Protein 7EP1 (pdb70)

CATH classification: 1.25.10.10

Nearest PDB structures (foldseek):
  7xyv-assembly1_B  TM=9.986E-01  e=5.118E-30  Homo sapiens
  7xyx-assembly1_B  TM=9.987E-01  e=4.924E-29  Homo sapiens
  7ep0-assembly1_A  TM=9.729E-01  e=2.454E-29  Homo sapiens
  7ep2-assembly2_D  TM=9.805E-01  e=2.466E-28  Homo sapiens
  7ep2-assembly2_C  TM=9.878E-01  e=3.493E-28  Homo sapiens

Sequence (494 aa):
GFLHVGAQLGTELFIVRQLLQIVKQKTNQNSVDTTLKFTLSALWNLTDESPTTCRHFIENQGLELFMRVLESFPTESSIQQKVLGLLNNIAEVQELHSELMWKDFIDHISSLLHSVEVEVSYFAAGIIAHLISRGEQAWTLSRSQRNSLLDDLHSAILKWPTPECEMVAYRSFNPFFPLLGCFTTPGVQLWAVWAMQHVCSKNPSRYCSMLIEEGGLQHLYNIKDHEHTDPHVQQIAVAILDSLEGFLHVGAQLGTELFIVRQLLQIVKQKTNQNSVDTTLKFTLSALWNLTDESPTTCRHFIENQGLELFMRVLESFPTESSIQQKVLGLLNNIAEVQELHSELMWKDFIDHISSLLHSVEVEVSYFAAGIIAHLISRGEQAWTLSRSQRNSLLDDLHSAILKWPTPECEMVAYRSFNPFFPLLGCFTTPGVQLWAVWAMQHVCSKNPSRYCSMLIEEGGLQHLYNIKDHEHTDPHVQQIAVAILDSLEKHIV

Structure (mmCIF, N/CA/C/O backbone):
data_7EP1
#
_entry.id   7EP1
#
_cell.length_a   53.090
_cell.length_b   97.580
_cell.length_c   121.870
_cell.angle_alpha   90.000
_cell.angle_beta   90.000
_cell.angle_gamma   90.000
#
_symmetry.space_group_name_H-M   'P 21 21 21'
#
loop_
_entity.id
_entity.type
_entity.pdbx_description
1 polymer 'Protein zyg-11 homolog B'
2 water water
#
loop_
_atom_site.group_PDB
_atom_site.id
_atom_site.type_symbol
_atom_site.label_atom_id
_atom_site.label_alt_id
_atom_site.label_comp_id
_atom_site.label_asym_id
_atom_site.label_entity_id
_atom_site.label_seq_id
_atom_site.pdbx_PDB_ins_code
_atom_site.Cartn_x
_atom_site.Cartn_y
_atom_site.Cartn_z
_atom_site.occupancy
_atom_site.B_iso_or_equiv
_atom_site.auth_seq_id
_atom_site.auth_comp_id
_atom_site.auth_asym_id
_atom_site.auth_atom_id
_atom_site.pdbx_PDB_model_num
ATOM 1 N N . GLY A 1 1 ? -18.45900 -53.66800 9.12900 1.000 25.41000 479 GLY A N 1
ATOM 2 C CA . GLY A 1 1 ? -17.34800 -54.45700 9.63600 1.000 25.50000 479 GLY A CA 1
ATOM 3 C C . GLY A 1 1 ? -16.03000 -53.78100 9.30100 1.000 26.27000 479 GLY A C 1
ATOM 4 O O . GLY A 1 1 ? -15.98200 -52.92500 8.41600 1.000 23.33000 479 GLY A O 1
ATOM 5 N N . PHE A 1 2 ? -14.96000 -54.13600 10.00900 1.000 25.16000 480 PHE A N 1
ATOM 6 C CA . PHE A 1 2 ? -13.65900 -53.53100 9.74900 1.000 26.22000 480 PHE A CA 1
ATOM 7 C C . PHE A 1 2 ? -12.57000 -54.57300 9.97000 1.000 30.51000 480 PHE A C 1
ATOM 8 O O . PHE A 1 2 ? -12.84400 -55.73400 10.30300 1.000 27.06000 480 PHE A O 1
ATOM 16 N N . LEU A 1 3 ? -11.31800 -54.14400 9.76400 1.000 28.86000 481 LEU A N 1
ATOM 17 C CA . LEU A 1 3 ? -10.20800 -55.08400 9.60800 1.000 28.98000 481 LEU A CA 1
ATOM 18 C C . LEU A 1 3 ? -10.01300 -55.95100 10.85100 1.000 30.19000 481 LEU A C 1
ATOM 19 O O . LEU A 1 3 ? -9.98300 -57.18700 10.76200 1.000 31.87000 481 LEU A O 1
ATOM 24 N N . HIS A 1 4 ? -9.83800 -55.32100 12.01000 1.000 29.08000 482 HIS A N 1
ATOM 25 C CA . HIS A 1 4 ? -9.67800 -56.01500 13.28600 1.000 32.91000 482 HIS A CA 1
ATOM 26 C C . HIS A 1 4 ? -9.84900 -54.98700 14.39000 1.000 33.49000 482 HIS A C 1
ATOM 27 O O . HIS A 1 4 ? -9.72100 -53.78200 14.15100 1.000 31.43000 482 HIS A O 1
ATOM 34 N N . VAL A 1 5 ? -10.12500 -55.47400 15.60800 1.000 31.22000 483 VAL A N 1
ATOM 35 C CA . VAL A 1 5 ? -10.29000 -54.57700 16.74900 1.000 33.77000 483 VAL A CA 1
ATOM 36 C C . VAL A 1 5 ? -9.06000 -53.68700 16.87400 1.000 34.15000 483 VAL A C 1
ATOM 37 O O . VAL A 1 5 ? -7.92200 -54.14400 16.72000 1.000 36.66000 483 VAL A O 1
ATOM 41 N N . GLY A 1 6 ? -9.29100 -52.40000 17.13100 1.000 36.90000 484 GLY A N 1
ATOM 42 C CA . GLY A 1 6 ? -8.21600 -51.43900 17.28600 1.000 40.27000 484 GLY A CA 1
ATOM 43 C C . GLY A 1 6 ? -7.56100 -50.96900 16.00200 1.000 42.49000 484 GLY A C 1
ATOM 44 O O . GLY A 1 6 ? -6.54300 -50.26800 16.06900 1.000 40.28000 484 GLY A O 1
ATOM 45 N N . ALA A 1 7 ? -8.11200 -51.31700 14.83300 1.000 36.59000 485 ALA A N 1
ATOM 46 C CA . ALA A 1 7 ? -7.46200 -50.99600 13.56400 1.000 35.75000 485 ALA A CA 1
ATOM 47 C C . ALA A 1 7 ? -7.58600 -49.52800 13.17100 1.000 33.66000 485 ALA A C 1
ATOM 48 O O . ALA A 1 7 ? -6.82000 -49.06700 12.31800 1.000 35.05000 485 ALA A O 1
ATOM 50 N N . GLN A 1 8 ? -8.52700 -48.78000 13.74300 1.000 34.87000 486 GLN A N 1
ATOM 51 C CA . GLN A 1 8 ? -8.73300 -47.42400 13.23500 1.000 38.48000 486 GLN A CA 1
ATOM 52 C C . GLN A 1 8 ? -7.53200 -46.52600 13.52500 1.000 38.07000 486 GLN A C 1
ATOM 53 O O . GLN A 1 8 ? -7.24200 -45.62200 12.73600 1.000 34.29000 486 GLN A O 1
ATOM 59 N N . LEU A 1 9 ? -6.78800 -46.78400 14.60800 1.000 32.93000 487 LEU A N 1
ATOM 60 C CA . LEU A 1 9 ? -5.61100 -45.96200 14.89900 1.000 35.12000 487 LEU A CA 1
ATOM 61 C C . LEU A 1 9 ? -4.54500 -46.12000 13.82200 1.000 33.52000 487 LEU A C 1
ATOM 62 O O . LEU A 1 9 ? -3.97500 -45.12600 13.35000 1.000 34.66000 487 LEU A O 1
ATOM 67 N N . GLY A 1 10 ? -4.25500 -47.36700 13.43000 1.000 26.76000 488 GLY A N 1
ATOM 68 C CA . GLY A 1 10 ? -3.28800 -47.60100 12.37000 1.000 30.61000 488 GLY A CA 1
ATOM 69 C C . GLY A 1 10 ? -3.69700 -46.95600 11.06000 1.000 32.73000 488 GLY A C 1
ATOM 70 O O . GLY A 1 10 ? -2.86100 -46.40700 10.33800 1.000 27.33000 488 GLY A O 1
ATOM 71 N N . THR A 1 11 ? -4.99500 -46.99000 10.75000 1.000 29.39000 489 THR A N 1
ATOM 72 C CA . THR A 1 11 ? -5.49100 -46.30700 9.56100 1.000 27.97000 489 THR A CA 1
ATOM 73 C C . THR A 1 11 ? -5.30600 -44.79500 9.67200 1.000 28.65000 489 THR A C 1
ATOM 74 O O . THR A 1 11 ? -4.91000 -44.14800 8.69100 1.000 27.44000 489 THR A O 1
ATOM 78 N N . GLU A 1 12 ? -5.59000 -44.21200 10.84800 1.000 27.43000 490 GLU A N 1
ATOM 79 C CA . GLU A 1 12 ? -5.45100 -42.76100 11.00600 1.000 29.21000 490 GLU A CA 1
ATOM 80 C C . GLU A 1 12 ? -4.01900 -42.31200 10.75800 1.000 30.88000 490 GLU A C 1
ATOM 81 O O . GLU A 1 12 ? -3.77900 -41.27300 10.12600 1.000 22.67000 490 GLU A O 1
ATOM 87 N N . LEU A 1 13 ? -3.05000 -43.06800 11.27600 1.000 27.39000 491 LEU A N 1
ATOM 88 C CA . LEU A 1 13 ? -1.65800 -42.67400 11.11300 1.000 24.80000 491 LEU A CA 1
ATOM 89 C C . LEU A 1 13 ? -1.19000 -42.87800 9.68000 1.000 25.86000 491 LEU A C 1
ATOM 90 O O . LEU A 1 13 ? -0.43000 -42.05600 9.15600 1.000 25.46000 491 LEU A O 1
ATOM 95 N N . PHE A 1 14 ? -1.64300 -43.95200 9.02700 1.000 23.52000 492 PHE A N 1
ATOM 96 C CA . PHE A 1 14 ? -1.30700 -44.16800 7.62700 1.000 25.16000 492 PHE A CA 1
ATOM 97 C C . PHE A 1 14 ? -1.80100 -43.01100 6.77300 1.000 25.46000 492 PHE A C 1
ATOM 98 O O . PHE A 1 14 ? -1.09700 -42.55200 5.86700 1.000 22.25000 492 PHE A O 1
ATOM 106 N N . ILE A 1 15 ? -3.02600 -42.56000 7.04100 1.000 22.35000 493 ILE A N 1
ATOM 107 C CA . ILE A 1 15 ? -3.60700 -41.42300 6.32700 1.000 23.63000 493 ILE A CA 1
ATOM 108 C C . ILE A 1 15 ? -2.72100 -40.19100 6.46900 1.000 22.84000 493 ILE A C 1
ATOM 109 O O . ILE A 1 15 ? -2.46500 -39.48000 5.48800 1.000 24.99000 493 ILE A O 1
ATOM 114 N N . VAL A 1 16 ? -2.22600 -39.93300 7.68300 1.000 22.06000 494 VAL A N 1
ATOM 115 C CA . VAL A 1 16 ? -1.31700 -38.80900 7.90800 1.000 24.14000 494 VAL A CA 1
ATOM 116 C C . VAL A 1 16 ? -0.07100 -38.94500 7.03700 1.000 23.95000 494 VAL A C 1
ATOM 117 O O . VAL A 1 16 ? 0.36400 -37.98600 6.38800 1.000 22.30000 494 VAL A O 1
ATOM 121 N N . ARG A 1 17 ? 0.53300 -40.13700 7.02000 1.000 21.23000 495 ARG A N 1
ATOM 122 C CA . ARG A 1 17 ? 1.72500 -40.33200 6.19600 1.000 21.67000 495 ARG A CA 1
ATOM 123 C C . ARG A 1 17 ? 1.42800 -40.10100 4.71900 1.000 22.83000 495 ARG A C 1
ATOM 124 O O . ARG A 1 17 ? 2.25100 -39.52400 3.99500 1.000 21.88000 495 ARG A O 1
ATOM 132 N N . GLN A 1 18 ? 0.26700 -40.54500 4.24700 1.000 20.21000 496 GLN A N 1
ATOM 133 C CA . GLN A 1 18 ? -0.03400 -40.39000 2.83400 1.000 21.52000 496 GLN A CA 1
ATOM 134 C C . GLN A 1 18 ? -0.38700 -38.94500 2.49500 1.000 20.12000 496 GLN A C 1
ATOM 135 O O . GLN A 1 18 ? -0.09100 -38.48500 1.38800 1.000 20.23000 496 GLN A O 1
ATOM 141 N N . LEU A 1 19 ? -1.03000 -38.22900 3.40900 1.000 21.02000 497 LEU A N 1
ATOM 142 C CA . LEU A 1 19 ? -1.24900 -36.80600 3.16400 1.000 21.53000 497 LEU A CA 1
ATOM 143 C C . LEU A 1 19 ? 0.08500 -36.06300 3.07600 1.000 21.23000 497 LEU A C 1
ATOM 144 O O . LEU A 1 19 ? 0.27500 -35.20700 2.20000 1.000 21.13000 497 LEU A O 1
ATOM 149 N N . LEU A 1 20 ? 1.04600 -36.41500 3.93600 1.000 19.04000 498 LEU A N 1
ATOM 150 C CA . LEU A 1 20 ? 2.36000 -35.77700 3.86400 1.000 22.18000 498 LEU A CA 1
ATOM 151 C C . LEU A 1 20 ? 3.04900 -36.09300 2.54500 1.000 22.44000 498 LEU A C 1
ATOM 152 O O . LEU A 1 20 ? 3.74700 -35.23900 1.98100 1.000 22.73000 498 LEU A O 1
ATOM 157 N N . GLN A 1 21 ? 2.86300 -37.31200 2.02600 1.000 20.83000 499 GLN A N 1
ATOM 158 C CA . GLN A 1 21 ? 3.44700 -37.64300 0.73000 1.000 24.67000 499 GLN A CA 1
ATOM 159 C C . GLN A 1 21 ? 2.85000 -36.77200 -0.37000 1.000 24.50000 499 GLN A C 1
ATOM 160 O O . GLN A 1 21 ? 3.55100 -36.36300 -1.30500 1.000 23.87000 499 GLN A O 1
ATOM 166 N N . ILE A 1 22 ? 1.55900 -36.47100 -0.26900 1.000 20.26000 500 ILE A N 1
ATOM 167 C CA . ILE A 1 22 ? 0.94400 -35.58300 -1.24900 1.000 22.89000 500 ILE A CA 1
ATOM 168 C C . ILE A 1 22 ? 1.52100 -34.17600 -1.14500 1.000 20.46000 500 ILE A C 1
ATOM 169 O O . ILE A 1 22 ? 1.82800 -33.54600 -2.16800 1.000 20.33000 500 ILE A O 1
ATOM 174 N N . VAL A 1 23 ? 1.67800 -33.65900 0.08100 1.000 19.80000 501 VAL A N 1
ATOM 175 C CA . VAL A 1 23 ? 2.30500 -32.34700 0.23700 1.000 20.50000 501 VAL A CA 1
ATOM 176 C C . VAL A 1 23 ? 3.68800 -32.35100 -0.39200 1.000 24.29000 501 VAL A C 1
ATOM 177 O O . VAL A 1 23 ? 4.07600 -31.40800 -1.09300 1.000 20.11000 501 VAL A O 1
ATOM 181 N N . LYS A 1 24 ? 4.45400 -33.41700 -0.16300 1.000 19.70000 502 LYS A N 1
ATOM 182 C CA . LYS A 1 24 ? 5.79700 -33.47000 -0.73200 1.000 24.36000 502 LYS A CA 1
ATOM 183 C C . LYS A 1 24 ? 5.76300 -33.41900 -2.25400 1.000 22.71000 502 LYS A C 1
ATOM 184 O O . LYS A 1 24 ? 6.57500 -32.72200 -2.87400 1.000 23.95000 502 LYS A O 1
ATOM 190 N N . GLN A 1 25 ? 4.85400 -34.17700 -2.86700 1.000 21.74000 503 GLN A N 1
ATOM 191 C CA . GLN A 1 25 ? 4.74300 -34.23100 -4.32000 1.000 24.01000 503 GLN A CA 1
ATOM 192 C C . GLN A 1 25 ? 4.32000 -32.88600 -4.90900 1.000 25.43000 503 GLN A C 1
ATOM 193 O O . GLN A 1 25 ? 4.90000 -32.42900 -5.89700 1.000 23.94000 503 GLN A O 1
ATOM 199 N N . LYS A 1 26 ? 3.30500 -32.23800 -4.32200 1.000 22.58000 504 LYS A N 1
ATOM 200 C CA . LYS A 1 26 ? 2.86500 -30.93700 -4.83000 1.000 20.65000 504 LYS A CA 1
ATOM 201 C C . LYS A 1 26 ? 3.94500 -29.87700 -4.66000 1.000 22.44000 504 LYS A C 1
ATOM 202 O O . LYS A 1 26 ? 4.06700 -28.97200 -5.48900 1.000 23.27000 504 LYS A O 1
ATOM 208 N N . THR A 1 27 ? 4.70900 -29.94600 -3.57300 1.000 20.47000 505 THR A N 1
ATOM 209 C CA . THR A 1 27 ? 5.78800 -28.98300 -3.39100 1.000 23.04000 505 THR A CA 1
ATOM 210 C C . THR A 1 27 ? 6.88200 -29.21200 -4.42300 1.000 24.89000 505 THR A C 1
ATOM 211 O O . THR A 1 27 ? 7.36900 -28.25500 -5.04000 1.000 26.01000 505 THR A O 1
ATOM 215 N N . ASN A 1 28 ? 7.24900 -30.48000 -4.64800 1.000 21.96000 506 ASN A N 1
ATOM 216 C CA . ASN A 1 28 ? 8.20600 -30.82900 -5.70300 1.000 26.19000 506 ASN A CA 1
ATOM 217 C C . ASN A 1 28 ? 7.74500 -30.34100 -7.07100 1.000 27.78000 506 ASN A C 1
ATOM 218 O O . ASN A 1 28 ? 8.57300 -29.97000 -7.91100 1.000 27.85000 506 ASN A O 1
ATOM 223 N N . GLN A 1 29 ? 6.44000 -30.38600 -7.33600 1.000 24.79000 507 GLN A N 1
ATOM 224 C CA . GLN A 1 29 ? 5.88300 -29.95100 -8.61300 1.000 26.35000 507 GLN A CA 1
ATOM 225 C C . GLN A 1 29 ? 5.52300 -28.47100 -8.63200 1.000 27.17000 507 GLN A C 1
ATOM 226 O O . GLN A 1 29 ? 5.05200 -27.97700 -9.66500 1.000 27.40000 507 GLN A O 1
ATOM 232 N N . ASN A 1 30 ? 5.73800 -27.75900 -7.52600 1.000 25.39000 508 ASN A N 1
ATOM 233 C CA . ASN A 1 30 ? 5.38300 -26.35100 -7.42100 1.000 25.39000 508 ASN A CA 1
ATOM 234 C C . ASN A 1 30 ? 3.94500 -26.10900 -7.86800 1.000 28.66000 508 ASN A C 1
ATOM 235 O O . ASN A 1 30 ? 3.63600 -25.17600 -8.60900 1.000 26.81000 508 ASN A O 1
ATOM 240 N N . SER A 1 31 ? 3.04600 -26.94500 -7.37600 1.000 24.65000 509 SER A N 1
ATOM 241 C CA . SER A 1 31 ? 1.67000 -26.96900 -7.85500 1.000 26.24000 509 SER A CA 1
ATOM 242 C C . SER A 1 31 ? 0.74200 -26.52600 -6.73100 1.000 27.58000 509 SER A C 1
ATOM 243 O O . SER A 1 31 ? 0.40300 -27.31500 -5.84500 1.000 26.88000 509 SER A O 1
ATOM 246 N N . VAL A 1 32 ? 0.33200 -25.26000 -6.76500 1.000 25.80000 510 VAL A N 1
ATOM 247 C CA . VAL A 1 32 ? -0.66300 -24.75500 -5.82400 1.000 26.35000 510 VAL A CA 1
ATOM 248 C C . VAL A 1 32 ? -2.01100 -25.07900 -6.45600 1.000 31.46000 510 VAL A C 1
ATOM 249 O O . VAL A 1 32 ? -2.54100 -24.31500 -7.27200 1.000 31.33000 510 VAL A O 1
ATOM 253 N N . ASP A 1 33 ? -2.56900 -26.23300 -6.10400 1.000 25.54000 511 ASP A N 1
ATOM 254 C CA . ASP A 1 33 ? -3.84400 -26.61400 -6.70200 1.000 29.04000 511 ASP A CA 1
ATOM 255 C C . ASP A 1 33 ? -4.83600 -27.01200 -5.61200 1.000 27.08000 511 ASP A C 1
ATOM 256 O O . ASP A 1 33 ? -4.54000 -26.97500 -4.41100 1.000 23.23000 511 ASP A O 1
ATOM 261 N N . THR A 1 34 ? -6.04600 -27.37000 -6.03600 1.000 24.21000 512 THR A N 1
ATOM 262 C CA . THR A 1 34 ? -7.07400 -27.69700 -5.04800 1.000 23.57000 512 THR A CA 1
ATOM 263 C C . THR A 1 34 ? -6.65700 -28.89800 -4.20400 1.000 22.67000 512 THR A C 1
ATOM 264 O O . THR A 1 34 ? -6.92800 -28.93300 -3.00100 1.000 21.19000 512 THR A O 1
ATOM 268 N N . THR A 1 35 ? -5.95900 -29.86600 -4.80500 1.000 22.39000 513 THR A N 1
ATOM 269 C CA . THR A 1 35 ? -5.55000 -31.04600 -4.04000 1.000 22.98000 513 THR A CA 1
ATOM 270 C C . THR A 1 35 ? -4.56100 -30.66900 -2.93800 1.000 23.36000 513 THR A C 1
ATOM 271 O O . THR A 1 35 ? -4.69500 -31.13000 -1.80400 1.000 22.16000 513 THR A O 1
ATOM 275 N N . LEU A 1 36 ? -3.59400 -29.78500 -3.22700 1.000 20.28000 514 LEU A N 1
ATOM 276 C CA . LEU A 1 36 ? -2.69000 -29.35500 -2.16400 1.000 18.93000 514 LEU A CA 1
ATOM 277 C C . LEU A 1 36 ? -3.45100 -28.62800 -1.06700 1.000 20.70000 514 LEU A C 1
ATOM 278 O O . LEU A 1 36 ? -3.20100 -28.85000 0.12100 1.000 19.21000 514 LEU A O 1
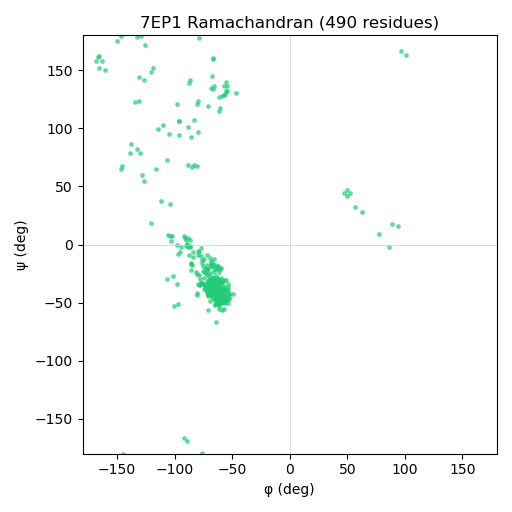ATOM 283 N N . LYS A 1 37 ? -4.36900 -27.73200 -1.44900 1.000 18.80000 515 LYS A N 1
ATOM 284 C CA . LYS A 1 37 ? -5.12500 -26.96700 -0.46200 1.000 19.20000 515 LYS A CA 1
ATOM 285 C C . LYS A 1 37 ? -5.98400 -27.87100 0.42200 1.000 19.68000 515 LYS A C 1
ATOM 286 O O . LYS A 1 37 ? -6.04900 -27.67500 1.64100 1.000 20.39000 515 LYS A O 1
ATOM 292 N N . PHE A 1 38 ? -6.64900 -28.86100 -0.17300 1.000 20.01000 516 PHE A N 1
ATOM 293 C CA . PHE A 1 38 ? -7.42200 -29.80900 0.63100 1.000 19.99000 516 PHE A CA 1
ATOM 294 C C . PHE A 1 38 ? -6.51800 -30.66800 1.51600 1.000 18.67000 516 PHE A C 1
ATOM 295 O O . PHE A 1 38 ? -6.91400 -31.06600 2.61900 1.000 19.98000 516 PHE A O 1
ATOM 303 N N . THR A 1 39 ? -5.32700 -30.99900 1.02800 1.000 17.52000 517 THR A N 1
ATOM 304 C CA . THR A 1 39 ? -4.41600 -31.82900 1.81800 1.000 18.89000 517 THR A CA 1
ATOM 305 C C . THR A 1 39 ? -3.92500 -31.08100 3.05100 1.000 20.22000 517 THR A C 1
ATOM 306 O O . THR A 1 39 ? -3.87500 -31.64300 4.15400 1.000 20.07000 517 THR A O 1
ATOM 310 N N . LEU A 1 40 ? -3.58400 -29.80100 2.89100 1.000 18.30000 518 LEU A N 1
ATOM 311 C CA . LEU A 1 40 ? -3.19800 -29.01000 4.05100 1.000 17.21000 518 LEU A CA 1
ATOM 312 C C . LEU A 1 40 ? -4.37200 -28.81600 5.00200 1.000 20.16000 518 LEU A C 1
ATOM 313 O O . LEU A 1 40 ? -4.20600 -28.89900 6.22600 1.000 20.69000 518 LEU A O 1
ATOM 318 N N . SER A 1 41 ? -5.56600 -28.56000 4.46100 1.000 19.56000 519 SER A N 1
ATOM 319 C CA . SER A 1 41 ? -6.76800 -28.50700 5.29600 1.000 19.93000 519 SER A CA 1
ATOM 320 C C . SER A 1 41 ? -6.95900 -29.80200 6.08200 1.000 21.91000 519 SER A C 1
ATOM 321 O O . SER A 1 41 ? -7.29300 -29.77300 7.27600 1.000 19.82000 519 SER A O 1
ATOM 324 N N . ALA A 1 42 ? -6.78700 -30.95000 5.41400 1.000 20.36000 520 ALA A N 1
ATOM 325 C CA . ALA A 1 42 ? -6.99100 -32.23500 6.07200 1.000 23.02000 520 ALA A CA 1
ATOM 326 C C . ALA A 1 42 ? -6.01600 -32.40900 7.22400 1.000 24.23000 520 ALA A C 1
ATOM 327 O O . ALA A 1 42 ? -6.40800 -32.81900 8.31900 1.000 22.13000 520 ALA A O 1
ATOM 329 N N . LEU A 1 43 ? -4.75000 -32.04500 7.01200 1.000 22.06000 521 LEU A N 1
ATOM 330 C CA . LEU A 1 43 ? -3.74900 -32.20900 8.06200 1.000 21.00000 521 LEU A CA 1
ATOM 331 C C . LEU A 1 43 ? -4.02700 -31.28800 9.23900 1.000 19.99000 521 LEU A C 1
ATOM 332 O O . LEU A 1 43 ? -3.89000 -31.69800 10.40100 1.000 22.22000 521 LEU A O 1
ATOM 337 N N . TRP A 1 44 ? -4.40700 -30.03700 8.95900 1.000 22.85000 522 TRP A N 1
ATOM 338 C CA . TRP A 1 44 ? -4.83200 -29.11800 10.01200 1.000 19.45000 522 TRP A CA 1
ATOM 339 C C . TRP A 1 44 ? -5.98400 -29.72300 10.80600 1.000 21.54000 522 TRP A C 1
ATOM 340 O O . TRP A 1 44 ? -5.94900 -29.78400 12.04600 1.000 21.15000 522 TRP A O 1
ATOM 351 N N . ASN A 1 45 ? -7.01300 -30.19600 10.10100 1.000 19.19000 523 ASN A N 1
ATOM 352 C CA . ASN A 1 45 ? -8.18500 -30.73600 10.78500 1.000 20.76000 523 ASN A CA 1
ATOM 353 C C . ASN A 1 45 ? -7.84300 -31.97600 11.60700 1.000 21.72000 523 ASN A C 1
ATOM 354 O O . ASN A 1 45 ? -8.40700 -32.17600 12.69100 1.000 24.84000 523 ASN A O 1
ATOM 359 N N . LEU A 1 46 ? -6.93600 -32.82100 11.11000 1.000 20.79000 524 LEU A N 1
ATOM 360 C CA . LEU A 1 46 ? -6.61700 -34.07400 11.79900 1.000 22.80000 524 LEU A CA 1
ATOM 361 C C . LEU A 1 46 ? -5.77600 -33.86200 13.05300 1.000 25.32000 524 LEU A C 1
ATOM 362 O O . LEU A 1 46 ? -5.79800 -34.71300 13.95600 1.000 24.65000 524 LEU A O 1
ATOM 367 N N . THR A 1 47 ? -5.04100 -32.75600 13.14600 1.000 23.54000 525 THR A N 1
ATOM 368 C CA . THR A 1 47 ? -4.22600 -32.48800 14.32700 1.000 22.60000 525 THR A CA 1
ATOM 369 C C . THR A 1 47 ? -4.99200 -31.74300 15.41000 1.000 24.85000 525 THR A C 1
ATOM 370 O O . THR A 1 47 ? -4.42500 -31.47500 16.46800 1.000 25.50000 525 THR A O 1
ATOM 374 N N . ASP A 1 48 ? -6.25600 -31.39100 15.17000 1.000 23.51000 526 ASP A N 1
ATOM 375 C CA . ASP A 1 48 ? -7.06100 -30.69200 16.17200 1.000 26.68000 526 ASP A CA 1
ATOM 376 C C . ASP A 1 48 ? -7.23500 -31.54700 17.43000 1.000 25.46000 526 ASP A C 1
ATOM 377 O O . ASP A 1 48 ? -7.85600 -32.61000 17.37700 1.000 29.04000 526 ASP A O 1
ATOM 382 N N . GLU A 1 49 ? -6.68000 -31.07100 18.54600 1.000 29.03000 527 GLU A N 1
ATOM 383 C CA . GLU A 1 49 ? -6.77500 -31.73700 19.84800 1.000 32.53000 527 GLU A CA 1
ATOM 384 C C . GLU A 1 49 ? -6.33600 -33.19500 19.75800 1.000 30.68000 527 GLU A C 1
ATOM 385 O O . GLU A 1 49 ? -6.99000 -34.09500 20.28800 1.000 31.94000 527 GLU A O 1
ATOM 391 N N . SER A 1 50 ? -5.22900 -33.44400 19.06200 1.000 23.95000 528 SER A N 1
ATOM 392 C CA . SER A 1 50 ? -4.79600 -34.81100 18.78300 1.000 31.04000 528 SER A CA 1
ATOM 393 C C . SER A 1 50 ? -3.29600 -34.90100 18.95100 1.000 31.75000 528 SER A C 1
ATOM 394 O O . SER A 1 50 ? -2.53200 -34.89700 17.97200 1.000 29.38000 528 SER A O 1
ATOM 397 N N . PRO A 1 51 ? -2.82800 -34.99100 20.19200 1.000 31.71000 529 PRO A N 1
ATOM 398 C CA . PRO A 1 51 ? -1.38100 -35.13600 20.42500 1.000 30.33000 529 PRO A CA 1
ATOM 399 C C . PRO A 1 51 ? -0.76300 -36.28700 19.65800 1.000 28.82000 529 PRO A C 1
ATOM 400 O O . PRO A 1 51 ? 0.37600 -36.16500 19.18300 1.000 30.06000 529 PRO A O 1
ATOM 404 N N . THR A 1 52 ? -1.48500 -37.40200 19.50400 1.000 26.57000 530 THR A N 1
ATOM 405 C CA . THR A 1 52 ? -0.88200 -38.54100 18.82800 1.000 29.36000 530 THR A CA 1
ATOM 406 C C . THR A 1 52 ? -0.70100 -38.25900 17.34100 1.000 29.52000 530 THR A C 1
ATOM 407 O O . THR A 1 52 ? 0.30300 -38.66500 16.75500 1.000 25.34000 530 THR A O 1
ATOM 411 N N . THR A 1 53 ? -1.64500 -37.53600 16.72000 1.000 25.79000 531 THR A N 1
ATOM 412 C CA . THR A 1 53 ? -1.46200 -37.16100 15.31900 1.000 28.89000 531 THR A CA 1
ATOM 413 C C . THR A 1 53 ? -0.34800 -36.12900 15.16300 1.000 24.52000 531 THR A C 1
ATOM 414 O O . THR A 1 53 ? 0.45000 -36.20400 14.21800 1.000 23.19000 531 THR A O 1
ATOM 418 N N . CYS A 1 54 ? -0.27600 -35.15900 16.07800 1.000 23.16000 532 CYS A N 1
ATOM 419 C CA . CYS A 1 54 ? 0.82900 -34.20200 16.04600 1.000 26.36000 532 CYS A CA 1
ATOM 420 C C . CYS A 1 54 ? 2.18200 -34.90300 16.15000 1.000 27.17000 532 CYS A C 1
ATOM 421 O O . CYS A 1 54 ? 3.11800 -34.58400 15.41200 1.000 24.73000 532 CYS A O 1
ATOM 424 N N . ARG A 1 55 ? 2.30700 -35.87500 17.05800 1.000 26.69000 533 ARG A N 1
ATOM 425 C CA . ARG A 1 55 ? 3.58300 -36.58200 17.17600 1.000 24.42000 533 ARG A CA 1
ATOM 426 C C . ARG A 1 55 ? 3.92100 -37.34000 15.89800 1.000 25.84000 533 ARG A C 1
ATOM 427 O O . ARG A 1 55 ? 5.07100 -37.32300 15.44400 1.000 27.36000 533 ARG A O 1
ATOM 435 N N . HIS A 1 56 ? 2.94000 -38.03900 15.31900 1.000 24.99000 534 HIS A N 1
ATOM 436 C CA . HIS A 1 56 ? 3.19400 -38.77000 14.08200 1.000 27.90000 534 HIS A CA 1
ATOM 437 C C . HIS A 1 56 ? 3.63700 -37.83500 12.96300 1.000 26.42000 534 HIS A C 1
ATOM 438 O O . HIS A 1 56 ? 4.52200 -38.17700 12.16900 1.000 25.58000 534 HIS A O 1
ATOM 445 N N . PHE A 1 57 ? 2.99800 -36.67100 12.86100 1.000 25.95000 535 PHE A N 1
ATOM 446 C CA . PHE A 1 57 ? 3.44300 -35.64700 11.91900 1.000 24.83000 535 PHE A CA 1
ATOM 447 C C . PHE A 1 57 ? 4.92400 -35.32400 12.11900 1.000 22.25000 535 PHE A C 1
ATOM 448 O O . PHE A 1 57 ? 5.71100 -35.33600 11.16700 1.000 24.24000 535 PHE A O 1
ATOM 456 N N . ILE A 1 58 ? 5.31800 -35.04800 13.36000 1.000 22.82000 536 ILE A N 1
ATOM 457 C CA . ILE A 1 58 ? 6.71900 -34.74300 13.65400 1.000 27.12000 536 ILE A CA 1
ATOM 458 C C . ILE A 1 58 ? 7.62400 -35.90500 13.25500 1.000 28.45000 536 ILE A C 1
ATOM 459 O O . ILE A 1 58 ? 8.69700 -35.71000 12.66300 1.000 24.55000 536 ILE A O 1
ATOM 464 N N . GLU A 1 59 ? 7.20900 -37.13200 13.57400 1.000 25.72000 537 GLU A N 1
ATOM 465 C CA . GLU A 1 59 ? 8.05700 -38.29400 13.32900 1.000 29.12000 537 GLU A CA 1
ATOM 466 C C . GLU A 1 59 ? 8.16600 -38.63400 11.85400 1.000 30.44000 537 GLU A C 1
ATOM 467 O O . GLU A 1 59 ? 9.06600 -39.38700 11.46600 1.000 29.95000 537 GLU A O 1
ATOM 473 N N . ASN A 1 60 ? 7.26500 -38.12400 11.02000 1.000 23.95000 538 ASN A N 1
ATOM 474 C CA . ASN A 1 60 ? 7.39200 -38.30900 9.58400 1.000 25.34000 538 ASN A CA 1
ATOM 475 C C . ASN A 1 60 ? 7.88000 -37.04800 8.87700 1.000 27.70000 538 ASN A C 1
ATOM 476 O O . ASN A 1 60 ? 7.50100 -36.78800 7.72700 1.000 28.91000 538 ASN A O 1
ATOM 481 N N . GLN A 1 61 ? 8.74500 -36.28800 9.54700 1.000 24.06000 539 GLN A N 1
ATOM 482 C CA . GLN A 1 61 ? 9.46100 -35.15100 8.95100 1.000 25.26000 539 GLN A CA 1
ATOM 483 C C . GLN A 1 61 ? 8.49600 -34.05800 8.50200 1.000 26.16000 539 GLN A C 1
ATOM 484 O O . GLN A 1 61 ? 8.79700 -33.30100 7.57300 1.000 26.97000 539 GLN A O 1
ATOM 490 N N . GLY A 1 62 ? 7.33700 -33.97200 9.16600 1.000 25.40000 540 GLY A N 1
ATOM 491 C CA . GLY A 1 62 ? 6.36800 -32.93600 8.82100 1.000 23.99000 540 GLY A CA 1
ATOM 492 C C . GLY A 1 62 ? 6.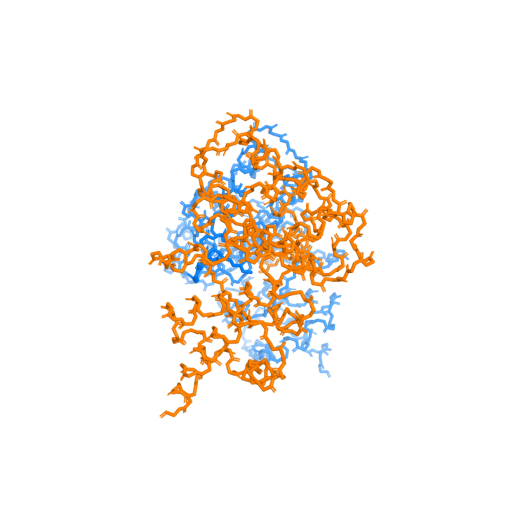89300 -31.52000 9.00300 1.000 26.31000 540 GLY A C 1
ATOM 493 O O . GLY A 1 62 ? 6.55400 -30.61700 8.22900 1.000 24.58000 540 GLY A O 1
ATOM 494 N N . LEU A 1 63 ? 7.69700 -31.28900 10.04200 1.000 23.85000 541 LEU A N 1
ATOM 495 C CA . LEU A 1 63 ? 8.15300 -29.92200 10.29500 1.000 26.70000 541 LEU A CA 1
ATOM 496 C C . LEU A 1 63 ? 9.03000 -29.42700 9.16300 1.000 27.97000 541 LEU A C 1
ATOM 497 O O . LEU A 1 63 ? 8.87800 -28.29300 8.69100 1.000 24.31000 541 LEU A O 1
ATOM 502 N N . GLU A 1 64 ? 9.96800 -30.26600 8.73000 1.000 25.03000 542 GLU A N 1
ATOM 503 C CA . GLU A 1 64 ? 10.85000 -29.88900 7.63200 1.000 27.33000 542 GLU A CA 1
ATOM 504 C C . GLU A 1 64 ? 10.06800 -29.73500 6.33300 1.000 23.98000 542 GLU A C 1
ATOM 505 O O . GLU A 1 64 ? 10.32900 -28.82000 5.54900 1.000 25.22000 542 GLU A O 1
ATOM 511 N N . LEU A 1 65 ? 9.11000 -30.62200 6.08500 1.000 22.37000 543 LEU A N 1
ATOM 512 C CA . LEU A 1 65 ? 8.27800 -30.47500 4.90000 1.000 23.21000 543 LEU A CA 1
ATOM 513 C C . LEU A 1 65 ? 7.50600 -29.16000 4.92800 1.000 22.18000 543 LEU A C 1
ATOM 514 O O . LEU A 1 65 ? 7.42200 -28.45700 3.91500 1.000 21.94000 543 LEU A O 1
ATOM 519 N N . PHE A 1 66 ? 6.94300 -28.80500 6.07800 1.000 20.31000 544 PHE A N 1
ATOM 520 C CA . PHE A 1 66 ? 6.14900 -27.58400 6.13100 1.000 21.36000 544 PHE A CA 1
ATOM 521 C C . PHE A 1 66 ? 7.02500 -26.33800 6.00400 1.000 21.66000 544 PHE A C 1
ATOM 522 O O . PHE A 1 66 ? 6.58400 -25.32900 5.44600 1.000 21.15000 544 PHE A O 1
ATOM 530 N N . MET A 1 67 ? 8.26900 -26.39200 6.48300 1.000 22.23000 545 MET A N 1
ATOM 531 C CA . MET A 1 67 ? 9.18600 -25.28600 6.21700 1.000 23.38000 545 MET A CA 1
ATOM 532 C C . MET A 1 67 ? 9.46700 -25.17000 4.72600 1.000 23.23000 545 MET A C 1
ATOM 533 O O . MET A 1 67 ? 9.52900 -24.06100 4.17600 1.000 27.45000 545 MET A O 1
ATOM 538 N N . ARG A 1 68 ? 9.62300 -26.30500 4.05200 1.000 21.56000 546 ARG A N 1
ATOM 539 C CA . ARG A 1 68 ? 9.83100 -26.28400 2.61100 1.000 25.92000 546 ARG A CA 1
ATOM 540 C C . ARG A 1 68 ? 8.62200 -25.69900 1.88900 1.000 26.41000 546 ARG A C 1
ATOM 541 O O . ARG A 1 68 ? 8.77400 -24.91800 0.93900 1.000 22.88000 546 ARG A O 1
ATOM 549 N N . VAL A 1 69 ? 7.41200 -26.04900 2.34200 1.000 20.50000 547 VAL A N 1
ATOM 550 C CA . VAL A 1 69 ? 6.19700 -25.46300 1.77600 1.000 21.09000 547 VAL A CA 1
ATOM 551 C C . VAL A 1 69 ? 6.22800 -23.94500 1.91800 1.000 21.99000 547 VAL A C 1
ATOM 552 O O . VAL A 1 69 ? 5.95200 -23.20600 0.95900 1.000 24.09000 547 VAL A O 1
ATOM 556 N N . LEU A 1 70 ? 6.57300 -23.45500 3.11200 1.000 21.02000 548 LEU A N 1
ATOM 557 C CA . LEU A 1 70 ? 6.60200 -22.01100 3.32700 1.000 23.20000 548 LEU A CA 1
ATOM 558 C C . LEU A 1 70 ? 7.62700 -21.33600 2.41700 1.000 25.22000 548 LEU A C 1
ATOM 559 O O . LEU A 1 70 ? 7.39800 -20.22100 1.93800 1.000 25.13000 548 LEU A O 1
ATOM 564 N N . GLU A 1 71 ? 8.76000 -21.99700 2.16200 1.000 23.07000 549 GLU A N 1
ATOM 565 C CA . GLU A 1 71 ? 9.79700 -21.40500 1.31200 1.000 25.00000 549 GLU A CA 1
ATOM 566 C C . GLU A 1 71 ? 9.42300 -21.46600 -0.16000 1.000 27.70000 549 GLU A C 1
ATOM 567 O O . GLU A 1 71 ? 9.73900 -20.53200 -0.91200 1.000 25.87000 549 GLU A O 1
ATOM 573 N N . SER A 1 72 ? 8.70900 -22.52200 -0.57400 1.000 21.74000 550 SER A N 1
ATOM 574 C CA . SER A 1 72 ? 8.31500 -22.68400 -1.96900 1.000 22.99000 550 SER A CA 1
ATOM 575 C C . SER A 1 72 ? 7.18900 -21.74300 -2.37800 1.000 25.61000 550 SER A C 1
ATOM 576 O O . SER A 1 72 ? 7.06600 -21.41400 -3.56200 1.000 24.73000 550 SER A O 1
ATOM 579 N N . PHE A 1 73 ? 6.33000 -21.34400 -1.44900 1.000 22.00000 551 PHE A N 1
ATOM 580 C CA . PHE A 1 73 ? 5.09800 -20.63300 -1.78500 1.000 21.93000 551 PHE A CA 1
ATOM 581 C C . PHE A 1 73 ? 4.98700 -19.35900 -0.95500 1.000 23.23000 551 PHE A C 1
ATOM 582 O O . PHE A 1 73 ? 4.03000 -19.17700 -0.19700 1.000 23.30000 551 PHE A O 1
ATOM 590 N N . PRO A 1 74 ? 5.96700 -18.44600 -1.08400 1.000 24.24000 552 PRO A N 1
ATOM 591 C CA . PRO A 1 74 ? 6.10100 -17.34400 -0.11400 1.000 24.97000 552 PRO A CA 1
ATOM 592 C C . PRO A 1 74 ? 4.98600 -16.30600 -0.14000 1.000 25.05000 552 PRO A C 1
ATOM 593 O O . PRO A 1 74 ? 4.90900 -15.49800 0.79700 1.000 29.09000 552 PRO A O 1
ATOM 597 N N . THR A 1 75 ? 4.14000 -16.26200 -1.16800 1.000 22.61000 553 THR A N 1
ATOM 598 C CA . THR A 1 75 ? 3.05600 -15.28100 -1.19400 1.000 25.84000 553 THR A CA 1
ATOM 599 C C . THR A 1 75 ? 1.67500 -15.93600 -1.26500 1.000 27.07000 553 THR A C 1
ATOM 600 O O . THR A 1 75 ? 0.69400 -15.28000 -1.64300 1.000 28.61000 553 THR A O 1
ATOM 604 N N . GLU A 1 76 ? 1.57400 -17.21400 -0.91600 1.000 22.23000 554 GLU A N 1
ATOM 605 C CA . GLU A 1 76 ? 0.29500 -17.94300 -0.95600 1.000 21.25000 554 GLU A CA 1
ATOM 606 C C . GLU A 1 76 ? -0.30300 -17.90300 0.44700 1.000 23.52000 554 GLU A C 1
ATOM 607 O O . GLU A 1 76 ? -0.00700 -18.74500 1.29300 1.000 21.66000 554 GLU A O 1
ATOM 613 N N . SER A 1 77 ? -1.17000 -16.91200 0.68200 1.000 24.99000 555 SER A N 1
ATOM 614 C CA . SER A 1 77 ? -1.72400 -16.69600 2.01400 1.000 24.02000 555 SER A CA 1
ATOM 615 C C . SER A 1 77 ? -2.54000 -17.88300 2.47800 1.000 23.10000 555 SER A C 1
ATOM 616 O O . SER A 1 77 ? -2.52100 -18.22700 3.66400 1.000 22.21000 555 SER A O 1
ATOM 619 N N . SER A 1 78 ? -3.30500 -18.49000 1.57000 1.000 20.83000 556 SER A N 1
ATOM 620 C CA . SER A 1 78 ? -4.14500 -19.60700 1.98300 1.000 24.16000 556 SER A CA 1
ATOM 621 C C . SER A 1 78 ? -3.29300 -20.79800 2.40200 1.000 23.85000 556 SER A C 1
ATOM 622 O O . SER A 1 78 ? -3.60000 -21.47100 3.39400 1.000 25.64000 556 SER A O 1
ATOM 625 N N . ILE A 1 79 ? -2.22300 -21.06800 1.65600 1.000 21.50000 557 ILE A N 1
ATOM 626 C CA . ILE A 1 79 ? -1.29100 -22.12700 2.02900 1.000 23.04000 557 ILE A CA 1
ATOM 627 C C . ILE A 1 79 ? -0.65600 -21.81100 3.37700 1.000 21.62000 557 ILE A C 1
ATOM 628 O O . ILE A 1 79 ? -0.57500 -22.67200 4.26400 1.000 20.77000 557 ILE A O 1
ATOM 633 N N . GLN A 1 80 ? -0.21200 -20.55900 3.56000 1.000 19.22000 558 GLN A N 1
ATOM 634 C CA . GLN A 1 80 ? 0.45900 -20.17800 4.80200 1.000 18.72000 558 GLN A CA 1
ATOM 635 C C . GLN A 1 80 ? -0.46800 -20.33500 5.99400 1.000 21.37000 558 GLN A C 1
ATOM 636 O O . GLN A 1 80 ? -0.05200 -20.80100 7.05300 1.000 18.02000 558 GLN A O 1
ATOM 642 N N . GLN A 1 81 ? -1.72700 -19.92100 5.84800 1.000 20.95000 559 GLN A N 1
ATOM 643 C CA . GLN A 1 81 ? -2.66800 -20.05100 6.95400 1.000 19.37000 559 GLN A CA 1
ATOM 644 C C . GLN A 1 81 ? -2.83700 -21.51100 7.36500 1.000 20.78000 559 GLN A C 1
ATOM 645 O O . GLN A 1 81 ? -2.84900 -21.83300 8.55900 1.000 23.32000 559 GLN A O 1
ATOM 651 N N . LYS A 1 82 ? -2.96400 -22.40900 6.38800 1.000 18.93000 560 LYS A N 1
ATOM 652 C CA . LYS A 1 82 ? -3.22900 -23.80700 6.70700 1.000 20.29000 560 LYS A CA 1
ATOM 653 C C . LYS A 1 82 ? -2.01600 -24.45300 7.35000 1.000 21.00000 560 LYS A C 1
ATOM 654 O O . LYS A 1 82 ? -2.15300 -25.30400 8.23800 1.000 19.87000 560 LYS A O 1
ATOM 660 N N . VAL A 1 83 ? -0.82200 -24.09400 6.87800 1.000 19.73000 561 VAL A N 1
ATOM 661 C CA . VAL A 1 83 ? 0.40400 -24.61700 7.47700 1.000 19.86000 561 VAL A CA 1
ATOM 662 C C . VAL A 1 83 ? 0.51300 -24.15100 8.92600 1.000 20.19000 561 VAL A C 1
ATOM 663 O O . VAL A 1 83 ? 0.79100 -24.93800 9.83800 1.000 19.99000 561 VAL A O 1
ATOM 667 N N . LEU A 1 84 ? 0.28800 -22.85500 9.15400 1.000 18.79000 562 LEU A N 1
ATOM 668 C CA . LEU A 1 84 ? 0.37500 -22.30000 10.50100 1.000 20.40000 562 LEU A CA 1
ATOM 669 C C . LEU A 1 84 ? -0.74200 -22.80500 11.40900 1.000 21.41000 562 LEU A C 1
ATOM 670 O O . LEU A 1 84 ? -0.52900 -22.95200 12.61800 1.000 21.26000 562 LEU A O 1
ATOM 675 N N . GLY A 1 85 ? -1.93700 -23.04800 10.86200 1.000 21.63000 563 GLY A N 1
ATOM 676 C CA . GLY A 1 85 ? -3.00600 -23.60200 11.68500 1.000 21.74000 563 GLY A CA 1
ATOM 677 C C . GLY A 1 85 ? -2.62600 -24.95500 12.25500 1.000 20.85000 563 GLY A C 1
ATOM 678 O O . GLY A 1 85 ? -2.86600 -25.23900 13.43500 1.000 22.05000 563 GLY A O 1
ATOM 679 N N . LEU A 1 86 ? -2.01100 -25.80400 11.43500 1.000 18.34000 564 LEU A N 1
ATOM 680 C CA . LEU A 1 86 ? -1.55600 -27.09100 11.94900 1.000 21.56000 564 LEU A CA 1
ATOM 681 C C . LEU A 1 86 ? -0.46100 -26.88800 12.98100 1.000 22.12000 564 LEU A C 1
ATOM 682 O O . LEU A 1 86 ? -0.47200 -27.51600 14.04300 1.000 20.69000 564 LEU A O 1
ATOM 687 N N . LEU A 1 87 ? 0.50700 -26.01500 12.67800 1.000 21.10000 565 LEU A N 1
ATOM 688 C CA . LEU A 1 87 ? 1.61600 -25.81700 13.60400 1.000 22.06000 565 LEU A CA 1
ATOM 689 C C . LEU A 1 87 ? 1.13700 -25.24700 14.93200 1.000 23.36000 565 LEU A C 1
ATOM 690 O O . LEU A 1 87 ? 1.71100 -25.56200 15.98200 1.000 22.03000 565 LEU A O 1
ATOM 695 N N . ASN A 1 88 ? 0.07100 -24.43700 14.91400 1.000 21.31000 566 ASN A N 1
ATOM 696 C CA . ASN A 1 88 ? -0.53400 -23.95300 16.15500 1.000 22.60000 566 ASN A CA 1
ATOM 697 C C . ASN A 1 88 ? -1.03200 -25.12600 16.99800 1.000 26.25000 566 ASN A C 1
ATOM 698 O O . ASN A 1 88 ? -0.91700 -25.10900 18.23200 1.000 24.53000 566 ASN A O 1
ATOM 703 N N . ASN A 1 89 ? -1.56800 -26.16700 16.34600 1.000 22.83000 567 ASN A N 1
ATOM 704 C CA . ASN A 1 89 ? -2.00200 -27.35800 17.07600 1.000 23.14000 567 ASN A CA 1
ATOM 705 C C . ASN A 1 89 ? -0.81400 -28.08900 17.70200 1.000 27.73000 567 ASN A C 1
ATOM 706 O O . ASN A 1 89 ? -0.90100 -28.54600 18.84900 1.000 27.08000 567 ASN A O 1
ATOM 711 N N . ILE A 1 90 ? 0.30400 -28.19900 16.97200 1.000 22.24000 568 ILE A N 1
ATOM 712 C CA . ILE A 1 90 ? 1.50800 -28.79000 17.56500 1.000 22.42000 568 ILE A CA 1
ATOM 713 C C . ILE A 1 90 ? 1.97500 -27.96100 18.74900 1.000 23.98000 568 ILE A C 1
ATOM 714 O O . ILE A 1 90 ? 2.36400 -28.50700 19.79300 1.000 27.06000 568 ILE A O 1
ATOM 719 N N . ALA A 1 91 ? 1.94800 -26.62800 18.61300 1.000 22.95000 569 ALA A N 1
ATOM 720 C CA . ALA A 1 91 ? 2.43400 -25.75500 19.67700 1.000 25.08000 569 ALA A CA 1
ATOM 721 C C . ALA A 1 91 ? 1.63000 -25.91100 20.96700 1.000 28.02000 569 ALA A C 1
ATOM 722 O O . ALA A 1 91 ? 2.11800 -25.55200 22.04100 1.000 25.45000 569 ALA A O 1
ATOM 724 N N . GLU A 1 92 ? 0.42400 -26.45600 20.88700 1.000 25.01000 570 GLU A N 1
ATOM 725 C CA . GLU A 1 92 ? -0.40500 -26.70800 22.05900 1.000 27.90000 570 GLU A CA 1
ATOM 726 C C . GLU A 1 92 ? 0.04100 -27.92600 22.86800 1.000 28.07000 570 GLU A C 1
ATOM 727 O O . GLU A 1 92 ? -0.39600 -28.07600 24.01500 1.000 30.75000 570 GLU A O 1
ATOM 733 N N . VAL A 1 93 ? 0.87400 -28.79900 22.31300 1.000 28.37000 571 VAL A N 1
ATOM 734 C CA . VAL A 1 93 ? 1.19100 -30.08300 22.93400 1.000 26.04000 571 VAL A CA 1
ATOM 735 C C . VAL A 1 93 ? 2.49000 -29.92000 23.72000 1.000 30.62000 571 VAL A C 1
ATOM 736 O O . VAL A 1 93 ? 3.57100 -29.84700 23.12500 1.000 30.06000 571 VAL A O 1
ATOM 740 N N . GLN A 1 94 ? 2.39500 -29.88000 25.05900 1.000 30.84000 572 GLN A N 1
ATOM 741 C CA . GLN A 1 94 ? 3.58300 -29.63700 25.88200 1.000 34.81000 572 GLN A CA 1
ATOM 742 C C . GLN A 1 94 ? 4.68100 -30.65600 25.59700 1.000 34.10000 572 GLN A C 1
ATOM 743 O O . GLN A 1 94 ? 5.86700 -30.31100 25.54300 1.000 35.00000 572 GLN A O 1
ATOM 749 N N . GLU A 1 95 ? 4.30200 -31.91500 25.39400 1.000 30.17000 573 GLU A N 1
ATOM 750 C CA . GLU A 1 95 ? 5.28000 -32.97500 25.21200 1.000 34.59000 573 GLU A CA 1
ATOM 751 C C . GLU A 1 95 ? 6.08700 -32.80600 23.93800 1.000 36.21000 573 GLU A C 1
ATOM 752 O O . GLU A 1 95 ? 7.13000 -33.44100 23.80300 1.000 32.79000 573 GLU A O 1
ATOM 758 N N . LEU A 1 96 ? 5.62500 -31.98400 22.99500 1.000 32.26000 574 LEU A N 1
ATOM 759 C CA . LEU A 1 96 ? 6.33000 -31.76900 21.74300 1.000 30.04000 574 LEU A CA 1
ATOM 760 C C . LEU A 1 96 ? 7.05300 -30.42800 21.70300 1.000 29.51000 574 LEU A C 1
ATOM 761 O O . LEU A 1 96 ? 7.59500 -30.06500 20.65700 1.000 29.56000 574 LEU A O 1
ATOM 766 N N . HIS A 1 97 ? 7.09500 -29.70100 22.82300 1.000 30.24000 575 HIS A N 1
ATOM 767 C CA . HIS A 1 97 ? 7.67900 -28.36200 22.84100 1.000 30.19000 575 HIS A CA 1
ATOM 768 C C . HIS A 1 97 ? 9.11500 -28.35900 22.32200 1.000 32.22000 575 HIS A C 1
ATOM 769 O O . HIS A 1 97 ? 9.48300 -27.52400 21.48600 1.000 29.87000 575 HIS A O 1
ATOM 776 N N . SER A 1 98 ? 9.94900 -29.29000 22.80300 1.000 28.54000 576 SER A N 1
ATOM 777 C CA . SER A 1 98 ? 11.35800 -29.27000 22.41000 1.000 29.78000 576 SER A CA 1
ATOM 778 C C . SER A 1 98 ? 11.53300 -29.48300 20.91100 1.000 34.41000 576 SER A C 1
ATOM 779 O O . SER A 1 98 ? 12.50500 -28.98500 20.32500 1.000 30.69000 576 SER A O 1
ATOM 782 N N . GLU A 1 99 ? 10.60000 -30.20400 20.27200 1.000 31.38000 577 GLU A N 1
ATOM 783 C CA . GLU A 1 99 ? 10.65200 -30.39800 18.82500 1.000 33.51000 577 GLU A CA 1
ATOM 784 C C . GLU A 1 99 ? 10.51000 -29.09400 18.04800 1.000 31.49000 577 GLU A C 1
ATOM 785 O O . GLU A 1 99 ? 10.90200 -29.03900 16.87700 1.000 32.12000 577 GLU A O 1
ATOM 791 N N . LEU A 1 100 ? 9.95400 -28.05600 18.65500 1.000 29.89000 578 LEU A N 1
ATOM 792 C CA . LEU A 1 100 ? 9.82600 -26.76300 17.99800 1.000 28.95000 578 LEU A CA 1
ATOM 793 C C . LEU A 1 100 ? 10.92900 -25.78700 18.38600 1.000 32.72000 578 LEU A C 1
ATOM 794 O O . LEU A 1 100 ? 10.93700 -24.65800 17.88300 1.000 32.21000 578 LEU A O 1
ATOM 799 N N . MET A 1 101 ? 11.85600 -26.19000 19.26200 1.000 33.19000 579 MET A N 1
ATOM 800 C CA . MET A 1 101 ? 12.96200 -25.32300 19.68400 1.000 34.19000 579 MET A CA 1
ATOM 801 C C . MET A 1 101 ? 14.11300 -25.42800 18.68300 1.000 38.33000 579 MET A C 1
ATOM 802 O O . MET A 1 101 ? 15.21900 -25.89400 18.97500 1.000 34.89000 579 MET A O 1
ATOM 807 N N . TRP A 1 102 ? 13.82700 -24.93400 17.48300 1.000 31.76000 580 TRP A N 1
ATOM 808 C CA . TRP A 1 102 ? 14.67200 -25.11000 16.31200 1.000 34.13000 580 TRP A CA 1
ATOM 809 C C . TRP A 1 102 ? 14.78000 -23.75400 15.62800 1.000 36.59000 580 TRP A C 1
ATOM 810 O O . TRP A 1 102 ? 13.75600 -23.14700 15.29900 1.000 27.69000 580 TRP A O 1
ATOM 821 N N . LYS A 1 103 ? 16.00700 -23.24800 15.45200 1.000 34.30000 581 LYS A N 1
ATOM 822 C CA . LYS A 1 103 ? 16.16000 -21.85200 15.03900 1.000 36.14000 581 LYS A CA 1
ATOM 823 C C . LYS A 1 103 ? 15.47100 -21.57100 13.70600 1.000 33.20000 581 LYS A C 1
ATOM 824 O O . LYS A 1 103 ? 14.79400 -20.54700 13.55900 1.000 30.31000 581 LYS A O 1
ATOM 830 N N . ASP A 1 104 ? 15.64500 -22.45300 12.71800 1.000 32.89000 582 ASP A N 1
ATOM 831 C CA . ASP A 1 104 ? 15.05100 -22.20200 11.40800 1.000 36.30000 582 ASP A CA 1
ATOM 832 C C . ASP A 1 104 ? 13.52700 -22.17800 11.48400 1.000 31.55000 582 ASP A C 1
ATOM 833 O O . ASP A 1 104 ? 12.87400 -21.41300 10.76400 1.000 30.18000 582 ASP A O 1
ATOM 838 N N . PHE A 1 105 ? 12.94400 -23.03100 12.32900 1.000 30.76000 583 PHE A N 1
ATOM 839 C CA . PHE A 1 105 ? 11.49300 -23.04600 12.48200 1.000 30.10000 583 PHE A CA 1
ATOM 840 C C . PHE A 1 105 ? 10.99400 -21.74100 13.08300 1.000 24.94000 583 PHE A C 1
ATOM 841 O O . PHE A 1 105 ? 10.08600 -21.10000 12.54200 1.000 26.64000 583 PHE A O 1
ATOM 849 N N . ILE A 1 106 ? 11.58300 -21.33000 14.21000 1.000 23.87000 584 ILE A N 1
ATOM 850 C CA . ILE A 1 106 ? 11.14700 -20.10800 14.87600 1.000 25.42000 584 ILE A CA 1
ATOM 851 C C . ILE A 1 106 ? 11.35100 -18.89100 13.97200 1.000 26.16000 584 ILE A C 1
ATOM 852 O O . ILE A 1 106 ? 10.54400 -17.95300 13.98600 1.000 25.80000 584 ILE A O 1
ATOM 857 N N . ASP A 1 107 ? 12.41800 -18.88800 13.15800 1.000 26.61000 585 ASP A N 1
ATOM 858 C CA . ASP A 1 107 ? 12.62900 -17.75100 12.25700 1.000 27.80000 585 ASP A CA 1
ATOM 859 C C . ASP A 1 107 ? 11.50600 -17.64900 11.22800 1.000 24.11000 585 ASP A C 1
ATOM 860 O O . ASP A 1 107 ? 11.08100 -16.54600 10.87200 1.000 25.12000 585 ASP A O 1
ATOM 865 N N . HIS A 1 108 ? 11.01000 -18.79400 10.74800 1.000 24.85000 586 HIS A N 1
ATOM 866 C CA . HIS A 1 108 ? 9.87400 -18.79600 9.83600 1.000 24.42000 586 HIS A CA 1
ATOM 867 C C . HIS A 1 108 ? 8.62500 -18.26800 10.52000 1.000 25.46000 586 HIS A C 1
ATOM 868 O O . HIS A 1 108 ? 7.86400 -17.48900 9.93000 1.000 22.32000 586 HIS A O 1
ATOM 875 N N . ILE A 1 109 ? 8.37600 -18.71400 11.75800 1.000 22.27000 587 ILE A N 1
ATOM 876 C CA . ILE A 1 109 ? 7.19300 -18.26000 12.48000 1.000 22.60000 587 ILE A CA 1
ATOM 877 C C . ILE A 1 109 ? 7.28000 -16.76700 12.74600 1.000 23.93000 587 ILE A C 1
ATOM 878 O O . ILE A 1 109 ? 6.29700 -16.03500 12.58300 1.000 22.48000 587 ILE A O 1
ATOM 883 N N . SER A 1 110 ? 8.46500 -16.29000 13.15400 1.000 24.73000 588 SER A N 1
ATOM 884 C CA . SER A 1 110 ? 8.65200 -14.86800 13.41700 1.000 28.00000 588 SER A CA 1
ATOM 885 C C . SER A 1 110 ? 8.39800 -14.03300 12.16400 1.000 24.14000 588 SER A C 1
ATOM 886 O O . SER A 1 110 ? 7.78400 -12.96300 12.22700 1.000 25.31000 588 SER A O 1
ATOM 889 N N . SER A 1 111 ? 8.84200 -14.52100 11.01300 1.000 26.97000 589 SER A N 1
ATOM 890 C CA . SER A 1 111 ? 8.59900 -13.79900 9.77200 1.000 27.42000 589 SER A CA 1
ATOM 891 C C . SER A 1 111 ? 7.10100 -13.73100 9.46700 1.000 28.20000 589 SER A C 1
ATOM 892 O O . SER A 1 111 ? 6.58600 -12.68100 9.07500 1.000 24.76000 589 SER A O 1
ATOM 895 N N . LEU A 1 112 ? 6.36900 -14.82200 9.69600 1.000 23.70000 590 LEU A N 1
ATOM 896 C CA . LEU A 1 112 ? 4.94300 -14.81000 9.38100 1.000 23.32000 590 LEU A CA 1
ATOM 897 C C . LEU A 1 112 ? 4.12800 -14.02200 10.39800 1.000 20.55000 590 LEU A C 1
ATOM 898 O O . LEU A 1 112 ? 3.03900 -13.55100 10.06300 1.000 23.17000 590 LEU A O 1
ATOM 903 N N . LEU A 1 113 ? 4.63900 -13.85300 11.61900 1.000 21.08000 591 LEU A N 1
ATOM 904 C CA . LEU A 1 113 ? 3.99500 -12.95400 12.57200 1.000 22.40000 591 LEU A CA 1
ATOM 905 C C . LEU A 1 113 ? 3.84300 -11.56100 11.98200 1.000 22.60000 591 LEU A C 1
ATOM 906 O O . LEU A 1 113 ? 2.88400 -10.85500 12.30100 1.000 22.15000 591 LEU A O 1
ATOM 911 N N . HIS A 1 114 ? 4.76400 -11.16800 11.10000 1.000 22.88000 592 HIS A N 1
ATOM 912 C CA . HIS A 1 114 ? 4.78800 -9.83300 10.51900 1.000 23.30000 592 HIS A CA 1
ATOM 913 C C . HIS A 1 114 ? 4.01200 -9.73400 9.21300 1.000 25.96000 592 HIS A C 1
ATOM 914 O O . HIS A 1 114 ? 4.03200 -8.67800 8.56500 1.000 26.47000 592 HIS A O 1
ATOM 921 N N . SER A 1 115 ? 3.29300 -10.78700 8.83700 1.000 21.76000 593 SER A N 1
ATOM 922 C CA . SER A 1 115 ? 2.40000 -10.69000 7.69200 1.000 21.45000 593 SER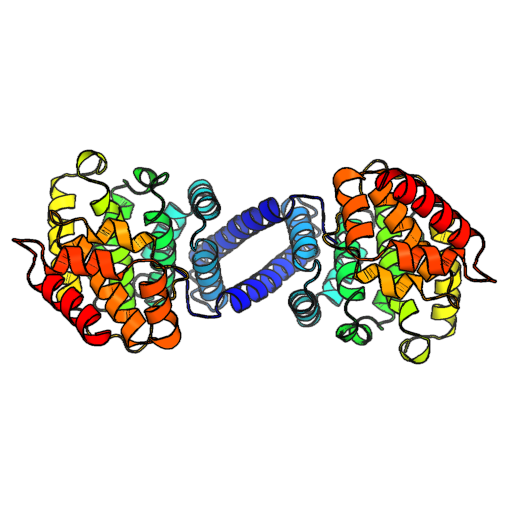 A CA 1
ATOM 923 C C . SER A 1 115 ? 1.41500 -9.54000 7.86900 1.000 24.78000 593 SER A C 1
ATOM 924 O O . SER A 1 115 ? 0.86600 -9.33200 8.95800 1.000 24.36000 593 SER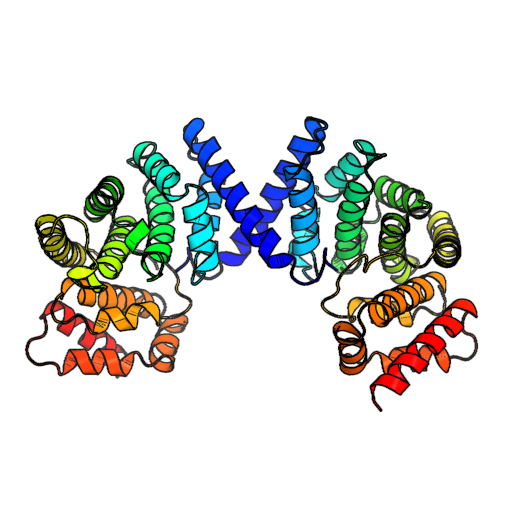 A O 1
ATOM 927 N N . VAL A 1 116 ? 1.16100 -8.81000 6.77800 1.000 21.99000 594 VAL A N 1
ATOM 928 C CA . VAL A 1 116 ? 0.10400 -7.80600 6.80600 1.000 26.38000 594 VAL A CA 1
ATOM 929 C C . VAL A 1 116 ? -1.28600 -8.41600 6.83400 1.000 24.18000 594 VAL A C 1
ATOM 930 O O . VAL A 1 116 ? -2.25800 -7.69200 7.02800 1.000 27.14000 594 VAL A O 1
ATOM 934 N N . GLU A 1 117 ? -1.42200 -9.72100 6.64700 1.000 22.92000 595 GLU A N 1
ATOM 935 C CA . GLU A 1 117 ? -2.72900 -10.36400 6.68200 1.000 25.53000 595 GLU A CA 1
ATOM 936 C C . GLU A 1 117 ? -2.95300 -10.97500 8.05800 1.000 26.20000 595 GLU A C 1
ATOM 937 O O . GLU A 1 117 ? -2.18600 -11.84900 8.47700 1.000 23.73000 595 GLU A O 1
ATOM 943 N N . VAL A 1 118 ? -4.02200 -10.54000 8.73300 1.000 24.13000 596 VAL A N 1
ATOM 944 C CA . VAL A 1 118 ? -4.33300 -11.06300 10.06000 1.000 24.79000 596 VAL A CA 1
ATOM 945 C C . VAL A 1 118 ? -4.58800 -12.56900 10.01200 1.000 23.96000 596 VAL A C 1
ATOM 946 O O . VAL A 1 118 ? -4.25300 -13.28000 10.96300 1.000 24.52000 596 VAL A O 1
ATOM 950 N N . GLU A 1 119 ? -5.11700 -13.09200 8.89400 1.000 22.46000 597 GLU A N 1
ATOM 951 C CA . GLU A 1 119 ? -5.39300 -14.52900 8.77700 1.000 24.50000 597 GLU A CA 1
ATOM 952 C C . GLU A 1 119 ? -4.13000 -15.37600 8.76100 1.000 27.59000 597 GLU A C 1
ATOM 953 O O . GLU A 1 119 ? -4.20500 -16.59400 8.96900 1.000 25.78000 597 GLU A O 1
ATOM 959 N N . VAL A 1 120 ? -2.98300 -14.77500 8.48400 1.000 23.68000 598 VAL A N 1
ATOM 960 C CA . VAL A 1 120 ? -1.69900 -15.45200 8.59700 1.000 20.46000 598 VAL A CA 1
ATOM 961 C C . VAL A 1 120 ? -1.04000 -15.14100 9.94000 1.000 21.16000 598 VAL A C 1
ATOM 962 O O . VAL A 1 120 ? -0.62200 -16.04900 10.66400 1.000 20.42000 598 VAL A O 1
ATOM 966 N N . SER A 1 121 ? -0.94300 -13.84900 10.27700 1.000 19.67000 599 SER A N 1
ATOM 967 C CA . SER A 1 121 ? -0.29400 -13.40600 11.51700 1.000 19.55000 599 SER A CA 1
ATOM 968 C C . SER A 1 121 ? -0.90200 -14.06000 12.74900 1.000 22.71000 599 SER A C 1
ATOM 969 O O . SER A 1 121 ? -0.18600 -14.43000 13.69700 1.000 20.96000 599 SER A O 1
ATOM 972 N N . TYR A 1 122 ? -2.22900 -14.19500 12.75800 1.000 20.91000 600 TYR A N 1
ATOM 973 C CA . TYR A 1 122 ? -2.93200 -14.76500 13.90600 1.000 18.33000 600 TYR A CA 1
ATOM 974 C C . TYR A 1 122 ? -2.37600 -16.11600 14.32500 1.000 20.59000 600 TYR A C 1
ATOM 975 O O . TYR A 1 122 ? -2.20600 -16.38500 15.52200 1.000 21.50000 600 TYR A O 1
ATOM 984 N N . PHE A 1 123 ? -2.11700 -17.00300 13.35500 1.000 20.66000 601 PHE A N 1
ATOM 985 C CA . PHE A 1 123 ? -1.64700 -18.33700 13.71000 1.000 21.69000 601 PHE A CA 1
ATOM 986 C C . PHE A 1 123 ? -0.16800 -18.36200 14.04600 1.000 23.98000 601 PHE A C 1
ATOM 987 O O . PHE A 1 123 ? 0.25500 -19.16500 14.89200 1.000 23.18000 601 PHE A O 1
ATOM 995 N N . ALA A 1 124 ? 0.64400 -17.53700 13.38200 1.000 22.14000 602 ALA A N 1
ATOM 996 C CA . ALA A 1 124 ? 2.01800 -17.38600 13.84900 1.000 21.53000 602 ALA A CA 1
ATOM 997 C C . ALA A 1 124 ? 2.04100 -16.87100 15.28700 1.000 23.92000 602 ALA A C 1
ATOM 998 O O . ALA A 1 124 ? 2.80500 -17.37200 16.12200 1.000 22.16000 602 ALA A O 1
ATOM 1000 N N . ALA A 1 125 ? 1.20200 -15.87500 15.59700 1.000 21.96000 603 ALA A N 1
ATOM 1001 C CA . ALA A 1 125 ? 1.10600 -15.36800 16.96700 1.000 22.51000 603 ALA A CA 1
ATOM 1002 C C . ALA A 1 125 ? 0.68400 -16.46700 17.94400 1.000 24.89000 603 ALA A C 1
ATOM 1003 O O . ALA A 1 125 ? 1.18400 -16.52800 19.07200 1.000 24.20000 603 ALA A O 1
ATOM 1005 N N . GLY A 1 126 ? -0.23300 -17.34600 17.53100 1.000 21.94000 604 GLY A N 1
ATOM 1006 C CA . GLY A 1 126 ? -0.63700 -18.44400 18.40000 1.000 23.21000 604 GLY A CA 1
ATOM 1007 C C . GLY A 1 126 ? 0.49800 -19.38900 18.74000 1.000 21.75000 604 GLY A C 1
ATOM 1008 O O . GLY A 1 126 ? 0.64600 -19.80700 19.89000 1.000 23.64000 604 GLY A O 1
ATOM 1009 N N . ILE A 1 127 ? 1.30900 -19.74700 17.74400 1.000 21.29000 605 ILE A N 1
ATOM 1010 C CA . ILE A 1 127 ? 2.46000 -20.61200 17.99700 1.000 23.14000 605 ILE A CA 1
ATOM 1011 C C . ILE A 1 127 ? 3.38500 -19.96300 19.02100 1.000 25.24000 605 ILE A C 1
ATOM 1012 O O . ILE A 1 127 ? 3.80000 -20.59100 20.00700 1.000 25.62000 605 ILE A O 1
ATOM 1017 N N . ILE A 1 128 ? 3.72500 -18.69700 18.78900 1.000 21.08000 606 ILE A N 1
ATOM 1018 C CA . ILE A 1 128 ? 4.62500 -17.97200 19.68600 1.000 24.50000 606 ILE A CA 1
ATOM 1019 C C . ILE A 1 128 ? 4.04400 -17.90100 21.09400 1.000 27.83000 606 ILE A C 1
ATOM 1020 O O . ILE A 1 128 ? 4.74500 -18.13300 22.08900 1.000 27.49000 606 ILE A O 1
ATOM 1025 N N . ALA A 1 129 ? 2.75500 -17.57300 21.20100 1.000 24.80000 607 ALA A N 1
ATOM 1026 C CA . ALA A 1 129 ? 2.13200 -17.45200 22.51600 1.000 23.91000 607 ALA A CA 1
ATOM 1027 C C . ALA A 1 129 ? 2.24900 -18.75400 23.29600 1.000 25.97000 607 ALA A C 1
ATOM 1028 O O . ALA A 1 129 ? 2.63400 -18.75600 24.47500 1.000 27.41000 607 ALA A O 1
ATOM 1030 N N . HIS A 1 130 ? 1.92800 -19.87900 22.65000 1.000 22.11000 608 HIS A N 1
ATOM 1031 C CA . HIS A 1 130 ? 2.01400 -21.16000 23.33600 1.000 25.43000 608 HIS A CA 1
ATOM 1032 C C . HIS A 1 130 ? 3.45300 -21.47400 23.72200 1.000 30.07000 608 HIS A C 1
ATOM 1033 O O . HIS A 1 130 ? 3.71500 -21.88500 24.85400 1.000 29.57000 608 HIS A O 1
ATOM 1040 N N . LEU A 1 131 ? 4.40700 -21.23600 22.81700 1.000 24.90000 609 LEU A N 1
ATOM 1041 C CA . LEU A 1 131 ? 5.79400 -21.58700 23.12600 1.000 28.10000 609 LEU A CA 1
ATOM 1042 C C . LEU A 1 131 ? 6.36500 -20.68800 24.21800 1.000 31.34000 609 LEU A C 1
ATOM 1043 O O . LEU A 1 131 ? 7.09400 -21.15800 25.10000 1.000 29.83000 609 LEU A O 1
ATOM 1048 N N . ILE A 1 132 ? 6.05100 -19.39300 24.18100 1.000 27.10000 610 ILE A N 1
ATOM 1049 C CA . ILE A 1 132 ? 6.55000 -18.50900 25.23200 1.000 32.25000 610 ILE A CA 1
ATOM 1050 C C . ILE A 1 132 ? 5.89900 -18.85200 26.56600 1.000 36.06000 610 ILE A C 1
ATOM 1051 O O . ILE A 1 132 ? 6.54100 -18.75600 27.62100 1.000 35.11000 610 ILE A O 1
ATOM 1056 N N . SER A 1 133 ? 4.63600 -19.29400 26.54400 1.000 30.32000 611 SER A N 1
ATOM 1057 C CA . SER A 1 133 ? 3.90900 -19.56800 27.78200 1.000 34.67000 611 SER A CA 1
ATOM 1058 C C . SER A 1 133 ? 4.58000 -20.63300 28.64300 1.000 34.30000 611 SER A C 1
ATOM 1059 O O . SER A 1 133 ? 4.30600 -20.70400 29.84800 1.000 36.59000 611 SER A O 1
ATOM 1062 N N . ARG A 1 134 ? 5.44400 -21.45900 28.06400 1.000 32.18000 612 ARG A N 1
ATOM 1063 C CA . ARG A 1 134 ? 6.06500 -22.55400 28.79200 1.000 36.77000 612 ARG A CA 1
ATOM 1064 C C . ARG A 1 134 ? 7.19900 -22.11600 29.71600 1.000 40.54000 612 ARG A C 1
ATOM 1065 O O . ARG A 1 134 ? 7.76300 -22.97300 30.40400 1.000 37.85000 612 ARG A O 1
ATOM 1073 N N . GLY A 1 135 ? 7.55700 -20.83400 29.74300 1.000 36.18000 613 GLY A N 1
ATOM 1074 C CA . GLY A 1 135 ? 8.53700 -20.33600 30.68800 1.000 41.08000 613 GLY A CA 1
ATOM 1075 C C . GLY A 1 135 ? 9.94600 -20.24000 30.12400 1.000 42.41000 613 GLY A C 1
ATOM 1076 O O . GLY A 1 135 ? 10.28500 -20.79700 29.07600 1.000 38.83000 613 GLY A O 1
ATOM 1077 N N . GLU A 1 136 ? 10.80400 -19.53200 30.86300 1.000 47.31000 614 GLU A N 1
ATOM 1078 C CA . GLU A 1 136 ? 12.12200 -19.22100 30.31700 1.000 45.74000 614 GLU A CA 1
ATOM 1079 C C . GLU A 1 136 ? 13.02000 -20.45400 30.24500 1.000 45.01000 614 GLU A C 1
ATOM 1080 O O . GLU A 1 136 ? 13.78600 -20.60800 29.28800 1.000 43.73000 614 GLU A O 1
ATOM 1086 N N . GLN A 1 137 ? 12.94100 -21.36000 31.22200 1.000 46.20000 615 GLN A N 1
ATOM 1087 C CA . GLN A 1 137 ? 13.85900 -22.49600 31.15900 1.000 44.80000 615 GLN A CA 1
ATOM 1088 C C . GLN A 1 137 ? 13.49500 -23.46600 30.03600 1.000 46.09000 615 GLN A C 1
ATOM 1089 O O . GLN A 1 137 ? 14.38200 -24.13300 29.49000 1.000 40.91000 615 GLN A O 1
ATOM 1095 N N . ALA A 1 138 ? 12.22000 -23.53300 29.64200 1.000 45.46000 616 ALA A N 1
ATOM 1096 C CA . ALA A 1 138 ? 11.86500 -24.39800 28.52200 1.000 40.95000 616 ALA A CA 1
ATOM 1097 C C . ALA A 1 138 ? 12.31000 -23.81800 27.18800 1.000 39.58000 616 ALA A C 1
ATOM 1098 O O . ALA A 1 138 ? 12.43700 -24.56500 26.21100 1.000 38.41000 616 ALA A O 1
ATOM 1100 N N . TRP A 1 139 ? 12.55700 -22.51400 27.12500 1.000 37.54000 617 TRP A N 1
ATOM 1101 C CA . TRP A 1 139 ? 13.02200 -21.86300 25.90400 1.000 41.37000 617 TRP A CA 1
ATOM 1102 C C . TRP A 1 139 ? 14.52000 -22.10900 25.75300 1.000 43.47000 617 TRP A C 1
ATOM 1103 O O . TRP A 1 139 ? 15.33900 -21.39500 26.33300 1.000 40.03000 617 TRP A O 1
ATOM 1114 N N . THR A 1 140 ? 14.88600 -23.11700 24.96200 1.000 40.30000 618 THR A N 1
ATOM 1115 C CA . THR A 1 140 ? 16.28600 -23.48800 24.80100 1.000 43.29000 618 THR A CA 1
ATOM 1116 C C . THR A 1 140 ? 16.98300 -22.74100 23.66900 1.000 43.85000 618 THR A C 1
ATOM 1117 O O . THR A 1 140 ? 18.17500 -22.96600 23.44200 1.000 41.62000 618 THR A O 1
ATOM 1121 N N . LEU A 1 141 ? 16.28600 -21.85700 22.96200 1.000 42.19000 619 LEU A N 1
ATOM 1122 C CA . LEU A 1 141 ? 16.92900 -20.99500 21.98100 1.000 39.64000 619 LEU A CA 1
ATOM 1123 C C . LEU A 1 141 ? 17.39300 -19.71800 22.67700 1.000 41.02000 619 LEU A C 1
ATOM 1124 O O . LEU A 1 141 ? 17.36700 -19.60600 23.90500 1.000 42.27000 619 LEU A O 1
ATOM 1129 N N . SER A 1 142 ? 17.79600 -18.73200 21.88200 1.000 41.05000 620 SER A N 1
ATOM 1130 C CA . SER A 1 142 ? 18.30100 -17.46300 22.39700 1.000 42.30000 620 SER A CA 1
ATOM 1131 C C . SER A 1 142 ? 17.32200 -16.78900 23.35600 1.000 45.56000 620 SER A C 1
ATOM 1132 O O . SER A 1 142 ? 16.13100 -16.65100 23.05600 1.000 41.71000 620 SER A O 1
ATOM 1135 N N . ARG A 1 143 ? 17.83500 -16.34300 24.50800 1.000 41.23000 621 ARG A N 1
ATOM 1136 C CA . ARG A 1 143 ? 17.04600 -15.47700 25.37800 1.000 43.20000 621 ARG A CA 1
ATOM 1137 C C . ARG A 1 143 ? 16.73400 -14.15000 24.69800 1.000 43.95000 621 ARG A C 1
ATOM 1138 O O . ARG A 1 143 ? 15.66800 -13.56600 24.92700 1.000 44.66000 621 ARG A O 1
ATOM 1146 N N . SER A 1 144 ? 17.64500 -13.66400 23.85400 1.000 44.55000 622 SER A N 1
ATOM 1147 C CA . SER A 1 144 ? 17.41400 -12.40600 23.15300 1.000 45.43000 622 SER A CA 1
ATOM 1148 C C . SER A 1 144 ? 16.24100 -12.51500 22.18000 1.000 41.28000 622 SER A C 1
ATOM 1149 O O . SER A 1 144 ? 15.46900 -11.56200 22.02100 1.000 40.59000 622 SER A O 1
ATOM 1152 N N . GLN A 1 145 ? 16.09500 -13.66700 21.51700 1.000 39.57000 623 GLN A N 1
ATOM 1153 C CA . GLN A 1 145 ? 14.98100 -13.84800 20.58600 1.000 41.43000 623 GLN A CA 1
ATOM 1154 C C . GLN A 1 145 ? 13.65300 -14.01200 21.32200 1.000 37.20000 623 GLN A C 1
ATOM 1155 O O . GLN A 1 145 ? 12.62200 -13.51000 20.86600 1.000 38.04000 623 GLN A O 1
ATOM 1161 N N . ARG A 1 146 ? 13.64900 -14.71900 22.45000 1.000 37.31000 624 ARG A N 1
ATOM 1162 C CA . ARG A 1 146 ? 12.42500 -14.82200 23.24500 1.000 38.80000 624 ARG A CA 1
ATOM 1163 C C . ARG A 1 146 ? 11.90300 -13.44300 23.64200 1.000 40.14000 624 ARG A C 1
ATOM 1164 O O . ARG A 1 146 ? 10.70100 -13.16100 23.52500 1.000 37.37000 624 ARG A O 1
ATOM 1172 N N . ASN A 1 147 ? 12.79700 -12.55600 24.09400 1.000 39.94000 625 ASN A N 1
ATOM 1173 C CA . ASN A 1 147 ? 12.36600 -11.23000 24.52800 1.000 39.06000 625 ASN A CA 1
ATOM 1174 C C . ASN A 1 147 ? 11.85100 -10.39500 23.35900 1.000 37.95000 625 ASN A C 1
ATOM 1175 O O . ASN A 1 147 ? 10.88300 -9.63800 23.50700 1.000 39.47000 625 ASN A O 1
ATOM 1180 N N . SER A 1 148 ? 12.48400 -10.49800 22.18900 1.000 35.49000 626 SER A N 1
ATOM 1181 C CA . SER A 1 148 ? 11.98700 -9.71500 21.06400 1.000 36.29000 626 SER A CA 1
ATOM 1182 C C . SER A 1 148 ? 10.68100 -10.29300 20.52700 1.000 34.87000 626 SER A C 1
ATOM 1183 O O . SER A 1 148 ? 9.79200 -9.53800 20.12600 1.000 33.89000 626 SER A O 1
ATOM 1186 N N . LEU A 1 149 ? 10.53500 -11.61900 20.54400 1.000 37.42000 627 LEU A N 1
ATOM 1187 C CA . LEU A 1 149 ? 9.27900 -12.21400 20.10800 1.000 32.07000 627 LEU A CA 1
ATOM 1188 C C . LEU A 1 149 ? 8.13200 -11.76700 21.00100 1.000 33.20000 627 LEU A C 1
ATOM 1189 O O . LEU A 1 149 ? 7.04600 -11.43800 20.51200 1.000 32.93000 627 LEU A O 1
ATOM 1194 N N . LEU A 1 150 ? 8.36700 -11.72800 22.31400 1.000 32.89000 628 LEU A N 1
ATOM 1195 C CA . LEU A 1 150 ? 7.33800 -11.29200 23.25300 1.000 37.12000 628 LEU A CA 1
ATOM 1196 C C . LEU A 1 150 ? 6.88200 -9.87200 22.94700 1.000 37.76000 628 LEU A C 1
ATOM 1197 O O . LEU A 1 150 ? 5.67800 -9.57800 22.97000 1.000 38.39000 628 LEU A O 1
ATOM 1202 N N . ASP A 1 151 ? 7.82700 -8.97800 22.65300 1.000 33.18000 629 ASP A N 1
ATOM 1203 C CA . ASP A 1 151 ? 7.47800 -7.62900 22.22200 1.000 36.20000 629 ASP A CA 1
ATOM 1204 C C . ASP A 1 151 ? 6.75900 -7.65400 20.88400 1.000 37.24000 629 ASP A C 1
ATOM 1205 O O . ASP A 1 151 ? 5.74900 -6.96300 20.69400 1.000 34.34000 629 ASP A O 1
ATOM 1210 N N . ASP A 1 152 ? 7.29300 -8.41800 19.92800 1.000 31.77000 630 ASP A N 1
ATOM 1211 C CA . ASP A 1 152 ? 6.69600 -8.44200 18.60000 1.000 31.30000 630 ASP A CA 1
ATOM 1212 C C . ASP A 1 152 ? 5.29500 -9.02900 18.64800 1.000 29.46000 630 ASP A C 1
ATOM 1213 O O . ASP A 1 152 ? 4.41400 -8.60400 17.89400 1.000 29.54000 630 ASP A O 1
ATOM 1218 N N . LEU A 1 153 ? 5.08100 -10.02500 19.51300 1.000 30.21000 631 LEU A N 1
ATOM 1219 C CA . LEU A 1 153 ? 3.75500 -10.62100 19.65900 1.000 28.34000 631 LEU A CA 1
ATOM 1220 C C . LEU A 1 153 ? 2.74100 -9.58700 20.14100 1.000 29.44000 631 LEU A C 1
ATOM 1221 O O . LEU A 1 153 ? 1.67200 -9.42900 19.54600 1.000 26.43000 631 LEU A O 1
ATOM 1226 N N . HIS A 1 154 ? 3.07100 -8.85800 21.21300 1.000 30.61000 632 HIS A N 1
ATOM 1227 C CA . HIS A 1 154 ? 2.16500 -7.83100 21.72600 1.000 31.12000 632 HIS A CA 1
ATOM 1228 C C . HIS A 1 154 ? 1.84500 -6.78700 20.66400 1.000 29.66000 632 HIS A C 1
ATOM 1229 O O . HIS A 1 154 ? 0.67900 -6.44500 20.44800 1.000 31.87000 632 HIS A O 1
ATOM 1236 N N . SER A 1 155 ? 2.86400 -6.26800 19.98200 1.000 29.59000 633 SER A N 1
ATOM 1237 C CA . SER A 1 155 ? 2.61600 -5.19800 19.02200 1.000 28.16000 633 SER A CA 1
ATOM 1238 C C . SER A 1 155 ? 1.88300 -5.69600 17.77800 1.000 30.59000 633 SER A C 1
ATOM 1239 O O . SER A 1 155 ? 1.10100 -4.94300 17.18000 1.000 31.12000 633 SER A O 1
ATOM 1242 N N . ALA A 1 156 ? 2.11100 -6.94700 17.37300 1.000 29.17000 634 ALA A N 1
ATOM 1243 C CA . ALA A 1 156 ? 1.39800 -7.47900 16.21500 1.000 27.11000 634 ALA A CA 1
ATOM 1244 C C . ALA A 1 156 ? -0.10500 -7.48500 16.46300 1.000 28.06000 634 ALA A C 1
ATOM 1245 O O . ALA A 1 156 ? -0.89000 -7.05900 15.60600 1.000 28.96000 634 ALA A O 1
ATOM 1247 N N . ILE A 1 157 ? -0.52300 -7.95800 17.64200 1.000 28.51000 635 ILE A N 1
ATOM 1248 C CA . ILE A 1 157 ? -1.94800 -8.09900 17.93500 1.000 28.00000 635 ILE A CA 1
ATOM 1249 C C . ILE A 1 157 ? -2.64300 -6.74400 17.88700 1.000 30.00000 635 ILE A C 1
ATOM 1250 O O . ILE A 1 157 ? -3.76100 -6.62100 17.37300 1.000 31.83000 635 ILE A O 1
ATOM 1255 N N . LEU A 1 158 ? -1.97900 -5.70100 18.38400 1.000 29.69000 636 LEU A N 1
ATOM 1256 C CA . LEU A 1 158 ? -2.59900 -4.37600 18.41300 1.000 31.17000 636 LEU A CA 1
ATOM 1257 C C . LEU A 1 158 ? -2.84700 -3.80000 17.02600 1.000 34.19000 636 LEU A C 1
ATOM 1258 O O . LEU A 1 158 ? -3.70600 -2.92300 16.88100 1.000 35.99000 636 LEU A O 1
ATOM 1263 N N . LYS A 1 159 ? -2.14100 -4.27700 16.00400 1.000 30.67000 637 LYS A N 1
ATOM 1264 C CA . LYS A 1 159 ? -2.34000 -3.81200 14.63700 1.000 34.61000 637 LYS A CA 1
ATOM 1265 C C . LYS A 1 159 ? -3.45800 -4.53500 13.89800 1.000 30.74000 637 LYS A C 1
ATOM 1266 O O . LYS A 1 159 ? -3.89400 -4.04700 12.85200 1.000 28.56000 637 LYS A O 1
ATOM 1272 N N . TRP A 1 160 ? -3.92500 -5.67900 14.39100 1.000 29.69000 638 TRP A N 1
ATOM 1273 C CA . TRP A 1 160 ? -4.86700 -6.48100 13.61600 1.000 28.66000 638 TRP A CA 1
ATOM 1274 C C . TRP A 1 160 ? -6.20400 -5.76900 13.45800 1.000 27.88000 638 TRP A C 1
ATOM 1275 O O . TRP A 1 160 ? -6.76300 -5.27500 14.44800 1.000 30.11000 638 TRP A O 1
ATOM 1286 N N . PRO A 1 161 ? -6.76900 -5.74200 12.26100 1.000 26.87000 639 PRO A N 1
ATOM 1287 C CA . PRO A 1 161 ? -8.14300 -5.27200 12.08800 1.000 31.59000 639 PRO A CA 1
ATOM 1288 C C . PRO A 1 161 ? -9.12100 -6.36900 12.49300 1.000 32.54000 639 PRO A C 1
ATOM 1289 O O . PRO A 1 161 ? -8.73500 -7.48200 12.85000 1.000 32.53000 639 PRO A O 1
ATOM 1293 N N . THR A 1 162 ? -10.39500 -6.03900 12.42100 1.000 31.77000 640 THR A N 1
ATOM 1294 C CA . THR A 1 162 ? -11.44500 -7.03800 12.55800 1.000 31.22000 640 THR A CA 1
ATOM 1295 C C . THR A 1 162 ? -11.45800 -7.91600 11.31700 1.000 30.64000 640 THR A C 1
ATOM 1296 O O . THR A 1 162 ? -11.66300 -7.39800 10.21200 1.000 29.15000 640 THR A O 1
ATOM 1300 N N . PRO A 1 163 ? -11.23200 -9.22400 11.43300 1.000 26.37000 641 PRO A N 1
ATOM 1301 C CA . PRO A 1 163 ? -11.23800 -10.06700 10.23400 1.000 27.52000 641 PRO A CA 1
ATOM 1302 C C . PRO A 1 163 ? -12.63100 -10.11500 9.63500 1.000 28.92000 641 PRO A C 1
ATOM 1303 O O . PRO A 1 163 ? -13.62800 -9.87800 10.31400 1.000 27.20000 641 PRO A O 1
ATOM 1307 N N . GLU A 1 164 ? -12.67700 -10.48000 8.35200 1.000 32.08000 642 GLU A N 1
ATOM 1308 C CA . GLU A 1 164 ? -13.93700 -10.54400 7.61900 1.000 34.28000 642 GLU A CA 1
ATOM 1309 C C . GLU A 1 164 ? -14.82800 -11.67500 8.12400 1.000 37.40000 642 GLU A C 1
ATOM 1310 O O . GLU A 1 164 ? -16.05500 -11.52600 8.17700 1.000 34.90000 642 GLU A O 1
ATOM 1316 N N . CYS A 1 165 ? -14.24300 -12.80600 8.51300 1.000 30.28000 643 CYS A N 1
ATOM 1317 C CA . CYS A 1 165 ? -15.05800 -13.88700 9.05300 1.000 31.81000 643 CYS A CA 1
ATOM 1318 C C . CYS A 1 165 ? -14.24100 -14.62500 10.11100 1.000 28.34000 643 CYS A C 1
ATOM 1319 O O . CYS A 1 165 ? -13.12200 -14.22000 10.43800 1.000 29.34000 643 CYS A O 1
ATOM 1322 N N . GLU A 1 166 ? -14.84500 -15.65100 10.72000 1.000 25.79000 644 GLU A N 1
ATOM 1323 C CA . GLU A 1 166 ? -14.08800 -16.49700 11.63900 1.000 25.06000 644 GLU A CA 1
ATOM 1324 C C . GLU A 1 166 ? -12.88400 -17.07600 10.91200 1.000 25.49000 644 GLU A C 1
ATOM 1325 O O . GLU A 1 166 ? -13.02100 -17.64900 9.82900 1.000 29.28000 644 GLU A O 1
ATOM 1331 N N . MET A 1 167 ? -11.70100 -16.92600 11.49800 1.000 23.22000 645 MET A N 1
ATOM 1332 C CA . MET A 1 167 ? -10.48900 -17.40100 10.84600 1.000 23.44000 645 MET A CA 1
ATOM 1333 C C . MET A 1 167 ? -10.18300 -18.84900 11.16500 1.000 21.92000 645 MET A C 1
ATOM 1334 O O . MET A 1 167 ? -9.30000 -19.43500 10.53000 1.000 23.86000 645 MET A O 1
ATOM 1339 N N . VAL A 1 168 ? -10.90900 -19.44300 12.10400 1.000 22.15000 646 VAL A N 1
ATOM 1340 C CA . VAL A 1 168 ? -10.54500 -20.73300 12.66900 1.000 22.08000 646 VAL A CA 1
ATOM 1341 C C . VAL A 1 168 ? -11.74100 -21.19800 13.47200 1.000 20.29000 646 VAL A C 1
ATOM 1342 O O . VAL A 1 168 ? -12.59400 -20.39100 13.84900 1.000 22.41000 646 VAL A O 1
ATOM 1346 N N . ALA A 1 169 ? -11.83500 -22.50400 13.70000 1.000 20.57000 647 ALA A N 1
ATOM 1347 C CA . ALA A 1 169 ? -12.84200 -23.04500 14.59700 1.000 22.78000 647 ALA A CA 1
ATOM 1348 C C . ALA A 1 169 ? -12.16400 -23.75500 15.76200 1.000 24.58000 647 ALA A C 1
ATOM 1349 O O . ALA A 1 169 ? -11.06400 -24.29200 15.62500 1.000 20.79000 647 ALA A O 1
ATOM 1351 N N . TYR A 1 170 ? -12.84300 -23.78800 16.91100 1.000 21.94000 648 TYR A N 1
ATOM 1352 C CA . TYR A 1 170 ? -12.32700 -24.49900 18.06900 1.000 21.03000 648 TYR A CA 1
ATOM 1353 C C . TYR A 1 170 ? -13.40400 -25.40200 18.64200 1.000 23.80000 648 TYR A C 1
ATOM 1354 O O . TYR A 1 170 ? -14.58100 -25.04100 18.65100 1.000 24.65000 648 TYR A O 1
ATOM 1363 N N . ARG A 1 171 ? -12.97900 -26.56800 19.12700 1.000 22.29000 649 ARG A N 1
ATOM 1364 C CA . ARG A 1 171 ? -13.86100 -27.49200 19.83400 1.000 27.00000 649 ARG A CA 1
ATOM 1365 C C . ARG A 1 171 ? -13.97400 -27.17500 21.31300 1.000 31.93000 649 ARG A C 1
ATOM 1366 O O . ARG A 1 171 ? -14.93300 -27.62000 21.96200 1.000 29.12000 649 ARG A O 1
ATOM 1374 N N . SER A 1 172 ? -12.99500 -26.45800 21.85900 1.000 26.93000 650 SER A N 1
ATOM 1375 C CA . SER A 1 172 ? -12.87200 -26.18600 23.28200 1.000 27.90000 650 SER A CA 1
ATOM 1376 C C . SER A 1 172 ? -11.95400 -24.99000 23.45000 1.000 27.54000 650 SER A C 1
ATOM 1377 O O . SER A 1 172 ? -11.05200 -24.78100 22.63400 1.000 27.59000 650 SER A O 1
ATOM 1380 N N . PHE A 1 173 ? -12.18000 -24.21800 24.51800 1.000 24.00000 651 PHE A N 1
ATOM 1381 C CA . PHE A 1 173 ? -11.27300 -23.14700 24.91400 1.000 26.69000 651 PHE A CA 1
ATOM 1382 C C . PHE A 1 173 ? -10.18300 -23.61300 25.87700 1.000 28.50000 651 PHE A C 1
ATOM 1383 O O . PHE A 1 173 ? -9.36100 -22.79300 26.29600 1.000 28.64000 651 PHE A O 1
ATOM 1391 N N . ASN A 1 174 ? -10.17700 -24.88800 26.26200 1.000 29.88000 652 ASN A N 1
ATOM 1392 C CA . ASN A 1 174 ? -9.25100 -25.35000 27.29700 1.000 30.17000 652 ASN A CA 1
ATOM 1393 C C . ASN A 1 174 ? -7.79000 -25.01600 27.01900 1.000 31.73000 652 ASN A C 1
ATOM 1394 O O . ASN A 1 174 ? -7.09000 -24.61800 27.96800 1.000 28.75000 652 ASN A O 1
ATOM 1399 N N . PRO A 1 175 ? -7.27000 -25.10700 25.78900 1.000 30.67000 653 PRO A N 1
ATOM 1400 C CA . PRO A 1 175 ? -5.84700 -24.76400 25.59800 1.000 30.61000 653 PRO A CA 1
ATOM 1401 C C . PRO A 1 175 ? -5.54600 -23.29300 25.78700 1.000 30.41000 653 PRO A C 1
ATOM 1402 O O . PRO A 1 175 ? -4.37600 -22.94300 25.97900 1.000 30.14000 653 PRO A O 1
ATOM 1406 N N . PHE A 1 176 ? -6.56100 -22.42000 25.77600 1.000 26.05000 654 PHE A N 1
ATOM 1407 C CA . PHE A 1 176 ? -6.32300 -21.00400 26.01000 1.000 28.77000 654 PHE A CA 1
ATOM 1408 C C . PHE A 1 176 ? -6.18000 -20.67400 27.49300 1.000 29.29000 654 PHE A C 1
ATOM 1409 O O . PHE A 1 176 ? -5.58300 -19.65400 27.83700 1.000 29.74000 654 PHE A O 1
ATOM 1417 N N . PHE A 1 177 ? -6.76300 -21.47400 28.37800 1.000 31.46000 655 PHE A N 1
ATOM 1418 C CA . PHE A 1 177 ? -6.80400 -21.07600 29.78200 1.000 30.53000 655 PHE A CA 1
ATOM 1419 C C . PHE A 1 177 ? -5.41800 -20.93600 30.41200 1.000 31.03000 655 PHE A C 1
ATOM 1420 O O . PHE A 1 177 ? -5.18800 -19.92300 31.09700 1.000 32.65000 655 PHE A O 1
ATOM 1428 N N . PRO A 1 178 ? -4.45500 -21.83800 30.19600 1.000 31.64000 656 PRO A N 1
ATOM 1429 C CA . PRO A 1 178 ? -3.10600 -21.57700 30.73100 1.000 30.98000 656 PRO A CA 1
ATOM 1430 C C . PRO A 1 178 ? -2.49900 -20.27200 30.24800 1.000 32.93000 656 PRO A C 1
ATOM 1431 O O . PRO A 1 178 ? -1.72900 -19.65000 30.99100 1.000 34.48000 656 PRO A O 1
ATOM 1435 N N . LEU A 1 179 ? -2.84000 -19.81000 29.03800 1.000 29.00000 657 LEU A N 1
ATOM 1436 C CA . LEU A 1 179 ? -2.27400 -18.55300 28.55900 1.000 28.61000 657 LEU A CA 1
ATOM 1437 C C . LEU A 1 179 ? -2.82900 -17.35000 29.30700 1.000 30.66000 657 LEU A C 1
ATOM 1438 O O . LEU A 1 179 ? -2.16900 -16.30800 29.36600 1.000 31.39000 657 LEU A O 1
ATOM 1443 N N . LEU A 1 180 ? -4.03300 -17.46700 29.86600 1.000 31.34000 658 LEU A N 1
ATOM 1444 C CA . LEU A 1 180 ? -4.65500 -16.33200 30.52500 1.000 34.57000 658 LEU A CA 1
ATOM 1445 C C . LEU A 1 180 ? -3.96800 -15.97900 31.83700 1.000 35.95000 658 LEU A C 1
ATOM 1446 O O . LEU A 1 180 ? -4.09900 -14.84100 32.29900 1.000 37.58000 658 LEU A O 1
ATOM 1451 N N . GLY A 1 181 ? -3.23300 -16.91200 32.43400 1.000 35.41000 659 GLY A N 1
ATOM 1452 C CA . GLY A 1 181 ? -2.52700 -16.63100 33.66700 1.000 39.08000 659 GLY A CA 1
ATOM 1453 C C . GLY A 1 181 ? -1.14200 -16.03300 33.52400 1.000 42.33000 659 GLY A C 1
ATOM 1454 O O . GLY A 1 181 ? -0.51400 -15.69300 34.53000 1.000 40.54000 659 GLY A O 1
ATOM 1455 N N . CYS A 1 182 ? -0.65200 -15.85400 32.29600 1.000 39.24000 660 CYS A N 1
ATOM 1456 C CA . CYS A 1 182 ? 0.73700 -15.46700 32.04600 1.000 39.58000 660 CYS A CA 1
ATOM 1457 C C . CYS A 1 182 ? 0.89700 -13.94900 32.18500 1.000 39.65000 660 CYS A C 1
ATOM 1458 O O . CYS A 1 182 ? 1.16300 -13.21800 31.22900 1.000 37.65000 660 CYS A O 1
ATOM 1461 N N . PHE A 1 183 ? 0.75100 -13.47300 33.43000 1.000 40.01000 661 PHE A N 1
ATOM 1462 C CA . PHE A 1 183 ? 0.77700 -12.03200 33.67600 1.000 37.86000 661 PHE A CA 1
ATOM 1463 C C . PHE A 1 183 ? 2.15500 -11.42600 33.42700 1.000 37.97000 661 PHE A C 1
ATOM 1464 O O . PHE A 1 183 ? 2.25600 -10.24200 33.08600 1.000 42.73000 661 PHE A O 1
ATOM 1472 N N . THR A 1 184 ? 3.21900 -12.20600 33.58600 1.000 37.46000 662 THR A N 1
ATOM 1473 C CA . THR A 1 184 ? 4.55600 -11.67700 33.33800 1.000 42.72000 662 THR A CA 1
ATOM 1474 C C . THR A 1 184 ? 4.90400 -11.62400 31.85400 1.000 45.02000 662 THR A C 1
ATOM 1475 O O . THR A 1 184 ? 5.93600 -11.04500 31.49600 1.000 44.49000 662 THR A O 1
ATOM 1479 N N . THR A 1 185 ? 4.07900 -12.20500 30.98400 1.000 39.65000 663 THR A N 1
ATOM 1480 C CA . THR A 1 185 ? 4.28400 -12.14100 29.53700 1.000 38.21000 663 THR A CA 1
ATOM 1481 C C . THR A 1 185 ? 2.97200 -11.70500 28.90000 1.000 35.72000 663 THR A C 1
ATOM 1482 O O . THR A 1 185 ? 2.23400 -12.52900 28.34500 1.000 36.96000 663 THR A O 1
ATOM 1486 N N . PRO A 1 186 ? 2.66300 -10.40500 28.94700 1.000 35.60000 664 PRO A N 1
ATOM 1487 C CA . PRO A 1 186 ? 1.31200 -9.94700 28.56900 1.000 37.03000 664 PRO A CA 1
ATOM 1488 C C . PRO A 1 186 ? 0.93100 -10.22900 27.12600 1.000 37.63000 664 PRO A C 1
ATOM 1489 O O . PRO A 1 186 ? -0.26400 -10.38000 26.83300 1.000 33.69000 664 PRO A O 1
ATOM 1493 N N . GLY A 1 187 ? 1.89100 -10.27300 26.20400 1.000 32.74000 665 GLY A N 1
ATOM 1494 C CA . GLY A 1 187 ? 1.54200 -10.60000 24.82900 1.000 31.05000 665 GLY A CA 1
ATOM 1495 C C . GLY A 1 187 ? 0.87800 -11.95600 24.70100 1.000 28.95000 665 GLY A C 1
ATOM 1496 O O . GLY A 1 187 ? 0.02400 -12.15500 23.82800 1.000 28.96000 665 GLY A O 1
ATOM 1497 N N . VAL A 1 188 ? 1.27000 -12.90800 25.55800 1.000 30.88000 666 VAL A N 1
ATOM 1498 C CA . VAL A 1 188 ? 0.66400 -14.23500 25.56700 1.000 29.53000 666 VAL A CA 1
ATOM 1499 C C . VAL A 1 188 ? -0.79600 -14.16300 26.01100 1.000 32.32000 666 VAL A C 1
ATOM 1500 O O . VAL A 1 188 ? -1.67500 -14.79500 25.40800 1.000 26.33000 666 VAL A O 1
ATOM 1504 N N . GLN A 1 189 ? -1.07700 -13.41500 27.08100 1.000 30.99000 667 GLN A N 1
ATOM 1505 C CA . GLN A 1 189 ? -2.46400 -13.20500 27.48600 1.000 29.66000 667 GLN A CA 1
ATOM 1506 C C . GLN A 1 189 ? -3.24500 -12.46900 26.41100 1.000 27.52000 667 GLN A C 1
ATOM 1507 O O . GLN A 1 189 ? -4.42500 -12.75700 26.18400 1.000 27.39000 667 GLN A O 1
ATOM 1513 N N . LEU A 1 190 ? -2.62300 -11.46600 25.79100 1.000 27.32000 668 LEU A N 1
ATOM 1514 C CA . LEU A 1 190 ? -3.31700 -10.66300 24.79300 1.000 25.51000 668 LEU A CA 1
ATOM 1515 C C . LEU A 1 190 ? -3.76900 -11.51700 23.60900 1.000 26.68000 668 LEU A C 1
ATOM 1516 O O . LEU A 1 190 ? -4.89300 -11.35400 23.11700 1.000 26.43000 668 LEU A O 1
ATOM 1521 N N . TRP A 1 191 ? -2.90800 -12.42000 23.12600 1.000 26.65000 669 TRP A N 1
ATOM 1522 C CA . TRP A 1 191 ? -3.32900 -13.29700 22.03300 1.000 25.37000 669 TRP A CA 1
ATOM 1523 C C . TRP A 1 191 ? -4.54200 -14.11100 22.44100 1.000 28.13000 669 TRP A C 1
ATOM 1524 O O . TRP A 1 191 ? -5.51500 -14.22000 21.68500 1.000 24.56000 669 TRP A O 1
ATOM 1535 N N . ALA A 1 192 ? -4.50000 -14.68200 23.64900 1.000 26.59000 670 ALA A N 1
ATOM 1536 C CA . ALA A 1 192 ? -5.57600 -15.56400 24.09600 1.000 27.94000 670 ALA A CA 1
ATOM 1537 C C . ALA A 1 192 ? -6.90000 -14.81300 24.22300 1.000 27.29000 670 ALA A C 1
ATOM 1538 O O . ALA A 1 192 ? -7.94400 -15.31200 23.78100 1.000 26.68000 670 ALA A O 1
ATOM 1540 N N . VAL A 1 193 ? -6.89100 -13.61100 24.81100 1.000 24.82000 671 VAL A N 1
ATOM 1541 C CA . VAL A 1 193 ? -8.16300 -12.89900 24.94700 1.000 26.88000 671 VAL A CA 1
ATOM 1542 C C . VAL A 1 193 ? -8.61800 -12.35700 23.60300 1.000 25.88000 671 VAL A C 1
ATOM 1543 O O . VAL A 1 193 ? -9.82300 -12.34800 23.31100 1.000 25.35000 671 VAL A O 1
ATOM 1547 N N . TRP A 1 194 ? -7.67400 -11.90600 22.75500 1.000 23.40000 672 TRP A N 1
ATOM 1548 C CA . TRP A 1 194 ? -8.06200 -11.46300 21.41800 1.000 24.90000 672 TRP A CA 1
ATOM 1549 C C . TRP A 1 194 ? -8.74300 -12.59100 20.66000 1.000 25.68000 672 TRP A C 1
ATOM 1550 O O . TRP A 1 194 ? -9.76900 -12.37400 20.00700 1.000 23.52000 672 TRP A O 1
ATOM 1561 N N . ALA A 1 195 ? -8.17700 -13.80300 20.73600 1.000 22.30000 673 ALA A N 1
ATOM 1562 C CA . ALA A 1 195 ? -8.74900 -14.94500 20.03200 1.000 24.58000 673 ALA A CA 1
ATOM 1563 C C . ALA A 1 195 ? -10.13800 -15.28300 20.56000 1.000 29.12000 673 ALA A C 1
ATOM 1564 O O . ALA A 1 195 ? -11.05900 -15.56500 19.77700 1.000 25.82000 673 ALA A O 1
ATOM 1566 N N . MET A 1 196 ? -10.30700 -15.25500 21.88500 1.000 24.57000 674 MET A N 1
ATOM 1567 C CA . MET A 1 196 ? -11.61900 -15.50400 22.48300 1.000 26.93000 674 MET A CA 1
ATOM 1568 C C . MET A 1 196 ? -12.63300 -14.45900 22.03600 1.000 24.92000 674 MET A C 1
ATOM 1569 O O . MET A 1 196 ? -13.74800 -14.79400 21.61700 1.000 26.31000 674 MET A O 1
ATOM 1574 N N . GLN A 1 197 ? -12.25500 -13.18200 22.09800 1.000 23.58000 675 GLN A N 1
ATOM 1575 C CA . GLN A 1 197 ? -13.14700 -12.12600 21.62900 1.000 26.93000 675 GLN A CA 1
ATOM 1576 C C . GLN A 1 197 ? -13.51300 -12.32600 20.16500 1.000 28.17000 675 GLN A C 1
ATOM 1577 O O . GLN A 1 197 ? -14.66900 -12.12600 19.77200 1.000 27.26000 675 GLN A O 1
ATOM 1583 N N . HIS A 1 198 ? -12.54600 -12.74600 19.35000 1.000 24.64000 676 HIS A N 1
ATOM 1584 C CA . HIS A 1 198 ? -12.79900 -12.92000 17.92100 1.000 25.63000 676 HIS A CA 1
ATOM 1585 C C . HIS A 1 198 ? -13.88200 -13.96200 17.66300 1.000 26.43000 676 HIS A C 1
ATOM 1586 O O . HIS A 1 198 ? -14.83600 -13.69800 16.92300 1.000 25.88000 676 HIS A O 1
ATOM 1593 N N . VAL A 1 199 ? -13.73900 -15.16600 18.22500 1.000 24.56000 677 VAL A N 1
ATOM 1594 C CA . VAL A 1 199 ? -14.71600 -16.20100 17.88500 1.000 23.56000 677 VAL A CA 1
ATOM 1595 C C . VAL A 1 199 ? -16.04600 -15.94600 18.58700 1.000 26.26000 677 VAL A C 1
ATOM 1596 O O . VAL A 1 199 ? -17.11400 -16.25600 18.03400 1.000 26.63000 677 VAL A O 1
ATOM 1600 N N . CYS A 1 200 ? -16.01700 -15.39300 19.80200 1.000 24.99000 678 CYS A N 1
ATOM 1601 C CA . CYS A 1 200 ? -17.27100 -15.07400 20.48000 1.000 29.06000 678 CYS A CA 1
ATOM 1602 C C . CYS A 1 200 ? -18.02800 -13.95200 19.78600 1.000 30.91000 678 CYS A C 1
ATOM 1603 O O . CYS A 1 200 ? -19.26800 -13.97100 19.76600 1.000 28.10000 678 CYS A O 1
ATOM 1606 N N . SER A 1 201 ? -17.32200 -12.96800 19.22100 1.000 25.99000 679 SER A N 1
ATOM 1607 C CA . SER A 1 201 ? -18.06300 -11.91800 18.53800 1.000 28.07000 679 SER A CA 1
ATOM 1608 C C . SER A 1 201 ? -18.55500 -12.36200 17.16500 1.000 27.43000 679 SER A C 1
ATOM 1609 O O . SER A 1 201 ? -19.64500 -11.95600 16.75400 1.000 30.29000 679 SER A O 1
ATOM 1612 N N . LYS A 1 202 ? -17.80300 -13.21200 16.45700 1.000 28.87000 680 LYS A N 1
ATOM 1613 C CA . LYS A 1 202 ? -18.26500 -13.67900 15.15100 1.000 27.54000 680 LYS A CA 1
ATOM 1614 C C . LYS A 1 202 ? -19.32000 -14.77600 15.26400 1.000 30.04000 680 LYS A C 1
ATOM 1615 O O . LYS A 1 202 ? -20.17100 -14.90900 14.37500 1.000 28.84000 680 LYS A O 1
ATOM 1621 N N . ASN A 1 203 ? -19.28400 -15.57400 16.32600 1.000 25.40000 681 ASN A N 1
ATOM 1622 C CA . ASN A 1 203 ? -20.15200 -16.74000 16.39000 1.000 25.11000 681 ASN A CA 1
ATOM 1623 C C . ASN A 1 203 ? -20.55100 -16.98400 17.84000 1.000 26.72000 681 ASN A C 1
ATOM 1624 O O . ASN A 1 203 ? -20.17400 -18.00500 18.43200 1.000 26.11000 681 ASN A O 1
ATOM 1629 N N . PRO A 1 204 ? -21.30600 -16.06200 18.44500 1.000 27.90000 682 PRO A N 1
ATOM 1630 C CA . PRO A 1 204 ? -21.68300 -16.23400 19.86000 1.000 28.05000 682 PRO A CA 1
ATOM 1631 C C . PRO A 1 204 ? -22.50800 -17.47800 20.13900 1.000 27.62000 682 PRO A C 1
ATOM 1632 O O . PRO A 1 204 ? -22.38900 -18.04600 21.23200 1.000 28.62000 682 PRO A O 1
ATOM 1636 N N . SER A 1 205 ? -23.34500 -17.92500 19.19800 1.000 25.28000 683 SER A N 1
ATOM 1637 C CA . SER A 1 205 ? -24.16100 -19.10200 19.49100 1.000 30.03000 683 SER A CA 1
ATOM 1638 C C . SER A 1 205 ? -23.29500 -20.34000 19.68000 1.000 33.55000 683 SER A C 1
ATOM 1639 O O . SER A 1 205 ? -23.62900 -21.21300 20.48300 1.000 31.43000 683 SER A O 1
ATOM 1642 N N . ARG A 1 206 ? -22.17800 -20.43200 18.97200 1.000 26.97000 684 ARG A N 1
ATOM 1643 C CA . ARG A 1 206 ? -21.28000 -21.54500 19.23300 1.000 26.82000 684 ARG A CA 1
ATOM 1644 C C . ARG A 1 206 ? -20.40400 -21.30600 20.45800 1.000 27.72000 684 ARG A C 1
ATOM 1645 O O . ARG A 1 206 ? -20.19000 -22.22600 21.25700 1.000 26.61000 684 ARG A O 1
ATOM 1653 N N . TYR A 1 207 ? -19.85100 -20.10200 20.61600 1.000 24.51000 685 TYR A N 1
ATOM 1654 C CA . TYR A 1 207 ? -18.71700 -19.96800 21.52300 1.000 26.02000 685 TYR A CA 1
ATOM 1655 C C . TYR A 1 207 ? -19.04500 -19.38100 22.89200 1.000 27.67000 685 TYR A C 1
ATOM 1656 O O . TYR A 1 207 ? -18.32300 -19.67800 23.84900 1.000 29.96000 685 TYR A O 1
ATOM 1665 N N . CYS A 1 208 ? -20.09400 -18.56200 23.03900 1.000 30.73000 686 CYS A N 1
ATOM 1666 C CA . CYS A 1 208 ? -20.34200 -17.96100 24.35000 1.000 31.47000 686 CYS A CA 1
ATOM 1667 C C . CYS A 1 208 ? -20.70300 -19.02300 25.38700 1.000 31.76000 686 CYS A C 1
ATOM 1668 O O . CYS A 1 208 ? -20.12900 -19.04600 26.48300 1.000 30.74000 686 CYS A O 1
ATOM 1671 N N . SER A 1 209 ? -21.62900 -19.93000 25.05600 1.000 30.18000 687 SER A N 1
ATOM 1672 C CA . SER A 1 209 ? -21.96400 -20.99700 25.99600 1.000 33.28000 687 SER A CA 1
ATOM 1673 C C . SER A 1 209 ? -20.77100 -21.91500 26.23700 1.000 34.35000 687 SER A C 1
ATOM 1674 O O . SER A 1 209 ? -20.56500 -22.39800 27.35600 1.000 34.31000 687 SER A O 1
ATOM 1677 N N . MET A 1 210 ? -19.96800 -22.16500 25.20400 1.000 32.47000 688 MET A N 1
ATOM 1678 C CA . MET A 1 210 ? -18.77500 -22.98400 25.39600 1.000 31.50000 688 MET A CA 1
ATOM 1679 C C . MET A 1 210 ? -17.82200 -22.33500 26.39300 1.000 29.19000 688 MET A C 1
ATOM 1680 O O . MET A 1 210 ? -17.34200 -22.99200 27.32600 1.000 31.20000 688 MET A O 1
ATOM 1685 N N . LEU A 1 211 ? -17.53700 -21.03900 26.20900 1.000 28.67000 689 LEU A N 1
ATOM 1686 C CA . LEU A 1 211 ? -16.67400 -20.32100 27.14000 1.000 30.14000 689 LEU A CA 1
ATOM 1687 C C . LEU A 1 211 ? -17.21100 -20.41600 28.56200 1.000 33.08000 689 LEU A C 1
ATOM 1688 O O . LEU A 1 211 ? -16.47200 -20.73700 29.50000 1.000 31.64000 689 LEU A O 1
ATOM 1693 N N . ILE A 1 212 ? -18.51000 -20.16000 28.73300 1.000 31.14000 690 ILE A N 1
ATOM 1694 C CA . ILE A 1 212 ? -19.10900 -20.17800 30.06800 1.000 31.32000 690 ILE A CA 1
ATOM 1695 C C . ILE A 1 212 ? -19.02800 -21.57500 30.67200 1.000 33.66000 690 ILE A C 1
ATOM 1696 O O . ILE A 1 212 ? -18.59400 -21.75500 31.81700 1.000 34.66000 690 ILE A O 1
ATOM 1701 N N . GLU A 1 213 ? -19.41900 -22.58800 29.89900 1.000 32.37000 691 GLU A N 1
ATOM 1702 C CA . GLU A 1 213 ? -19.49300 -23.93900 30.43900 1.000 37.42000 691 GLU A CA 1
ATOM 1703 C C . GLU A 1 213 ? -18.12600 -24.47900 30.82400 1.000 39.43000 691 GLU A C 1
ATOM 1704 O O . GLU A 1 213 ? -18.02700 -25.31200 31.73200 1.000 37.08000 691 GLU A O 1
ATOM 1710 N N . GLU A 1 214 ? -17.06600 -24.02900 30.15900 1.000 35.04000 692 GLU A N 1
ATOM 1711 C CA . GLU A 1 214 ? -15.73100 -24.54500 30.43600 1.000 36.68000 692 GLU A CA 1
ATOM 1712 C C . GLU A 1 214 ? -14.98800 -23.74700 31.50100 1.000 36.60000 692 GLU A C 1
ATOM 1713 O O . GLU A 1 214 ? -13.82000 -24.03900 31.77300 1.000 31.85000 692 GLU A O 1
ATOM 1719 N N . GLY A 1 215 ? -15.63800 -22.77100 32.13400 1.000 36.13000 693 GLY A N 1
ATOM 1720 C CA . GLY A 1 215 ? -15.00500 -22.01900 33.20300 1.000 35.57000 693 GLY A CA 1
ATOM 1721 C C . GLY A 1 215 ? -14.22600 -20.80200 32.76800 1.000 36.24000 693 GLY A C 1
ATOM 1722 O O . GLY A 1 215 ? -13.40300 -20.29600 33.54300 1.000 32.27000 693 GLY A O 1
ATOM 1723 N N . GLY A 1 216 ? -14.45300 -20.30600 31.55300 1.000 31.95000 694 GLY A N 1
ATOM 1724 C CA . GLY A 1 216 ? -13.69700 -19.15800 31.09200 1.000 33.70000 694 GLY A CA 1
ATOM 1725 C C . GLY A 1 216 ? -13.92000 -17.90200 31.91000 1.000 32.70000 694 GLY A C 1
ATOM 1726 O O . GLY A 1 216 ? -13.02800 -17.05500 32.00300 1.000 32.62000 694 GLY A O 1
ATOM 1727 N N . LEU A 1 217 ? -15.10700 -17.74800 32.50400 1.000 33.30000 695 LEU A N 1
ATOM 1728 C CA . LEU A 1 217 ? -15.40700 -16.49500 33.19100 1.000 35.70000 695 LEU A CA 1
ATOM 1729 C C . LEU A 1 217 ? -14.43400 -16.24900 34.33800 1.000 33.05000 695 LEU A C 1
ATOM 1730 O O . LEU A 1 217 ? -13.95200 -15.12600 34.52200 1.000 31.84000 695 LEU A O 1
ATOM 1735 N N . GLN A 1 218 ? -14.10000 -17.29500 35.09200 1.000 35.09000 696 GLN A N 1
ATOM 1736 C CA . GLN A 1 218 ? -13.22500 -17.10700 36.24700 1.000 37.59000 696 GLN A CA 1
ATOM 1737 C C . GLN A 1 218 ? -11.84900 -16.62200 35.82700 1.000 36.96000 696 GLN A C 1
ATOM 1738 O O . GLN A 1 218 ? -11.23300 -15.80200 36.51800 1.000 35.67000 696 GLN A O 1
ATOM 1744 N N . HIS A 1 219 ? -11.35600 -17.10700 34.68500 1.000 39.05000 697 HIS A N 1
ATOM 1745 C CA . HIS A 1 219 ? -10.05700 -16.66300 34.19800 1.000 34.15000 697 HIS A CA 1
ATOM 1746 C C . HIS A 1 219 ? -10.10100 -15.20800 33.78100 1.000 35.75000 697 HIS A C 1
ATOM 1747 O O . HIS A 1 219 ? -9.12400 -14.47500 33.96000 1.000 36.83000 697 HIS A O 1
ATOM 1754 N N . LEU A 1 220 ? -11.23000 -14.76600 33.22600 1.000 34.38000 698 LEU A N 1
ATOM 1755 C CA . LEU A 1 220 ? -11.34300 -13.37000 32.83500 1.000 31.87000 698 LEU A CA 1
ATOM 1756 C C . LEU A 1 220 ? -11.51800 -12.47700 34.05600 1.000 33.46000 698 LEU A C 1
ATOM 1757 O O . LEU A 1 220 ? -10.98400 -11.36200 34.09700 1.000 34.86000 698 LEU A O 1
ATOM 1762 N N . TYR A 1 221 ? -12.27700 -12.94300 35.05100 1.000 36.36000 699 TYR A N 1
ATOM 1763 C CA . TYR A 1 221 ? -12.36400 -12.21900 36.31600 1.000 39.06000 699 TYR A CA 1
ATOM 1764 C C . TYR A 1 221 ? -10.99600 -12.11300 36.97700 1.000 39.24000 699 TYR A C 1
ATOM 1765 O O . TYR A 1 221 ? -10.62900 -11.05200 37.49700 1.000 41.41000 699 TYR A O 1
ATOM 1774 N N . ASN A 1 222 ? -10.23600 -13.21100 36.97200 1.000 40.21000 700 ASN A N 1
ATOM 1775 C CA . ASN A 1 222 ? -8.86800 -13.18000 37.48100 1.000 39.75000 700 ASN A CA 1
ATOM 1776 C C . ASN A 1 222 ? -8.06600 -12.06400 36.82400 1.000 43.04000 700 ASN A C 1
ATOM 1777 O O . ASN A 1 222 ? -7.33300 -11.33200 37.50100 1.000 42.93000 700 ASN A O 1
ATOM 1782 N N . ILE A 1 223 ? -8.21100 -11.89900 35.50700 1.000 38.79000 701 ILE A N 1
ATOM 1783 C CA . ILE A 1 223 ? -7.50700 -10.82300 34.81800 1.000 37.53000 701 ILE A CA 1
ATOM 1784 C C . ILE A 1 223 ? -8.07500 -9.46400 35.20900 1.000 38.83000 701 ILE A C 1
ATOM 1785 O O . ILE A 1 223 ? -7.32700 -8.50500 35.44400 1.000 43.73000 701 ILE A O 1
ATOM 1790 N N . LYS A 1 224 ? -9.40400 -9.36100 35.28500 1.000 37.69000 702 LYS A N 1
ATOM 1791 C CA . LYS A 1 224 ? -10.04300 -8.06800 35.51800 1.000 41.06000 702 LYS A CA 1
ATOM 1792 C C . LYS A 1 224 ? -9.59200 -7.44500 36.83600 1.000 40.26000 702 LYS A C 1
ATOM 1793 O O . LYS A 1 224 ? -9.41200 -6.22500 36.92200 1.000 44.52000 702 LYS A O 1
ATOM 1799 N N . ASP A 1 225 ? -9.41000 -8.26300 37.86800 1.000 41.84000 703 ASP A N 1
ATOM 1800 C CA . ASP A 1 225 ? -9.11800 -7.77500 39.21000 1.000 46.52000 703 ASP A CA 1
ATOM 1801 C C . ASP A 1 225 ? -7.63800 -7.78700 39.55200 1.000 49.75000 703 ASP A C 1
ATOM 1802 O O . ASP A 1 225 ? -7.25900 -7.26800 40.60800 1.000 49.58000 703 ASP A O 1
ATOM 1807 N N . HIS A 1 226 ? -6.80300 -8.37700 38.70400 1.000 48.86000 704 HIS A N 1
ATOM 1808 C CA . HIS A 1 226 ? -5.38100 -8.45600 38.98500 1.000 47.59000 704 HIS A CA 1
ATOM 1809 C C . HIS A 1 226 ? -4.76300 -7.06300 38.94700 1.000 51.33000 704 HIS A C 1
ATOM 1810 O O . HIS A 1 226 ? -5.15700 -6.20400 38.15100 1.000 54.34000 704 HIS A O 1
ATOM 1817 N N . GLU A 1 227 ? -3.78000 -6.84600 39.82100 1.000 54.68000 705 GLU A N 1
ATOM 1818 C CA . GLU A 1 227 ? -3.34000 -5.49200 40.13900 1.000 62.38000 705 GLU A CA 1
ATOM 1819 C C . GLU A 1 227 ? -2.72900 -4.76400 38.94600 1.000 61.10000 705 GLU A C 1
ATOM 1820 O O . GLU A 1 227 ? -3.30000 -3.78000 38.46700 1.000 64.55000 705 GLU A O 1
ATOM 1826 N N . HIS A 1 228 ? -1.57900 -5.20800 38.45800 1.000 56.70000 706 HIS A N 1
ATOM 1827 C CA . HIS A 1 228 ? -0.88500 -4.48900 37.39500 1.000 62.42000 706 HIS A CA 1
ATOM 1828 C C . HIS A 1 228 ? -1.02400 -5.25800 36.08500 1.000 59.57000 706 HIS A C 1
ATOM 1829 O O . HIS A 1 228 ? -0.08300 -5.88200 35.58700 1.000 56.40000 706 HIS A O 1
ATOM 1836 N N . THR A 1 229 ? -2.23300 -5.20800 35.53300 1.000 57.19000 707 THR A N 1
ATOM 1837 C CA . THR A 1 229 ? -2.55100 -5.88800 34.28600 1.000 48.70000 707 THR A CA 1
ATOM 1838 C C . THR A 1 229 ? -2.19400 -4.98700 33.11500 1.000 46.29000 707 THR A C 1
ATOM 1839 O O . THR A 1 229 ? -2.36500 -3.76600 33.18100 1.000 48.65000 707 THR A O 1
ATOM 1843 N N . ASP A 1 230 ? -1.67300 -5.58700 32.05400 1.000 43.96000 708 ASP A N 1
ATOM 1844 C CA . ASP A 1 230 ? -1.47100 -4.83600 30.82900 1.000 42.62000 708 ASP A CA 1
ATOM 1845 C C . ASP A 1 230 ? -2.80000 -4.21700 30.40800 1.000 40.78000 708 ASP A C 1
ATOM 1846 O O . ASP A 1 230 ? -3.82800 -4.90500 30.42100 1.000 42.27000 708 ASP A O 1
ATOM 1851 N N . PRO A 1 231 ? -2.83200 -2.92900 30.06400 1.000 41.77000 709 PRO A N 1
ATOM 1852 C CA . PRO A 1 231 ? -4.12700 -2.28600 29.78200 1.000 43.05000 709 PRO A CA 1
ATOM 1853 C C . PRO A 1 231 ? -4.86500 -2.89600 28.60500 1.000 41.77000 709 PRO A C 1
ATOM 1854 O O . PRO A 1 231 ? -6.10200 -2.95000 28.61700 1.000 38.11000 709 PRO A O 1
ATOM 1858 N N . HIS A 1 232 ? -4.14600 -3.35800 27.57900 1.000 39.89000 710 HIS A N 1
ATOM 1859 C CA . HIS A 1 232 ? -4.83600 -3.92900 26.43000 1.000 39.15000 710 HIS A CA 1
ATOM 1860 C C . HIS A 1 232 ? -5.42000 -5.29200 26.76600 1.000 34.37000 710 HIS A C 1
ATOM 1861 O O . HIS A 1 232 ? -6.52100 -5.61800 26.31600 1.000 37.52000 710 HIS A O 1
ATOM 1868 N N . VAL A 1 233 ? -4.69600 -6.10500 27.54400 1.000 33.70000 711 VAL A N 1
ATOM 1869 C CA . VAL A 1 233 ? -5.26300 -7.35800 28.04000 1.000 33.08000 711 VAL A CA 1
ATOM 1870 C C . VAL A 1 233 ? -6.51300 -7.07000 28.86500 1.000 39.54000 711 VAL A C 1
ATOM 1871 O O . VAL A 1 233 ? -7.56100 -7.70700 28.69400 1.000 31.93000 711 VAL A O 1
ATOM 1875 N N . GLN A 1 234 ? -6.41700 -6.07800 29.75500 1.000 35.03000 712 GLN A N 1
ATOM 1876 C CA . GLN A 1 234 ? -7.53400 -5.72500 30.62500 1.000 37.23000 712 GLN A CA 1
ATOM 1877 C C . GLN A 1 234 ? -8.74900 -5.28500 29.82000 1.000 36.07000 712 GLN A C 1
ATOM 1878 O O . GLN A 1 234 ? -9.87700 -5.70700 30.10800 1.000 38.32000 712 GLN A O 1
ATOM 1884 N N . GLN A 1 235 ? -8.53300 -4.44600 28.80300 1.000 37.05000 713 GLN A N 1
ATOM 1885 C CA . GLN A 1 235 ? -9.63500 -3.91700 28.00700 1.000 38.55000 713 GLN A CA 1
ATOM 1886 C C . GLN A 1 235 ? -10.42000 -5.03100 27.32500 1.000 36.96000 713 GLN A C 1
ATOM 1887 O O . GLN A 1 235 ? -11.65500 -5.04000 27.35600 1.000 36.48000 713 GLN A O 1
ATOM 1893 N N . ILE A 1 236 ? -9.72400 -5.96900 26.67900 1.000 34.98000 714 ILE A N 1
ATOM 1894 C CA . ILE A 1 236 ? -10.43500 -7.03500 25.97800 1.000 30.68000 714 ILE A CA 1
ATOM 1895 C C . ILE A 1 236 ? -11.12900 -7.95100 26.97200 1.000 33.75000 714 ILE A C 1
ATOM 1896 O O . ILE A 1 236 ? -12.27900 -8.35400 26.76300 1.000 33.11000 714 ILE A O 1
ATOM 1901 N N . ALA A 1 237 ? -10.44500 -8.30600 28.06300 1.000 30.63000 715 ALA A N 1
ATOM 1902 C CA . ALA A 1 237 ? -11.07700 -9.16800 29.05600 1.000 33.54000 715 ALA A CA 1
ATOM 1903 C C . ALA A 1 237 ? -12.36300 -8.54000 29.56500 1.000 32.79000 715 ALA A C 1
ATOM 1904 O O . ALA A 1 237 ? -13.40000 -9.20800 29.63700 1.000 33.56000 715 ALA A O 1
ATOM 1906 N N . VAL A 1 238 ? -12.32500 -7.24100 29.86500 1.000 35.52000 716 VAL A N 1
ATOM 1907 C CA . VAL A 1 238 ? -13.52000 -6.55500 30.34300 1.000 38.46000 716 VAL A CA 1
ATOM 1908 C C . VAL A 1 238 ? -14.57900 -6.48600 29.24400 1.000 38.22000 716 VAL A C 1
ATOM 1909 O O . VAL A 1 238 ? -15.77400 -6.67300 29.50500 1.000 39.61000 716 VAL A O 1
ATOM 1913 N N . ALA A 1 239 ? -14.16000 -6.23500 27.99900 1.000 34.64000 717 ALA A N 1
ATOM 1914 C CA . ALA A 1 239 ? -15.10700 -6.21500 26.88800 1.000 35.30000 717 ALA A CA 1
ATOM 1915 C C . ALA A 1 239 ? -15.82500 -7.55200 26.74200 1.000 35.26000 717 ALA A C 1
ATOM 1916 O O . ALA A 1 239 ? -17.04400 -7.58600 26.53300 1.000 36.51000 717 ALA A O 1
ATOM 1918 N N . ILE A 1 240 ? -15.09300 -8.66600 26.84100 1.000 31.92000 718 ILE A N 1
ATOM 1919 C CA . ILE A 1 240 ? -15.73400 -9.97700 26.75800 1.000 31.37000 718 ILE A CA 1
ATOM 1920 C C . ILE A 1 240 ? -16.72600 -10.14400 27.90400 1.000 39.81000 718 ILE A C 1
ATOM 1921 O O . ILE A 1 240 ? -17.88900 -10.51000 27.69500 1.000 40.00000 718 ILE A O 1
ATOM 1926 N N . LEU A 1 241 ? -16.27800 -9.87600 29.13500 1.000 38.07000 719 LEU A N 1
ATOM 1927 C CA . LEU A 1 241 ? -17.16000 -9.99300 30.29600 1.000 39.20000 719 LEU A CA 1
ATOM 1928 C C . LEU A 1 241 ? -18.39500 -9.10900 30.14400 1.000 40.23000 719 LEU A C 1
ATOM 1929 O O . LEU A 1 241 ? -19.52900 -9.56400 30.33700 1.000 42.60000 719 LEU A O 1
ATOM 1934 N N . ASP A 1 242 ? -18.19100 -7.83800 29.79700 1.000 39.28000 720 ASP A N 1
ATOM 1935 C CA . ASP A 1 242 ? -19.31500 -6.91400 29.67600 1.000 45.08000 720 ASP A CA 1
ATOM 1936 C C . ASP A 1 242 ? -20.27800 -7.34500 28.58100 1.000 44.25000 720 ASP A C 1
ATOM 1937 O O . ASP A 1 242 ? -21.48500 -7.08700 28.67500 1.000 45.15000 720 ASP A O 1
ATOM 1942 N N . SER A 1 243 ? -19.76800 -7.99600 27.53800 1.000 41.28000 721 SER A N 1
ATOM 1943 C CA . SER A 1 243 ? -20.63800 -8.53300 26.50700 1.000 44.07000 721 SER A CA 1
ATOM 1944 C C . SER A 1 243 ? -21.52000 -9.65700 27.03700 1.000 48.81000 721 SER A C 1
ATOM 1945 O O . SER A 1 243 ? -22.58600 -9.91300 26.46900 1.000 51.29000 721 SER A O 1
ATOM 1948 N N . LEU A 1 244 ? -21.11500 -10.32500 28.11400 1.000 43.72000 722 LEU A N 1
ATOM 1949 C CA . LEU A 1 244 ? -21.93100 -11.39300 28.68400 1.000 45.58000 722 LEU A CA 1
ATOM 1950 C C . LEU A 1 244 ? -22.77200 -10.94100 29.86800 1.000 47.50000 722 LEU A C 1
ATOM 1951 O O . LEU A 1 244 ? -23.88700 -11.44200 30.05100 1.000 44.71000 722 LEU A O 1
ATOM 1956 N N . GLU A 1 245 ? -22.26500 -10.01200 30.66900 1.000 43.00000 723 GLU A N 1
ATOM 1957 C CA . GLU A 1 245 ? -23.01100 -9.46600 31.78600 1.000 43.88000 723 GLU A CA 1
ATOM 1958 C C . GLU A 1 245 ? -23.79600 -8.22900 31.35200 1.000 46.92000 723 GLU A C 1
ATOM 1959 O O . GLU A 1 245 ? -24.68900 -7.77700 32.07400 1.000 48.72000 723 GLU A O 1
ATOM 1965 N N . GLY B 1 1 ? -7.27100 -26.47800 17.08300 1.000 24.57000 479 GLY B N 1
ATOM 1966 C CA . GLY B 1 1 ? -8.18000 -25.72700 16.21400 1.000 22.76000 479 GLY B CA 1
ATOM 1967 C C . GLY B 1 1 ? -8.28600 -26.38500 14.84700 1.000 21.63000 479 GLY B C 1
ATOM 1968 O O . GLY B 1 1 ? -7.49700 -27.27300 14.53300 1.000 21.64000 479 GLY B O 1
ATOM 1969 N N . PHE B 1 2 ? -9.25000 -25.95500 14.02800 1.000 22.08000 480 PHE B N 1
ATOM 1970 C CA . PHE B 1 2 ? -9.43700 -26.55900 12.71900 1.000 23.82000 480 PHE B CA 1
ATOM 1971 C C . PHE B 1 2 ? -10.00100 -25.51600 11.75100 1.000 21.60000 480 PHE B C 1
ATOM 1972 O O . PHE B 1 2 ? -10.27900 -24.37400 12.12400 1.000 22.09000 480 PHE B O 1
ATOM 1980 N N . LEU B 1 3 ? -10.11700 -25.92900 10.48500 1.000 21.92000 481 LEU B N 1
ATOM 1981 C CA . LEU B 1 3 ? -10.33400 -25.00300 9.37600 1.000 22.45000 481 LEU B CA 1
ATOM 1982 C C . LEU B 1 3 ? -11.58800 -24.15400 9.57800 1.000 24.06000 481 LEU B C 1
ATOM 1983 O O . LEU B 1 3 ? -11.53200 -22.92400 9.52500 1.000 24.95000 481 LEU B O 1
ATOM 1988 N N . HIS B 1 4 ? -12.73600 -24.79700 9.77500 1.000 23.59000 482 HIS B N 1
ATOM 1989 C CA . HIS B 1 4 ? -14.00000 -24.08600 9.98000 1.000 23.66000 482 HIS B CA 1
ATOM 1990 C C . HIS B 1 4 ? -15.01600 -25.08300 10.51800 1.000 23.71000 482 HIS B C 1
ATOM 1991 O O . HIS B 1 4 ? -14.83600 -26.29700 10.40600 1.000 22.43000 482 HIS B O 1
ATOM 1998 N N . VAL B 1 5 ? -16.09200 -24.55300 11.10500 1.000 24.77000 483 VAL B N 1
ATOM 1999 C CA . VAL B 1 5 ? -17.16500 -25.41000 11.59200 1.000 24.02000 483 VAL B CA 1
ATOM 2000 C C . VAL B 1 5 ? -17.67200 -26.26600 10.44200 1.000 24.68000 483 VAL B C 1
ATOM 2001 O O . VAL B 1 5 ? -17.95500 -25.76000 9.35100 1.000 27.12000 483 VAL B O 1
ATOM 2005 N N . GLY B 1 6 ? -17.76000 -27.57400 10.67400 1.000 26.09000 484 GLY B N 1
ATOM 2006 C CA . GLY B 1 6 ? -18.20000 -28.50600 9.66000 1.000 29.24000 484 GLY B CA 1
ATOM 2007 C C . GLY B 1 6 ? -17.11700 -29.01600 8.73000 1.000 28.12000 484 GLY B C 1
ATOM 2008 O O . GLY B 1 6 ? -17.41800 -29.83700 7.85700 1.000 27.83000 484 GLY B O 1
ATOM 2009 N N . ALA B 1 7 ? -15.86500 -28.55600 8.88000 1.000 23.03000 485 ALA B N 1
ATOM 2010 C CA . ALA B 1 7 ? -14.84100 -28.90900 7.90400 1.000 23.13000 485 ALA B CA 1
ATOM 2011 C C . ALA B 1 7 ? -14.40700 -30.36100 7.99900 1.000 24.34000 485 ALA B C 1
ATOM 2012 O O . ALA B 1 7 ? -13.84500 -30.87800 7.02900 1.000 23.71000 485 ALA B O 1
ATOM 2014 N N . GLN B 1 8 ? -14.62100 -31.02400 9.14100 1.000 24.00000 486 GLN B N 1
ATOM 2015 C CA . GLN B 1 8 ? -14.12900 -32.39400 9.27200 1.000 26.50000 486 GLN B CA 1
ATOM 2016 C C . GLN B 1 8 ? -14.78300 -33.31900 8.24800 1.000 26.66000 486 GLN B C 1
ATOM 2017 O O . GLN B 1 8 ? -14.13300 -34.22800 7.72800 1.000 26.10000 486 GLN B O 1
ATOM 2023 N N . LEU B 1 9 ? -16.07200 -33.11400 7.94700 1.000 25.13000 487 LEU B N 1
ATOM 2024 C CA . LEU B 1 9 ? -16.72500 -33.96400 6.94500 1.000 24.14000 487 LEU B CA 1
ATOM 2025 C C . LEU B 1 9 ? -16.06100 -33.82400 5.56900 1.000 24.08000 487 LEU B C 1
ATOM 2026 O O . LEU B 1 9 ? -15.74500 -34.82600 4.91000 1.000 23.81000 487 LEU B O 1
ATOM 2031 N N . GLY B 1 10 ? -15.86200 -32.58500 5.10400 1.000 22.68000 488 GLY B N 1
ATOM 2032 C CA . GLY B 1 10 ? -15.17000 -32.38500 3.83600 1.000 22.60000 488 GLY B CA 1
ATOM 2033 C C . GLY B 1 10 ? -13.80400 -33.05600 3.79800 1.000 22.47000 488 GLY B C 1
ATOM 2034 O O . GLY B 1 10 ? -13.40300 -33.61900 2.77700 1.000 22.23000 488 GLY B O 1
ATOM 2035 N N . THR B 1 11 ? -13.08100 -33.01800 4.91700 1.000 21.81000 489 THR B N 1
ATOM 2036 C CA . THR B 1 11 ? -11.77800 -33.68800 4.99900 1.000 20.35000 489 THR B CA 1
ATOM 2037 C C . THR B 1 11 ? -11.92000 -35.20800 4.93300 1.000 22.71000 489 THR B C 1
ATOM 2038 O O . THR B 1 11 ? -11.11900 -35.89000 4.27400 1.000 21.12000 489 THR B O 1
ATOM 2042 N N . GLU B 1 12 ? -12.94100 -35.75400 5.59400 1.000 22.69000 490 GLU B N 1
ATOM 2043 C CA . GLU B 1 12 ? -13.17000 -37.19500 5.53100 1.000 23.38000 490 GLU B CA 1
ATOM 2044 C C . GLU B 1 12 ? -13.43100 -37.64600 4.10100 1.000 22.74000 490 GLU B C 1
ATOM 2045 O O . GLU B 1 12 ? -12.90000 -38.66900 3.65600 1.000 21.78000 490 GLU B O 1
ATOM 2051 N N . LEU B 1 13 ? -14.25100 -36.89600 3.37000 1.000 18.82000 491 LEU B N 1
ATOM 2052 C CA . LEU B 1 13 ? -14.57000 -37.27200 1.99800 1.000 19.78000 491 LEU B CA 1
ATOM 2053 C C . LEU B 1 13 ? -13.36300 -37.12100 1.08500 1.000 19.48000 491 LEU B C 1
ATOM 2054 O O . LEU B 1 13 ? -13.14600 -37.94700 0.19400 1.000 19.97000 491 LEU B O 1
ATOM 2059 N N . PHE B 1 14 ? -12.58500 -36.04900 1.26900 1.000 19.39000 492 PHE B N 1
ATOM 2060 C CA . PHE B 1 14 ? -11.34900 -35.88600 0.50200 1.000 18.32000 492 PHE B CA 1
ATOM 2061 C C . PHE B 1 14 ? -10.40700 -37.05900 0.72100 1.000 20.52000 492 PHE B C 1
ATOM 2062 O O . PHE B 1 14 ? -9.77500 -37.54900 -0.22100 1.000 18.60000 492 PHE B O 1
ATOM 2070 N N . ILE B 1 15 ? -10.28700 -37.50800 1.96300 1.000 18.95000 493 ILE B N 1
ATOM 2071 C CA . ILE B 1 15 ? -9.38500 -38.62500 2.25400 1.000 19.66000 493 ILE B CA 1
ATOM 2072 C C . ILE B 1 15 ? -9.81000 -39.86900 1.48600 1.000 20.39000 493 ILE B C 1
ATOM 2073 O O . ILE B 1 15 ? -8.96700 -40.59800 0.95200 1.000 21.84000 493 ILE B O 1
ATOM 2078 N N . VAL B 1 16 ? -11.12000 -40.13600 1.42800 1.000 20.10000 494 VAL B N 1
ATOM 2079 C CA . VAL B 1 16 ? -11.62800 -41.26600 0.64400 1.000 20.51000 494 VAL B CA 1
ATOM 2080 C C . VAL B 1 16 ? -11.23300 -41.12300 -0.82400 1.000 23.56000 494 VAL B C 1
ATOM 2081 O O . VAL B 1 16 ? -10.78000 -42.08300 -1.46300 1.000 19.93000 494 VAL B O 1
ATOM 2085 N N . ARG B 1 17 ? -11.42200 -39.92400 -1.39700 1.000 20.21000 495 ARG B N 1
ATOM 2086 C CA . ARG B 1 17 ? -11.01600 -39.71800 -2.78400 1.000 19.99000 495 ARG B CA 1
ATOM 2087 C C . ARG B 1 17 ? -9.52000 -39.95500 -2.96800 1.000 19.72000 495 ARG B C 1
ATOM 2088 O O . ARG B 1 17 ? -9.09400 -40.57000 -3.95400 1.000 20.14000 495 ARG B O 1
ATOM 2096 N N . GLN B 1 18 ? -8.69700 -39.46500 -2.04100 1.000 19.83000 496 GLN B N 1
ATOM 2097 C CA . GLN B 1 18 ? -7.25900 -39.65300 -2.23800 1.000 20.89000 496 GLN B CA 1
ATOM 2098 C C . GLN B 1 18 ? -6.82500 -41.10500 -2.03900 1.000 22.18000 496 GLN B C 1
ATOM 2099 O O . GLN B 1 18 ? -5.85900 -41.54700 -2.67500 1.000 23.44000 496 GLN B O 1
ATOM 2105 N N . LEU B 1 19 ? -7.49600 -41.85800 -1.16200 1.000 21.44000 497 LEU B N 1
ATOM 2106 C CA . LEU B 1 19 ? -7.17500 -43.28400 -1.03700 1.000 24.04000 497 LEU B CA 1
ATOM 2107 C C . LEU B 1 19 ? -7.57600 -44.04800 -2.29400 1.000 20.11000 497 LEU B C 1
ATOM 2108 O O . LEU B 1 19 ? -6.83800 -44.92300 -2.75900 1.000 22.02000 497 LEU B O 1
ATOM 2113 N N . LEU B 1 20 ? -8.71900 -43.70500 -2.89400 1.000 19.53000 498 LEU B N 1
ATOM 2114 C CA . LEU B 1 20 ? -9.07100 -44.33900 -4.15900 1.000 21.20000 498 LEU B CA 1
ATOM 2115 C C . LEU B 1 20 ? -8.05500 -43.99100 -5.23900 1.000 24.80000 498 LEU B C 1
ATOM 2116 O O . LEU B 1 20 ? -7.76800 -44.80900 -6.12600 1.000 22.93000 498 LEU B O 1
ATOM 2121 N N . GLN B 1 21 ? -7.48300 -42.79200 -5.17500 1.000 20.37000 499 GLN B N 1
ATOM 2122 C CA . GLN B 1 21 ? -6.48500 -42.43900 -6.18800 1.000 25.47000 499 GLN B CA 1
ATOM 2123 C C . GLN B 1 21 ? -5.24600 -43.31500 -6.06300 1.000 23.87000 499 GLN B C 1
ATOM 2124 O O . GLN B 1 21 ? -4.67000 -43.72600 -7.07800 1.000 26.14000 499 GLN B O 1
ATOM 2130 N N . ILE B 1 22 ? -4.83400 -43.62000 -4.82900 1.000 24.68000 500 ILE B N 1
ATOM 2131 C CA . ILE B 1 22 ? -3.71200 -44.54100 -4.61300 1.000 22.38000 500 ILE B CA 1
ATOM 2132 C C . ILE B 1 22 ? -4.04200 -45.92800 -5.14700 1.000 27.98000 500 ILE B C 1
ATOM 2133 O O . ILE B 1 22 ? -3.21200 -46.56900 -5.80700 1.000 26.67000 500 ILE B O 1
ATOM 2138 N N . VAL B 1 23 ? -5.24400 -46.43000 -4.85400 1.000 24.63000 501 VAL B N 1
ATOM 2139 C CA . VAL B 1 23 ? -5.64300 -47.73000 -5.38900 1.000 25.00000 501 VAL B CA 1
ATOM 2140 C C . VAL B 1 23 ? -5.52100 -47.73300 -6.90400 1.000 28.73000 501 VAL B C 1
ATOM 2141 O O . VAL B 1 23 ? -4.99700 -48.68400 -7.50600 1.000 26.51000 501 VAL B O 1
ATOM 2145 N N . LYS B 1 24 ? -5.99100 -46.66100 -7.54500 1.000 25.88000 502 LYS B N 1
ATOM 2146 C CA . LYS B 1 24 ? -5.93400 -46.58200 -8.99700 1.000 27.87000 502 LYS B CA 1
ATOM 2147 C C . LYS B 1 24 ? -4.49300 -46.60400 -9.48800 1.000 29.56000 502 LYS B C 1
ATOM 2148 O O . LYS B 1 24 ? -4.17300 -47.30200 -10.46000 1.000 31.99000 502 LYS B O 1
ATOM 2154 N N . GLN B 1 25 ? -3.60900 -45.86100 -8.81600 1.000 28.92000 503 GLN B N 1
ATOM 2155 C CA . GLN B 1 25 ? -2.21100 -45.79500 -9.23800 1.000 33.01000 503 GLN B CA 1
ATOM 2156 C C . GLN B 1 25 ? -1.52400 -47.14800 -9.07400 1.000 35.81000 503 GLN B C 1
ATOM 2157 O O . GLN B 1 25 ? -0.81200 -47.60800 -9.97500 1.000 31.43000 503 GLN B O 1
ATOM 2163 N N . LYS B 1 26 ? -1.73900 -47.80500 -7.93300 1.000 29.27000 504 LYS B N 1
ATOM 2164 C CA . LYS B 1 26 ? -1.12500 -49.11000 -7.69900 1.000 33.42000 504 LYS B CA 1
ATOM 2165 C C . LYS B 1 26 ? -1.66000 -50.15200 -8.66900 1.000 31.29000 504 LYS B C 1
ATOM 2166 O O . LYS B 1 26 ? -0.91500 -51.03200 -9.12600 1.000 35.74000 504 LYS B O 1
ATOM 2172 N N . THR B 1 27 ? -2.95200 -50.07300 -8.99600 1.000 28.75000 505 THR B N 1
ATOM 2173 C CA . THR B 1 27 ? -3.53100 -51.01200 -9.95000 1.000 33.21000 505 THR B CA 1
ATOM 2174 C C . THR B 1 27 ? -2.97700 -50.78200 -11.35100 1.000 37.28000 505 THR B C 1
ATOM 2175 O O . THR B 1 27 ? -2.70400 -51.74300 -12.08200 1.000 34.61000 505 THR B O 1
ATOM 2179 N N . ASN B 1 28 ? -2.79900 -49.51500 -11.73600 1.000 34.84000 506 ASN B N 1
ATOM 2180 C CA . ASN B 1 28 ? -2.19000 -49.20100 -13.02700 1.000 36.36000 506 ASN B CA 1
ATOM 2181 C C . ASN B 1 28 ? -0.78200 -49.76900 -13.11800 1.000 38.48000 506 ASN B C 1
ATOM 2182 O O . ASN B 1 28 ? -0.35800 -50.24200 -14.17900 1.000 41.05000 506 ASN B O 1
ATOM 2187 N N . GLN B 1 29 ? -0.03600 -49.70000 -12.02300 1.000 35.96000 507 GLN B N 1
ATOM 2188 C CA . GLN B 1 29 ? 1.34400 -50.14200 -11.96200 1.000 39.58000 507 GLN B CA 1
ATOM 2189 C C . GLN B 1 29 ? 1.46700 -51.62600 -11.64900 1.000 43.13000 507 GLN B C 1
ATOM 2190 O O . GLN B 1 29 ? 2.58900 -52.13800 -11.59300 1.000 43.86000 507 GLN B O 1
ATOM 2196 N N . ASN B 1 30 ? 0.34700 -52.31800 -11.44900 1.000 40.03000 508 ASN B N 1
ATOM 2197 C CA . ASN B 1 30 ? 0.33000 -53.71900 -11.03000 1.000 42.21000 508 ASN B CA 1
ATOM 2198 C C . ASN B 1 30 ? 1.27900 -53.95200 -9.86200 1.000 41.86000 508 ASN B C 1
ATOM 2199 O O . ASN B 1 30 ? 2.03500 -54.92300 -9.81600 1.000 43.83000 508 ASN B O 1
ATOM 2204 N N . SER B 1 31 ? 1.22500 -53.04300 -8.90000 1.000 39.50000 509 SER B N 1
ATOM 2205 C CA . SER B 1 31 ? 2.15700 -53.03400 -7.77800 1.000 38.00000 509 SER B CA 1
ATOM 2206 C C . SER B 1 31 ? 1.40400 -53.41600 -6.50300 1.000 42.52000 509 SER B C 1
ATOM 2207 O O . SER B 1 31 ? 0.66900 -52.60100 -5.93500 1.000 37.90000 509 SER B O 1
ATOM 2210 N N . VAL B 1 32 ? 1.57900 -54.66100 -6.06000 1.000 38.91000 510 VAL B N 1
ATOM 2211 C CA . VAL B 1 32 ? 1.07200 -55.10200 -4.76200 1.000 38.47000 510 VAL B CA 1
ATOM 2212 C C . VAL B 1 32 ? 2.16000 -54.80000 -3.74200 1.000 42.40000 510 VAL B C 1
ATOM 2213 O O . VAL B 1 32 ? 3.14800 -55.53000 -3.63300 1.000 43.70000 510 VAL B O 1
ATOM 2217 N N . ASP B 1 33 ? 1.99100 -53.71600 -2.99600 1.000 33.06000 511 ASP B N 1
ATOM 2218 C CA . ASP B 1 33 ? 2.97000 -53.35500 -1.99000 1.000 34.18000 511 ASP B CA 1
ATOM 2219 C C . ASP B 1 33 ? 2.26500 -53.01400 -0.68500 1.000 33.43000 511 ASP B C 1
ATOM 2220 O O . ASP B 1 33 ? 1.03500 -53.05600 -0.58200 1.000 34.33000 511 ASP B O 1
ATOM 2225 N N . THR B 1 34 ? 3.07400 -52.68700 0.32300 1.000 30.83000 512 THR B N 1
ATOM 2226 C CA . THR B 1 34 ? 2.54100 -52.36000 1.64100 1.000 32.01000 512 THR B CA 1
ATOM 2227 C C . THR B 1 34 ? 1.59300 -51.16300 1.57700 1.000 34.50000 512 THR B C 1
ATOM 2228 O O . THR B 1 34 ? 0.55500 -51.14600 2.25300 1.000 28.36000 512 THR B O 1
ATOM 2232 N N . THR B 1 35 ? 1.92300 -50.16000 0.76500 1.000 28.47000 513 THR B N 1
ATOM 2233 C CA . THR B 1 35 ? 1.03700 -49.00300 0.63300 1.000 30.14000 513 THR B CA 1
ATOM 2234 C C . THR B 1 35 ? -0.34300 -49.40600 0.12200 1.000 25.76000 513 THR B C 1
ATOM 2235 O O . THR B 1 35 ? -1.36500 -48.97500 0.67200 1.000 27.64000 513 THR B O 1
ATOM 2239 N N . LEU B 1 36 ? -0.40500 -50.24100 -0.92400 1.000 26.42000 514 LEU B N 1
ATOM 2240 C CA . LEU B 1 36 ? -1.71100 -50.67500 -1.42500 1.000 29.37000 514 LEU B CA 1
ATOM 2241 C C . LEU B 1 36 ? -2.50100 -51.43100 -0.36000 1.000 30.13000 514 LEU B C 1
ATOM 2242 O O . LEU B 1 36 ? -3.70700 -51.20600 -0.18900 1.000 27.18000 514 LEU B O 1
ATOM 2247 N N . LYS B 1 37 ? -1.84500 -52.35600 0.34900 1.000 27.79000 515 LYS B N 1
ATOM 2248 C CA . LYS B 1 37 ? -2.54300 -53.11400 1.38600 1.000 27.99000 515 LYS B CA 1
ATOM 2249 C C . LYS B 1 37 ? -3.05900 -52.21200 2.49700 1.000 27.13000 515 LYS B C 1
ATOM 2250 O O . LYS B 1 37 ? -4.16100 -52.42500 3.01500 1.000 26.29000 515 LYS B O 1
ATOM 2256 N N . PHE B 1 38 ? -2.26400 -51.22200 2.91400 1.000 23.52000 516 PHE B N 1
ATOM 2257 C CA . PHE B 1 38 ? -2.73200 -50.30700 3.94900 1.000 24.38000 516 PHE B CA 1
ATOM 2258 C C . PHE B 1 38 ? -3.85600 -49.42100 3.41800 1.000 22.67000 516 PHE B C 1
ATOM 2259 O O . PHE B 1 38 ? -4.72700 -48.98900 4.18500 1.000 24.19000 516 PHE B O 1
ATOM 2267 N N . THR B 1 39 ? -3.83200 -49.13200 2.11900 1.000 22.78000 517 THR B N 1
ATOM 2268 C CA . THR B 1 39 ? -4.87400 -48.30100 1.52300 1.000 23.04000 517 THR B CA 1
ATOM 2269 C C . THR B 1 39 ? -6.19300 -49.06000 1.46900 1.000 23.83000 517 THR B C 1
ATOM 2270 O O . THR B 1 39 ? -7.25200 -48.51900 1.81000 1.000 22.20000 517 THR B O 1
ATOM 2274 N N . LEU B 1 40 ? -6.14800 -50.32100 1.04900 1.000 23.10000 518 LEU B N 1
ATOM 2275 C CA . LEU B 1 40 ? -7.37200 -51.11600 1.05500 1.000 24.51000 518 LEU B CA 1
ATOM 2276 C C . LEU B 1 40 ? -7.88500 -51.33000 2.47400 1.000 23.59000 518 LEU B C 1
ATOM 2277 O O . LEU B 1 40 ? -9.10300 -51.30000 2.70600 1.000 26.08000 518 LEU B O 1
ATOM 2282 N N . SER B 1 41 ? -6.98100 -51.54100 3.44600 1.000 22.32000 519 SER B N 1
ATOM 2283 C CA . SER B 1 41 ? -7.42100 -51.64300 4.84100 1.000 23.94000 519 SER B CA 1
ATOM 2284 C C . SER B 1 41 ? -8.10700 -50.36600 5.30200 1.000 27.40000 519 SER B C 1
ATOM 2285 O O . SER B 1 41 ? -9.13500 -50.41300 5.99200 1.000 22.42000 519 SER B O 1
ATOM 2288 N N . ALA B 1 42 ? -7.53200 -49.21400 4.94900 1.000 23.52000 520 ALA B N 1
ATOM 2289 C CA . ALA B 1 42 ? -8.09500 -47.94300 5.38300 1.000 24.00000 520 ALA B CA 1
ATOM 2290 C C . ALA B 1 42 ? -9.49100 -47.74000 4.81500 1.000 21.52000 520 ALA B C 1
ATOM 2291 O O . ALA B 1 42 ? -10.39400 -47.29800 5.52800 1.000 22.49000 520 ALA B O 1
ATOM 2293 N N . LEU B 1 43 ? -9.69300 -48.06000 3.53700 1.000 20.82000 521 LEU B N 1
ATOM 2294 C CA . LEU B 1 43 ? -11.01800 -47.84900 2.95100 1.000 23.30000 521 LEU B CA 1
ATOM 2295 C C . LEU B 1 43 ? -12.04600 -48.78700 3.57600 1.000 24.29000 521 LEU B C 1
ATOM 2296 O O . LEU B 1 43 ? -13.17900 -48.38600 3.85700 1.000 20.96000 521 LEU B O 1
ATOM 2301 N N . TRP B 1 44 ? -11.65400 -50.03800 3.81300 1.000 21.73000 522 TRP B N 1
ATOM 2302 C CA . TRP B 1 44 ? -12.52000 -50.96800 4.53400 1.000 23.21000 522 TRP B CA 1
ATOM 2303 C C . TRP B 1 44 ? -12.89700 -50.39700 5.90200 1.000 21.56000 522 TRP B C 1
ATOM 2304 O O . TRP B 1 44 ? -14.07700 -50.36500 6.27600 1.000 24.68000 522 TRP B O 1
ATOM 2315 N N . ASN B 1 45 ? -11.90600 -49.92000 6.64700 1.000 19.26000 523 ASN B N 1
ATOM 2316 C CA . ASN B 1 45 ? -12.15700 -49.38100 7.98000 1.000 20.37000 523 ASN B CA 1
ATOM 2317 C C . ASN B 1 45 ? -13.04800 -48.14600 7.93100 1.000 23.48000 523 ASN B C 1
ATOM 2318 O O . ASN B 1 45 ? -13.89800 -47.95000 8.80700 1.000 25.11000 523 ASN B O 1
ATOM 2323 N N . LEU B 1 46 ? -12.85400 -47.29000 6.93100 1.000 21.66000 524 LEU B N 1
ATOM 2324 C CA . LEU B 1 46 ? -13.61700 -46.03900 6.88200 1.000 22.61000 524 LEU B CA 1
ATOM 2325 C C . LEU B 1 46 ? -15.07100 -46.24800 6.48000 1.000 24.51000 524 LEU B C 1
ATOM 2326 O O . LEU B 1 46 ? -15.92000 -45.39700 6.79200 1.000 22.02000 524 LEU B O 1
ATOM 2331 N N . THR B 1 47 ? -15.37100 -47.32500 5.76200 1.000 21.53000 525 THR B N 1
ATOM 2332 C CA . THR B 1 47 ? -16.74300 -47.59300 5.36000 1.000 22.52000 525 THR B CA 1
ATOM 2333 C C . THR B 1 47 ? -17.53500 -48.31600 6.44300 1.000 24.10000 525 THR B C 1
ATOM 2334 O O . THR B 1 47 ? -18.74800 -48.47100 6.29400 1.000 21.84000 525 THR B O 1
ATOM 2338 N N . ASP B 1 48 ? -16.89100 -48.72800 7.52900 1.000 22.06000 526 ASP B N 1
ATOM 2339 C CA . ASP B 1 48 ? -17.59700 -49.43100 8.59600 1.000 23.21000 526 ASP B CA 1
ATOM 2340 C C . ASP B 1 48 ? -18.70100 -48.55700 9.18100 1.000 24.06000 526 ASP B C 1
ATOM 2341 O O . ASP B 1 48 ? -18.42800 -47.49500 9.74200 1.000 26.03000 526 ASP B O 1
ATOM 2346 N N . GLU B 1 49 ? -19.94900 -49.02700 9.04600 1.000 26.39000 527 GLU B N 1
ATOM 2347 C CA . GLU B 1 49 ? -21.14300 -48.35400 9.57400 1.000 27.14000 527 GLU B CA 1
ATOM 2348 C C . GLU B 1 49 ? -21.19100 -46.87100 9.18800 1.000 27.93000 527 GLU B C 1
ATOM 2349 O O . GLU B 1 49 ? -21.53600 -46.00400 9.99300 1.000 26.42000 527 GLU B O 1
ATOM 2355 N N . SER B 1 50 ? -20.84500 -46.55500 7.94100 1.000 24.88000 528 SER B N 1
ATOM 2356 C CA . SER B 1 50 ? -20.78400 -45.15500 7.52500 1.000 25.74000 528 SER B CA 1
ATOM 2357 C C . SER B 1 50 ? -21.40500 -45.04100 6.14500 1.000 27.22000 528 SER B C 1
ATOM 2358 O O . SER B 1 50 ? -20.70800 -45.10700 5.12500 1.000 24.08000 528 SER B O 1
ATOM 2361 N N . PRO B 1 51 ? -22.72200 -44.87200 6.07000 1.000 23.48000 529 PRO B N 1
ATOM 2362 C CA . PRO B 1 51 ? -23.36000 -44.72300 4.74900 1.000 23.53000 529 PRO B CA 1
ATOM 2363 C C . PRO B 1 51 ? -22.81900 -43.54200 3.97500 1.000 22.41000 529 PRO B C 1
ATOM 2364 O O . PRO B 1 51 ? -22.75500 -43.59100 2.74200 1.000 22.99000 529 PRO B O 1
ATOM 2368 N N . THR B 1 52 ? -22.42600 -42.47800 4.67000 1.000 23.60000 530 THR B N 1
ATOM 2369 C CA . THR B 1 52 ? -21.87800 -41.31000 3.98700 1.000 26.35000 530 THR B CA 1
ATOM 2370 C C . THR B 1 52 ? -20.61300 -41.67600 3.22200 1.000 24.28000 530 THR B C 1
ATOM 2371 O O . THR B 1 52 ? -20.45300 -41.30700 2.05100 1.000 23.26000 530 THR B O 1
ATOM 2375 N N . THR B 1 53 ? -19.71000 -42.42600 3.86900 1.000 22.25000 531 THR B N 1
ATOM 2376 C CA . THR B 1 53 ? -18.47400 -42.86000 3.21400 1.000 23.22000 531 THR B CA 1
ATOM 2377 C C . THR B 1 53 ? -18.76500 -43.86300 2.10800 1.000 21.02000 531 THR B C 1
ATOM 2378 O O . THR B 1 53 ? -18.15400 -43.81600 1.03700 1.000 21.08000 531 THR B O 1
ATOM 2382 N N . CYS B 1 54 ? -19.69200 -44.78600 2.35300 1.000 20.26000 532 CYS B N 1
ATOM 2383 C CA . CYS B 1 54 ? -20.06600 -45.74600 1.32000 1.000 21.44000 532 CYS B CA 1
ATOM 2384 C C . CYS B 1 54 ? -20.59000 -45.02800 0.08100 1.000 21.94000 532 CYS B C 1
ATOM 2385 O O . CYS B 1 54 ? -20.24000 -45.35600 -1.05800 1.000 19.35000 532 CYS B O 1
ATOM 2388 N N . ARG B 1 55 ? -21.44100 -44.03600 0.29000 1.000 19.48000 533 ARG B N 1
ATOM 2389 C CA . ARG B 1 55 ? -21.96300 -43.30500 -0.84800 1.000 19.29000 533 ARG B CA 1
ATOM 2390 C C . ARG B 1 55 ? -20.84400 -42.57700 -1.58800 1.000 19.82000 533 ARG B C 1
ATOM 2391 O O . ARG B 1 55 ? -20.79200 -42.58700 -2.82300 1.000 19.25000 533 ARG B O 1
ATOM 2399 N N . HIS B 1 56 ? -19.92700 -41.95000 -0.85300 1.000 19.76000 534 HIS B N 1
ATOM 2400 C CA . HIS B 1 56 ? -18.87300 -41.19600 -1.53100 1.000 21.38000 534 HIS B CA 1
ATOM 2401 C C . HIS B 1 56 ? -17.97900 -42.12400 -2.34100 1.000 23.59000 534 HIS B C 1
ATOM 2402 O O . HIS B 1 56 ? -17.54900 -41.78300 -3.45200 1.000 20.70000 534 HIS B O 1
ATOM 2409 N N . PHE B 1 57 ? -17.73300 -43.32300 -1.81600 1.000 21.03000 535 PHE B N 1
ATOM 2410 C CA . PHE B 1 57 ? -16.99400 -44.33800 -2.55900 1.000 21.75000 535 PHE B CA 1
ATOM 2411 C C . PHE B 1 57 ? -17.66000 -44.62500 -3.90500 1.000 21.05000 535 PHE B C 1
ATOM 2412 O O . PHE B 1 57 ? -16.99800 -44.61500 -4.95400 1.000 21.67000 535 PHE B O 1
ATOM 2420 N N . ILE B 1 58 ? -18.98200 -44.82300 -3.89200 1.000 18.76000 536 ILE B N 1
ATOM 2421 C CA . ILE B 1 58 ? -19.73200 -45.14800 -5.10500 1.000 21.16000 536 ILE B CA 1
ATOM 2422 C C . ILE B 1 58 ? -19.65800 -43.99700 -6.09400 1.000 23.44000 536 ILE B C 1
ATOM 2423 O O . ILE B 1 58 ? -19.44100 -44.20200 -7.29500 1.000 21.18000 536 ILE B O 1
ATOM 2428 N N . GLU B 1 59 ? -19.84800 -42.76500 -5.59600 1.000 22.82000 537 GLU B N 1
ATOM 2429 C CA . GLU B 1 59 ? -19.83700 -41.58000 -6.44400 1.000 23.60000 537 GLU B CA 1
ATOM 2430 C C . GLU B 1 59 ? -18.46000 -41.26100 -7.00300 1.000 27.23000 537 GLU B C 1
ATOM 2431 O O . GLU B 1 59 ? -18.36000 -40.43100 -7.91100 1.000 25.12000 537 GLU B O 1
ATOM 2437 N N . ASN B 1 60 ? -17.40300 -41.89800 -6.50500 1.000 22.77000 538 ASN B N 1
ATOM 2438 C CA . ASN B 1 60 ? -16.06900 -41.67400 -7.04000 1.000 25.30000 538 ASN B CA 1
ATOM 2439 C C . ASN B 1 60 ? -15.55600 -42.91100 -7.75900 1.000 23.32000 538 ASN B C 1
ATOM 2440 O O . ASN B 1 60 ? -14.36300 -43.22500 -7.72600 1.000 25.69000 538 ASN B O 1
ATOM 2445 N N . GLN B 1 61 ? -16.47600 -43.58800 -8.45200 1.000 24.09000 539 GLN B N 1
ATOM 2446 C CA . GLN B 1 61 ? -16.17900 -44.75100 -9.29400 1.000 27.77000 539 GLN B CA 1
ATOM 2447 C C . GLN B 1 61 ? -15.47500 -45.85800 -8.51000 1.000 24.87000 539 GLN B C 1
ATOM 2448 O O . GLN B 1 61 ? -14.68100 -46.62800 -9.06200 1.000 27.34000 539 GLN B O 1
ATOM 2454 N N . GLY B 1 62 ? -15.79600 -45.97700 -7.22100 1.000 25.13000 540 GLY B N 1
ATOM 2455 C CA . GLY B 1 62 ? -15.14900 -46.99300 -6.40400 1.000 23.49000 540 GLY B CA 1
ATOM 2456 C C . GLY B 1 62 ? -15.50600 -48.40000 -6.83600 1.000 23.30000 540 GLY B C 1
ATOM 2457 O O . GLY B 1 62 ? -14.67100 -49.30900 -6.79100 1.000 26.93000 540 GLY B O 1
ATOM 2458 N N . LEU B 1 63 ? -16.74800 -48.60500 -7.26200 1.000 23.22000 541 LEU B N 1
ATOM 2459 C CA . LEU B 1 63 ? -17.14800 -49.95400 -7.62900 1.000 26.86000 541 LEU B CA 1
ATOM 2460 C C . LEU B 1 63 ? -16.39000 -50.42600 -8.86600 1.000 29.16000 541 LEU B C 1
ATOM 2461 O O . LEU B 1 63 ? -15.84800 -51.53900 -8.88500 1.000 25.65000 541 LEU B O 1
ATOM 2466 N N . GLU B 1 64 ? -16.30600 -49.57500 -9.89500 1.000 26.90000 542 GLU B N 1
ATOM 2467 C CA . GLU B 1 64 ? -15.54900 -49.93400 -11.09400 1.000 26.43000 542 GLU B CA 1
ATOM 2468 C C . GLU B 1 64 ? -14.08200 -50.15900 -10.76700 1.000 24.69000 542 GLU B C 1
ATOM 2469 O O . GLU B 1 64 ? -13.46900 -51.12700 -11.24400 1.000 27.32000 542 GLU B O 1
ATOM 2475 N N . LEU B 1 65 ? -13.49800 -49.28000 -9.95000 1.000 25.32000 543 LEU B N 1
ATOM 2476 C CA . LEU B 1 65 ? -12.09600 -49.43700 -9.58500 1.000 26.44000 543 LEU B CA 1
ATOM 2477 C C . LEU B 1 65 ? -11.86400 -50.75700 -8.85800 1.000 27.33000 543 LEU B C 1
ATOM 2478 O O . LEU B 1 65 ? -10.88900 -51.46900 -9.13400 1.000 28.27000 543 LEU B O 1
ATOM 2483 N N . PHE B 1 66 ? -12.75400 -51.09800 -7.93000 1.000 24.75000 544 PHE B N 1
ATOM 2484 C CA . PHE B 1 66 ? -12.55100 -52.29900 -7.13000 1.000 27.10000 544 PHE B CA 1
ATOM 2485 C C . PHE B 1 66 ? -12.73800 -53.55800 -7.97200 1.000 25.43000 544 PHE B C 1
ATOM 2486 O O . PHE B 1 66 ? -12.06500 -54.56700 -7.72000 1.000 27.18000 544 PHE B O 1
ATOM 2494 N N . MET B 1 67 ? -13.60000 -53.52000 -8.99100 1.000 24.08000 545 MET B N 1
ATOM 2495 C CA . MET B 1 67 ? -13.65400 -54.64400 -9.92400 1.000 27.47000 545 MET B CA 1
ATOM 2496 C C . MET B 1 67 ? -12.34800 -54.76800 -10.69700 1.000 30.63000 545 MET B C 1
ATOM 2497 O O . MET B 1 67 ? -11.88500 -55.88100 -10.97900 1.000 31.38000 545 MET B O 1
ATOM 2502 N N . ARG B 1 68 ? -11.72500 -53.63400 -11.03000 1.000 27.30000 546 ARG B N 1
ATOM 2503 C CA . ARG B 1 68 ? -10.42600 -53.66000 -11.68600 1.000 31.31000 546 ARG B CA 1
ATOM 2504 C C . ARG B 1 68 ? -9.35300 -54.24200 -10.77000 1.000 30.58000 546 ARG B C 1
ATOM 2505 O O . ARG B 1 68 ? -8.46100 -54.97800 -11.22600 1.000 33.20000 546 ARG B O 1
ATOM 2513 N N . VAL B 1 69 ? -9.41500 -53.92400 -9.47500 1.000 26.18000 547 VAL B N 1
ATOM 2514 C CA . VAL B 1 69 ? -8.48200 -54.51200 -8.51200 1.000 27.61000 547 VAL B CA 1
ATOM 2515 C C . VAL B 1 69 ? -8.61200 -56.03400 -8.50400 1.000 28.44000 547 VAL B C 1
ATOM 2516 O O . VAL B 1 69 ? -7.61000 -56.75800 -8.50800 1.000 28.71000 547 VAL B O 1
ATOM 2520 N N . LEU B 1 70 ? -9.85000 -56.53900 -8.47800 1.000 27.77000 548 LEU B N 1
ATOM 2521 C CA . LEU B 1 70 ? -10.06300 -57.98700 -8.46800 1.000 31.64000 548 LEU B CA 1
ATOM 2522 C C . LEU B 1 70 ? -9.56300 -58.62500 -9.75600 1.000 32.43000 548 LEU B C 1
ATOM 2523 O O . LEU B 1 70 ? -8.98500 -59.71800 -9.72900 1.000 33.12000 548 LEU B O 1
ATOM 2528 N N . GLU B 1 71 ? -9.77400 -57.95800 -10.89600 1.000 29.90000 549 GLU B N 1
ATOM 2529 C CA . GLU B 1 71 ? -9.30600 -58.50300 -12.17000 1.000 36.29000 549 GLU B CA 1
ATOM 2530 C C . GLU B 1 71 ? -7.79000 -58.44200 -12.28700 1.000 37.87000 549 GLU B C 1
ATOM 2531 O O . GLU B 1 71 ? -7.17000 -59.34900 -12.86700 1.000 33.87000 549 GLU B O 1
ATOM 2537 N N . SER B 1 72 ? -7.17300 -57.40300 -11.73300 1.000 33.16000 550 SER B N 1
ATOM 2538 C CA . SER B 1 72 ? -5.73400 -57.24700 -11.86600 1.000 36.24000 550 SER B CA 1
ATOM 2539 C C . SER B 1 72 ? -4.95300 -58.14000 -10.91400 1.000 37.00000 550 SER B C 1
ATOM 2540 O O . SER B 1 72 ? -3.80900 -58.49000 -11.21600 1.000 37.05000 550 SER B O 1
ATOM 2543 N N . PHE B 1 73 ? -5.52800 -58.52400 -9.77500 1.000 34.40000 551 PHE B N 1
ATOM 2544 C CA . PHE B 1 73 ? -4.79500 -59.26300 -8.74400 1.000 35.06000 551 PHE B CA 1
ATOM 2545 C C . PHE B 1 73 ? -5.52000 -60.55700 -8.36400 1.000 35.27000 551 PHE B C 1
ATOM 2546 O O . PHE B 1 73 ? -5.78700 -60.80800 -7.18800 1.000 33.96000 551 PHE B O 1
ATOM 2554 N N . PRO B 1 74 ? -5.82200 -61.42400 -9.33700 1.000 37.23000 552 PRO B N 1
ATOM 2555 C CA . PRO B 1 74 ? -6.67600 -62.58800 -9.03700 1.000 41.35000 552 PRO B CA 1
ATOM 2556 C C . PRO B 1 74 ? -6.05900 -63.60100 -8.08100 1.000 38.28000 552 PRO B C 1
ATOM 2557 O O . PRO B 1 74 ? -6.79600 -64.45800 -7.57800 1.000 38.51000 552 PRO B O 1
ATOM 2561 N N . THR B 1 75 ? -4.75800 -63.52700 -7.79000 1.000 36.06000 553 THR B N 1
ATOM 2562 C CA . THR B 1 75 ? -4.12700 -64.49100 -6.89700 1.000 39.09000 553 THR B CA 1
ATOM 2563 C C . THR B 1 75 ? -3.80800 -63.91900 -5.51900 1.000 42.45000 553 THR B C 1
ATOM 2564 O O . THR B 1 75 ? -3.15100 -64.59300 -4.71800 1.000 41.81000 553 THR B O 1
ATOM 2568 N N . GLU B 1 76 ? -4.26800 -62.70700 -5.20700 1.000 33.81000 554 GLU B N 1
ATOM 2569 C CA . GLU B 1 76 ? -3.90300 -62.03200 -3.96200 1.000 33.98000 554 GLU B CA 1
ATOM 2570 C C . GLU B 1 76 ? -5.08300 -62.10100 -2.99800 1.000 39.84000 554 GLU B C 1
ATOM 2571 O O . GLU B 1 76 ? -5.97400 -61.24600 -3.02100 1.000 29.89000 554 GLU B O 1
ATOM 2577 N N . SER B 1 77 ? -5.05600 -63.11600 -2.12600 1.000 35.06000 555 SER B N 1
ATOM 2578 C CA . SER B 1 77 ? -6.19300 -63.40900 -1.25800 1.000 36.02000 555 SER B CA 1
ATOM 2579 C C . SER B 1 77 ? -6.45700 -62.27800 -0.27700 1.000 32.44000 555 SER B C 1
ATOM 2580 O O . SER B 1 77 ? -7.61500 -61.92800 -0.02600 1.000 32.18000 555 SER B O 1
ATOM 2583 N N . SER B 1 78 ? -5.39400 -61.71800 0.30700 1.000 30.79000 556 SER B N 1
ATOM 2584 C CA . SER B 1 78 ? -5.54500 -60.62100 1.25300 1.000 34.59000 556 SER B CA 1
ATOM 2585 C C . SER B 1 78 ? -6.12700 -59.38100 0.58100 1.000 32.92000 556 SER B C 1
ATOM 2586 O O . SER B 1 78 ? -6.90900 -58.65400 1.20000 1.000 32.40000 556 SER B O 1
ATOM 2589 N N . ILE B 1 79 ? -5.73700 -59.11600 -0.67400 1.000 33.38000 557 ILE B N 1
ATOM 2590 C CA . ILE B 1 79 ? -6.33700 -58.01800 -1.44200 1.000 33.15000 557 ILE B CA 1
ATOM 2591 C C . ILE B 1 79 ? -7.82100 -58.27700 -1.66300 1.000 32.29000 557 ILE B C 1
ATOM 2592 O O . ILE B 1 79 ? -8.66200 -57.38900 -1.46400 1.000 29.52000 557 ILE B O 1
ATOM 2597 N N . GLN B 1 80 ? -8.16800 -59.49900 -2.08200 1.000 28.62000 558 GLN B N 1
ATOM 2598 C CA . GLN B 1 80 ? -9.56900 -59.81900 -2.32100 1.000 29.35000 558 GLN B CA 1
ATOM 2599 C C . GLN B 1 80 ? -10.38300 -59.67800 -1.04300 1.000 28.26000 558 GLN B C 1
ATOM 2600 O O . GLN B 1 80 ? -11.51600 -59.19100 -1.07500 1.000 27.22000 558 GLN B O 1
ATOM 2606 N N . GLN B 1 81 ? -9.81900 -60.09000 0.09400 1.000 27.65000 559 GLN B N 1
ATOM 2607 C CA . GLN B 1 81 ? -10.53800 -59.98400 1.36200 1.000 30.27000 559 GLN B CA 1
ATOM 2608 C C . GLN B 1 81 ? -10.87800 -58.53000 1.67500 1.000 29.52000 559 GLN B C 1
ATOM 2609 O O . GLN B 1 81 ? -12.00800 -58.20600 2.06800 1.000 24.40000 559 GLN B O 1
ATOM 2615 N N . LYS B 1 82 ? -9.90500 -57.63500 1.50600 1.000 26.02000 560 LYS B N 1
ATOM 2616 C CA . LYS B 1 82 ? -10.14000 -56.24400 1.87900 1.000 27.99000 560 LYS B CA 1
ATOM 2617 C C . LYS B 1 82 ? -11.10500 -55.56700 0.91600 1.000 23.50000 560 LYS B C 1
ATOM 2618 O O . LYS B 1 82 ? -11.89500 -54.70900 1.33300 1.000 24.15000 560 LYS B O 1
ATOM 2624 N N . VAL B 1 83 ? -11.02100 -55.90400 -0.37600 1.000 24.12000 561 VAL B N 1
ATOM 2625 C CA . VAL B 1 83 ? -11.97600 -55.39900 -1.36500 1.000 24.18000 561 VAL B CA 1
ATOM 2626 C C . VAL B 1 83 ? -13.38400 -55.85200 -1.00900 1.000 26.82000 561 VAL B C 1
ATOM 2627 O O . VAL B 1 83 ? -14.33800 -55.06200 -0.99000 1.000 23.15000 561 VAL B O 1
ATOM 2631 N N . LEU B 1 84 ? -13.53500 -57.14200 -0.72400 1.000 25.99000 562 LEU B N 1
ATOM 2632 C CA . LEU B 1 84 ? -14.85700 -57.67100 -0.42700 1.000 23.75000 562 LEU B CA 1
ATOM 2633 C C . LEU B 1 84 ? -15.37100 -57.19200 0.91900 1.000 20.04000 562 LEU B C 1
ATOM 2634 O O . LEU B 1 84 ? -16.58500 -57.01900 1.08800 1.000 23.12000 562 LEU B O 1
ATOM 2639 N N . GLY B 1 85 ? -14.47600 -56.99900 1.88300 1.000 22.81000 563 GLY B N 1
ATOM 2640 C CA . GLY B 1 85 ? -14.89700 -56.48100 3.17700 1.000 25.07000 563 GLY B CA 1
ATOM 2641 C C . GLY B 1 85 ? -15.52300 -55.10700 3.05900 1.000 23.87000 563 GLY B C 1
ATOM 2642 O O . GLY B 1 85 ? -16.57700 -54.83300 3.64400 1.000 21.06000 563 GLY B O 1
ATOM 2643 N N . LEU B 1 86 ? -14.87500 -54.21400 2.30400 1.000 21.34000 564 LEU B N 1
ATOM 2644 C CA . LEU B 1 86 ? -15.50300 -52.92700 2.00900 1.000 23.09000 564 LEU B CA 1
ATOM 2645 C C . LEU B 1 86 ? -16.83400 -53.12400 1.29500 1.000 19.75000 564 LEU B C 1
ATOM 2646 O O . LEU B 1 86 ? -17.82400 -52.46900 1.62400 1.000 21.25000 564 LEU B O 1
ATOM 2651 N N . LEU B 1 87 ? -16.88200 -54.00500 0.29400 1.000 20.45000 565 LEU B N 1
ATOM 2652 C CA . LEU B 1 87 ? -18.11800 -54.10300 -0.48000 1.000 22.45000 565 LEU B CA 1
ATOM 2653 C C . LEU B 1 87 ? -19.25500 -54.67400 0.36300 1.000 23.16000 565 LEU B C 1
ATOM 2654 O O . LEU B 1 87 ? -20.42300 -54.33400 0.13900 1.000 19.80000 565 LEU B O 1
ATOM 2659 N N . ASN B 1 88 ? -18.92400 -55.52500 1.34400 1.000 21.7500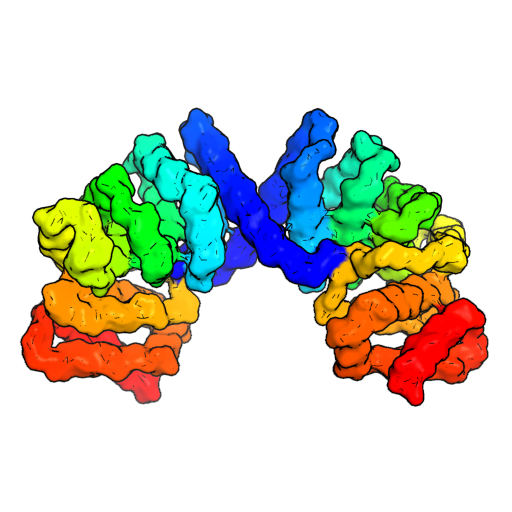0 566 ASN B N 1
ATOM 2660 C CA . ASN B 1 88 ? -19.90700 -55.96900 2.33600 1.000 23.07000 566 ASN B CA 1
ATOM 2661 C C . ASN B 1 88 ? -20.48700 -54.77800 3.10600 1.000 24.27000 566 ASN B C 1
ATOM 2662 O O . ASN B 1 88 ? -21.68900 -54.74800 3.39500 1.000 23.29000 566 ASN B O 1
ATOM 2667 N N . ASN B 1 89 ? -19.65100 -53.78000 3.44400 1.000 19.86000 567 ASN B N 1
ATOM 2668 C CA . ASN B 1 89 ? -20.18900 -52.56700 4.07400 1.000 21.52000 567 ASN B CA 1
ATOM 2669 C C . ASN B 1 89 ? -21.11600 -51.80400 3.13400 1.000 19.38000 567 ASN B C 1
ATOM 2670 O O . ASN B 1 89 ? -22.17200 -51.33000 3.56400 1.000 22.77000 567 ASN B O 1
ATOM 2675 N N . ILE B 1 90 ? -20.74000 -51.64400 1.85900 1.000 21.35000 568 ILE B N 1
ATOM 2676 C CA . ILE B 1 90 ? -21.66100 -51.00000 0.91300 1.000 21.44000 568 ILE B CA 1
ATOM 2677 C C . ILE B 1 90 ? -22.98300 -51.75600 0.87100 1.000 21.74000 568 ILE B C 1
ATOM 2678 O O . ILE B 1 90 ? -24.06900 -51.16300 0.88200 1.000 23.03000 568 ILE B O 1
ATOM 2683 N N . ALA B 1 91 ? -22.90400 -53.08000 0.80600 1.000 21.75000 569 ALA B N 1
ATOM 2684 C CA . ALA B 1 91 ? -24.09900 -53.90500 0.66400 1.000 22.23000 569 ALA B CA 1
ATOM 2685 C C . ALA B 1 91 ? -25.05600 -53.77400 1.84600 1.000 24.72000 569 ALA B C 1
ATOM 2686 O O . ALA B 1 91 ? -26.24500 -54.09300 1.70500 1.000 23.17000 569 ALA B O 1
ATOM 2688 N N . GLU B 1 92 ? -24.58000 -53.30900 3.00200 1.000 22.63000 570 GLU B N 1
ATOM 2689 C CA . GLU B 1 92 ? -25.47200 -53.08400 4.13900 1.000 20.83000 570 GLU B CA 1
ATOM 2690 C C . GLU B 1 92 ? -26.34300 -51.84100 3.99700 1.000 25.28000 570 GLU B C 1
ATOM 2691 O O . GLU B 1 92 ? -27.28500 -51.68200 4.78600 1.000 23.90000 570 GLU B O 1
ATOM 2697 N N . VAL B 1 93 ? -26.05500 -50.96300 3.03900 1.000 25.91000 571 VAL B N 1
ATOM 2698 C CA . VAL B 1 93 ? -26.70600 -49.65300 2.94700 1.000 24.66000 571 VAL B CA 1
ATOM 2699 C C . VAL B 1 93 ? -27.86400 -49.75600 1.95200 1.000 27.94000 571 VAL B C 1
ATOM 2700 O O . VAL B 1 93 ? -27.65800 -49.75900 0.73400 1.000 25.56000 571 VAL B O 1
ATOM 2704 N N . GLN B 1 94 ? -29.09700 -49.77300 2.46400 1.000 26.80000 572 GLN B N 1
ATOM 2705 C CA . GLN B 1 94 ? -30.24200 -50.02800 1.58500 1.000 32.02000 572 GLN B CA 1
ATOM 2706 C C . GLN B 1 94 ? -30.36800 -48.96100 0.50300 1.000 31.88000 572 GLN B C 1
ATOM 2707 O O . GLN B 1 94 ? -30.72900 -49.26000 -0.64100 1.000 29.97000 572 GLN B O 1
ATOM 2713 N N . GLU B 1 95 ? -30.05400 -47.71300 0.84300 1.000 31.19000 573 GLU B N 1
ATOM 2714 C CA . GLU B 1 95 ? -30.15700 -46.62100 -0.11500 1.000 34.12000 573 GLU B CA 1
ATOM 2715 C C . GLU B 1 95 ? -29.21700 -46.80200 -1.29700 1.000 30.82000 573 GLU B C 1
ATOM 2716 O O . GLU B 1 95 ? -29.42100 -46.18100 -2.34600 1.000 31.53000 573 GLU B O 1
ATOM 2722 N N . LEU B 1 96 ? -28.19700 -47.64600 -1.16700 1.000 25.40000 574 LEU B N 1
ATOM 2723 C CA . LEU B 1 96 ? -27.24000 -47.86200 -2.24000 1.000 25.71000 574 LEU B CA 1
ATOM 2724 C C . LEU B 1 96 ? -27.46500 -49.17300 -2.97800 1.000 27.03000 574 LEU B C 1
ATOM 2725 O O . LEU B 1 96 ? -26.68700 -49.50400 -3.87200 1.000 29.31000 574 LEU B O 1
ATOM 2730 N N . HIS B 1 97 ? -28.50500 -49.92100 -2.62000 1.000 28.94000 575 HIS B N 1
ATOM 2731 C CA . HIS B 1 97 ? -28.72300 -51.23600 -3.21800 1.000 30.13000 575 HIS B CA 1
ATOM 2732 C C . HIS B 1 97 ? -28.72100 -51.17200 -4.74700 1.000 28.12000 575 HIS B C 1
ATOM 2733 O O . HIS B 1 97 ? -28.05400 -51.96900 -5.41200 1.000 28.28000 575 HIS B O 1
ATOM 2740 N N . SER B 1 98 ? -29.44100 -50.20200 -5.32300 1.000 31.03000 576 SER B N 1
ATOM 2741 C CA . SER B 1 98 ? -29.51100 -50.08600 -6.77900 1.000 31.43000 576 SER B CA 1
ATOM 2742 C C . SER B 1 98 ? -28.14100 -49.87900 -7.41300 1.000 32.91000 576 SER B C 1
ATOM 2743 O O . SER B 1 98 ? -27.92100 -50.27000 -8.56500 1.000 33.57000 576 SER B O 1
ATOM 2746 N N . GLU B 1 99 ? -27.20700 -49.25800 -6.69600 1.000 32.04000 577 GLU B N 1
ATOM 2747 C CA . GLU B 1 99 ? -25.87900 -49.05800 -7.26100 1.000 29.71000 577 GLU B CA 1
ATOM 2748 C C . GLU B 1 99 ? -25.11300 -50.35900 -7.41700 1.000 32.73000 577 GLU B C 1
ATOM 2749 O O . GLU B 1 99 ? -24.13200 -50.39300 -8.16100 1.000 32.61000 577 GLU B O 1
ATOM 2755 N N . LEU B 1 100 ? -25.52300 -51.41900 -6.72100 1.000 30.08000 578 LEU B N 1
ATOM 2756 C CA . LEU B 1 100 ? -24.85400 -52.71200 -6.80500 1.000 29.67000 578 LEU B CA 1
ATOM 2757 C C . LEU B 1 100 ? -25.51000 -53.66300 -7.80100 1.000 30.55000 578 LEU B C 1
ATOM 2758 O O . LEU B 1 100 ? -24.96400 -54.73800 -8.05600 1.000 33.63000 578 LEU B O 1
ATOM 2763 N N . MET B 1 101 ? -26.65100 -53.29000 -8.37800 1.000 31.91000 579 MET B N 1
ATOM 2764 C CA . MET B 1 101 ? -27.33400 -54.12800 -9.36900 1.000 35.58000 579 MET B CA 1
ATOM 2765 C C . MET B 1 101 ? -26.67400 -53.96600 -10.74000 1.000 39.91000 579 MET B C 1
ATOM 2766 O O . MET B 1 101 ? -27.24700 -53.44200 -11.69600 1.000 41.15000 579 MET B O 1
ATOM 2771 N N . TRP B 1 102 ? -25.43800 -54.45100 -10.82100 1.000 35.37000 580 TRP B N 1
ATOM 2772 C CA . TRP B 1 102 ? -24.59400 -54.34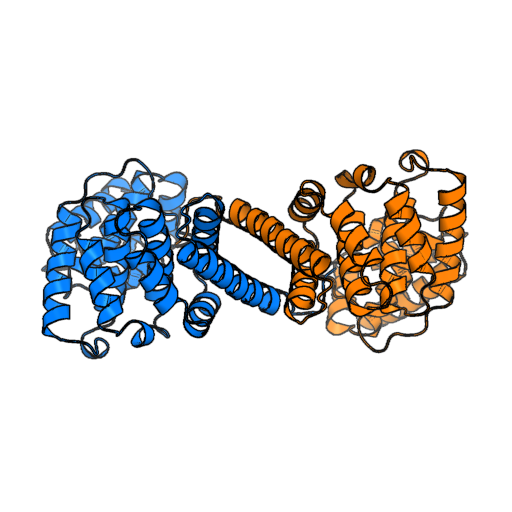100 -12.00500 1.000 39.65000 580 TRP B CA 1
ATOM 2773 C C . TRP B 1 102 ? -24.02200 -55.72200 -12.29500 1.000 41.65000 580 TRP B C 1
ATOM 2774 O O . TRP B 1 102 ? -23.37300 -56.31700 -11.42800 1.000 40.07000 580 TRP B O 1
ATOM 2785 N N . LYS B 1 103 ? -24.25600 -56.22600 -13.51600 1.000 44.71000 581 LYS B N 1
ATOM 2786 C CA . LYS B 1 103 ? -23.92900 -57.61500 -13.84600 1.000 41.39000 581 LYS B CA 1
ATOM 2787 C C . LYS B 1 103 ? -22.45300 -57.92900 -13.62900 1.000 42.48000 581 LYS B C 1
ATOM 2788 O O . LYS B 1 103 ? -22.11500 -58.99500 -13.10000 1.000 42.92000 581 LYS B O 1
ATOM 2794 N N . ASP B 1 104 ? -21.55600 -57.02000 -14.03600 1.000 42.56000 582 ASP B N 1
ATOM 2795 C CA . ASP B 1 104 ? -20.12300 -57.25500 -13.85100 1.000 43.23000 582 ASP B CA 1
ATOM 2796 C C . ASP B 1 104 ? -19.76000 -57.40700 -12.38000 1.000 42.14000 582 ASP B C 1
ATOM 2797 O O . ASP B 1 104 ? -18.85000 -58.17400 -12.04000 1.000 40.60000 582 ASP B O 1
ATOM 2802 N N . PHE B 1 105 ? -20.44000 -56.66300 -11.50400 1.000 39.25000 583 PHE B N 1
ATOM 2803 C CA . PHE B 1 105 ? -20.19300 -56.74600 -10.06700 1.000 36.88000 583 PHE B CA 1
ATOM 2804 C C . PHE B 1 105 ? -20.69700 -58.07200 -9.51000 1.000 34.96000 583 PHE B C 1
ATOM 2805 O O . PHE B 1 105 ? -19.93500 -58.84400 -8.91800 1.000 37.21000 583 PHE B O 1
ATOM 2813 N N . ILE B 1 106 ? -21.98400 -58.35800 -9.71500 1.000 37.92000 584 ILE B N 1
ATOM 2814 C CA . ILE B 1 106 ? -22.57900 -59.58300 -9.18500 1.000 35.45000 584 ILE B CA 1
ATOM 2815 C C . ILE B 1 106 ? -21.84100 -60.81500 -9.70400 1.000 38.14000 584 ILE B C 1
ATOM 2816 O O . ILE B 1 106 ? -21.59400 -61.77000 -8.95300 1.000 36.29000 584 ILE B O 1
ATOM 2821 N N . ASP B 1 107 ? -21.43500 -60.80200 -10.97900 1.000 36.72000 585 ASP B N 1
ATOM 2822 C CA . ASP B 1 107 ? -20.71300 -61.95400 -11.51600 1.000 39.32000 585 ASP B CA 1
ATOM 2823 C C . ASP B 1 107 ? -19.37300 -62.14300 -10.81100 1.000 37.40000 585 ASP B C 1
ATOM 2824 O O . ASP B 1 107 ? -18.95400 -63.27700 -10.56300 1.000 38.29000 585 ASP B O 1
ATOM 2829 N N . HIS B 1 108 ? -18.68200 -61.04500 -10.48200 1.000 36.24000 586 HIS B N 1
ATOM 2830 C CA . HIS B 1 108 ? -17.43100 -61.16000 -9.73800 1.000 34.85000 586 HIS B CA 1
ATOM 2831 C C . HIS B 1 108 ? -17.66600 -61.68800 -8.32500 1.000 36.16000 586 HIS B C 1
ATOM 2832 O O . HIS B 1 108 ? -16.87900 -62.50000 -7.81800 1.000 33.75000 586 HIS B O 1
ATOM 2839 N N . ILE B 1 109 ? -18.72200 -61.19900 -7.66300 1.000 34.75000 587 ILE B N 1
ATOM 2840 C CA . ILE B 1 109 ? -19.02900 -61.63200 -6.30200 1.000 32.61000 587 ILE B CA 1
ATOM 2841 C C . ILE B 1 109 ? -19.43900 -63.09800 -6.29200 1.000 32.90000 587 ILE B C 1
ATOM 2842 O O . ILE B 1 109 ? -19.02300 -63.86900 -5.41800 1.000 35.65000 587 ILE B O 1
ATOM 2847 N N . SER B 1 110 ? -20.27100 -63.49800 -7.25600 1.000 34.85000 588 SER B N 1
ATOM 2848 C CA . SER B 1 110 ? -20.73900 -64.87900 -7.32800 1.000 33.62000 588 SER B CA 1
ATOM 2849 C C . SER B 1 110 ? -19.57600 -65.84600 -7.50600 1.000 36.62000 588 SER B C 1
ATOM 2850 O O . SER B 1 110 ? -19.53600 -66.91400 -6.88300 1.000 38.18000 588 SER B O 1
ATOM 2853 N N . SER B 1 111 ? -18.61500 -65.48300 -8.35000 1.000 36.77000 589 SER B N 1
ATOM 2854 C CA . SER B 1 111 ? -17.44600 -66.33100 -8.53400 1.000 36.45000 589 SER B CA 1
ATOM 2855 C C . SER B 1 111 ? -16.59600 -66.40000 -7.26300 1.000 38.19000 589 SER B C 1
ATOM 2856 O O . SER B 1 111 ? -16.11900 -67.47900 -6.89300 1.000 40.23000 589 SER B O 1
ATOM 2859 N N . LEU B 1 112 ? -16.40800 -65.27600 -6.55800 1.000 33.00000 590 LEU B N 1
ATOM 2860 C CA . LEU B 1 112 ? -15.56900 -65.32600 -5.36200 1.000 31.22000 590 LEU B CA 1
ATOM 2861 C C . LEU B 1 112 ? -16.25400 -66.05900 -4.21000 1.000 29.94000 590 LEU B C 1
ATOM 2862 O O . LEU B 1 112 ? -15.56900 -66.52600 -3.29000 1.000 32.80000 590 LEU B O 1
ATOM 2867 N N . LEU B 1 113 ? -17.58100 -66.16700 -4.24000 1.000 29.59000 591 LEU B N 1
ATOM 2868 C CA . LEU B 1 113 ? -18.27900 -66.98900 -3.25700 1.000 29.72000 591 LEU B CA 1
ATOM 2869 C C . LEU B 1 113 ? -17.71200 -68.40700 -3.22400 1.000 37.33000 591 LEU B C 1
ATOM 2870 O O . LEU B 1 113 ? -17.62600 -69.02300 -2.15500 1.000 32.84000 591 LEU B O 1
ATOM 2875 N N . HIS B 1 114 ? -17.27000 -68.91500 -4.37300 1.000 36.56000 592 HIS B N 1
ATOM 2876 C CA . HIS B 1 114 ? -16.76600 -70.27800 -4.48900 1.000 39.59000 592 HIS B CA 1
ATOM 2877 C C . HIS B 1 114 ? -15.27300 -70.40200 -4.21300 1.000 38.96000 592 HIS B C 1
ATOM 2878 O O . HIS B 1 114 ? -14.72300 -71.49300 -4.37400 1.000 44.89000 592 HIS B O 1
ATOM 2885 N N . SER B 1 115 ? -14.60500 -69.32800 -3.79800 1.000 36.91000 593 SER B N 1
ATOM 2886 C CA . SER B 1 115 ? -13.24400 -69.44800 -3.29700 1.000 36.50000 593 SER B CA 1
ATOM 2887 C C . SER B 1 115 ? -13.19200 -70.42600 -2.12800 1.000 44.64000 593 SER B C 1
ATOM 2888 O O . SER B 1 115 ? -14.06100 -70.41900 -1.25200 1.000 36.01000 593 SER B O 1
ATOM 2891 N N . VAL B 1 116 ? -12.17500 -71.29400 -2.12200 1.000 40.61000 594 VAL B N 1
ATOM 2892 C CA . VAL B 1 116 ? -12.02000 -72.21300 -0.99400 1.000 41.26000 594 VAL B CA 1
ATOM 2893 C C . VAL B 1 116 ? -11.45500 -71.52700 0.24200 1.000 37.44000 594 VAL B C 1
ATOM 2894 O O . VAL B 1 116 ? -11.51200 -72.09800 1.33700 1.000 42.10000 594 VAL B O 1
ATOM 2898 N N . GLU B 1 117 ? -10.92400 -70.31100 0.12100 1.000 38.31000 595 GLU B N 1
ATOM 2899 C CA . GLU B 1 117 ? -10.49900 -69.57600 1.30700 1.000 38.70000 595 GLU B CA 1
ATOM 2900 C C . GLU B 1 117 ? -11.72500 -68.95700 1.96700 1.000 38.76000 595 GLU B C 1
ATOM 2901 O O . GLU B 1 117 ? -12.46100 -68.20400 1.32000 1.000 34.05000 595 GLU B O 1
ATOM 2907 N N . VAL B 1 118 ? -11.94200 -69.27300 3.24900 1.000 35.29000 596 VAL B N 1
ATOM 2908 C CA . VAL B 1 118 ? -13.11300 -68.74300 3.94900 1.000 35.98000 596 VAL B CA 1
ATOM 2909 C C . VAL B 1 118 ? -13.00800 -67.23300 4.10600 1.000 29.21000 596 VAL B C 1
ATOM 2910 O O . VAL B 1 118 ? -14.02800 -66.52800 4.06800 1.000 27.18000 596 VAL B O 1
ATOM 2914 N N . GLU B 1 119 ? -11.78400 -66.71800 4.27200 1.000 30.81000 597 GLU B N 1
ATOM 2915 C CA . GLU B 1 119 ? -11.52000 -65.28700 4.41600 1.000 34.08000 597 GLU B CA 1
ATOM 2916 C C . GLU B 1 119 ? -11.93300 -64.49600 3.18800 1.000 30.97000 597 GLU B C 1
ATOM 2917 O O . GLU B 1 119 ? -12.03500 -63.26700 3.26400 1.000 33.75000 597 GLU B O 1
ATOM 2923 N N . VAL B 1 120 ? -12.10700 -65.16200 2.05300 1.000 31.24000 598 VAL B N 1
ATOM 2924 C CA . VAL B 1 120 ? -12.59600 -64.53800 0.83800 1.000 28.54000 598 VAL B CA 1
ATOM 2925 C C . VAL B 1 120 ? -14.07000 -64.82400 0.64200 1.000 33.84000 598 VAL B C 1
ATOM 2926 O O . VAL B 1 120 ? -14.87400 -63.90600 0.48200 1.000 28.65000 598 VAL B O 1
ATOM 2930 N N . SER B 1 121 ? -14.43200 -66.11100 0.68300 1.000 25.92000 599 SER B N 1
ATOM 2931 C CA . SER B 1 121 ? -15.80500 -66.51800 0.45900 1.000 28.86000 599 SER B CA 1
ATOM 2932 C C . SER B 1 121 ? -16.75800 -65.83600 1.43300 1.000 22.92000 599 SER B C 1
ATOM 2933 O O . SER B 1 121 ? -17.89100 -65.52300 1.06200 1.000 26.54000 599 SER B O 1
ATOM 2936 N N . TYR B 1 122 ? -16.32300 -65.63000 2.67800 1.000 25.93000 600 TYR B N 1
ATOM 2937 C CA . TYR B 1 122 ? -17.22500 -65.13700 3.71600 1.000 24.67000 600 TYR B CA 1
ATOM 2938 C C . TYR B 1 122 ? -17.79700 -63.78000 3.34300 1.000 24.57000 600 TYR B C 1
ATOM 2939 O O . TYR B 1 122 ? -18.98300 -63.51600 3.56000 1.000 22.92000 600 TYR B O 1
ATOM 2948 N N . PHE B 1 123 ? -16.95500 -62.89600 2.80900 1.000 25.10000 601 PHE B N 1
ATOM 2949 C CA . PHE B 1 123 ? -17.39900 -61.54400 2.48900 1.000 24.24000 601 PHE B CA 1
ATOM 2950 C C . PHE B 1 123 ? -18.20400 -61.50700 1.20000 1.000 26.34000 601 PHE B C 1
ATOM 2951 O O . PHE B 1 123 ? -19.14600 -60.71000 1.07100 1.000 24.99000 601 PHE B O 1
ATOM 2959 N N . ALA B 1 124 ? -17.84700 -62.34700 0.22400 1.000 22.11000 602 ALA B N 1
ATOM 2960 C CA . ALA B 1 124 ? -18.69900 -62.48700 -0.94600 1.000 25.48000 602 ALA B CA 1
ATOM 2961 C C . ALA B 1 124 ? -20.08300 -62.96000 -0.53600 1.000 26.16000 602 ALA B C 1
ATOM 2962 O O . ALA B 1 124 ? -21.09500 -62.46900 -1.04900 1.000 24.55000 602 ALA B O 1
ATOM 2964 N N . ALA B 1 125 ? -20.14200 -63.89900 0.41500 1.000 24.55000 603 ALA B N 1
ATOM 2965 C CA . ALA B 1 125 ? -21.43000 -64.37000 0.91300 1.000 22.32000 603 ALA B CA 1
ATOM 2966 C C . ALA B 1 125 ? -22.21200 -63.24200 1.58300 1.000 22.94000 603 ALA B C 1
ATOM 2967 O O . ALA B 1 125 ? -23.41700 -63.10300 1.36200 1.000 24.56000 603 ALA B O 1
ATOM 2969 N N . GLY B 1 126 ? -21.53000 -62.41000 2.38000 1.000 25.08000 604 GLY B N 1
ATOM 2970 C CA . GLY B 1 126 ? -22.21700 -61.31500 3.05100 1.000 24.19000 604 GLY B CA 1
ATOM 2971 C C . GLY B 1 126 ? -22.83400 -60.32800 2.08300 1.000 21.22000 604 GLY B C 1
ATOM 2972 O O . GLY B 1 126 ? -23.95900 -59.86800 2.28400 1.000 21.63000 604 GLY B O 1
ATOM 2973 N N . ILE B 1 127 ? -22.11400 -59.99900 1.01100 1.000 23.25000 605 ILE B N 1
ATOM 2974 C CA . ILE B 1 127 ? -22.67400 -59.12300 -0.01900 1.000 24.66000 605 ILE B CA 1
ATOM 2975 C C . ILE B 1 127 ? -23.94900 -59.73300 -0.58900 1.000 24.51000 605 ILE B C 1
ATOM 2976 O O . ILE B 1 127 ? -24.99300 -59.07800 -0.69200 1.000 24.20000 605 ILE B O 1
ATOM 2981 N N . ILE B 1 128 ? -23.88100 -61.00500 -0.97000 1.000 22.87000 606 ILE B N 1
ATOM 2982 C CA . ILE B 1 128 ? -25.03900 -61.64900 -1.58400 1.000 20.35000 606 ILE B CA 1
ATOM 2983 C C . ILE B 1 128 ? -26.18700 -61.74200 -0.58800 1.000 20.32000 606 ILE B C 1
ATOM 2984 O O . ILE B 1 128 ? -27.34600 -61.48600 -0.93200 1.000 24.74000 606 ILE B O 1
ATOM 2989 N N . ALA B 1 129 ? -25.88200 -62.07100 0.67000 1.000 23.17000 607 ALA B N 1
ATOM 2990 C CA . ALA B 1 129 ? -26.93900 -62.19900 1.66600 1.000 23.64000 607 ALA B CA 1
ATOM 2991 C C . ALA B 1 129 ? -27.69500 -60.89100 1.82100 1.000 24.63000 607 ALA B C 1
ATOM 2992 O O . ALA B 1 129 ? -28.93000 -60.87200 1.83700 1.000 25.72000 607 ALA B O 1
ATOM 2994 N N . HIS B 1 130 ? -26.96500 -59.77700 1.93300 1.000 23.31000 608 HIS B N 1
ATOM 2995 C CA . HIS B 1 130 ? -27.63900 -58.48900 2.06800 1.000 21.94000 608 HIS B CA 1
ATOM 2996 C C . HIS B 1 130 ? -28.45500 -58.15300 0.82400 1.000 23.71000 608 HIS B C 1
ATOM 2997 O O . HIS B 1 130 ? -29.58700 -57.67200 0.93700 1.000 27.29000 608 HIS B O 1
ATOM 3004 N N . LEU B 1 131 ? -27.89000 -58.36000 -0.37100 1.000 22.40000 609 LEU B N 1
ATOM 3005 C CA . LEU B 1 131 ? -28.60500 -57.99300 -1.58800 1.000 25.17000 609 LEU B CA 1
ATOM 3006 C C . LEU B 1 131 ? -29.87700 -58.82500 -1.74700 1.000 29.54000 609 LEU B C 1
ATOM 3007 O O . LEU B 1 131 ? -30.95000 -58.29300 -2.06700 1.000 27.95000 609 LEU B O 1
ATOM 3012 N N . ILE B 1 132 ? -29.78000 -60.12900 -1.50100 1.000 29.43000 610 ILE B N 1
ATOM 3013 C CA . ILE B 1 132 ? -30.95500 -60.99000 -1.64900 1.000 29.52000 610 ILE B CA 1
ATOM 3014 C C . ILE B 1 132 ? -32.00400 -60.67400 -0.59400 1.000 28.01000 610 ILE B C 1
ATOM 3015 O O . ILE B 1 132 ? -33.21000 -60.82100 -0.84400 1.000 32.14000 610 ILE B O 1
ATOM 3020 N N . SER B 1 133 ? -31.58200 -60.22200 0.59200 1.000 26.59000 611 SER B N 1
ATOM 3021 C CA . SER B 1 133 ? -32.53300 -59.94300 1.66100 1.000 30.05000 611 SER B CA 1
ATOM 3022 C C . SER B 1 133 ? -33.53900 -58.87200 1.28100 1.000 33.91000 611 SER B C 1
ATOM 3023 O O . SER B 1 133 ? -34.60700 -58.80700 1.89600 1.000 36.16000 611 SER B O 1
ATOM 3026 N N . ARG B 1 134 ? -33.23000 -58.03600 0.28600 1.000 32.23000 612 ARG B N 1
ATOM 3027 C CA . ARG B 1 134 ? -34.09300 -56.91000 -0.05200 1.000 34.19000 612 ARG B CA 1
ATOM 3028 C C . ARG B 1 134 ? -35.30600 -57.30400 -0.88700 1.000 37.82000 612 ARG B C 1
ATOM 3029 O O . ARG B 1 134 ? -36.15600 -56.44800 -1.14300 1.000 35.95000 612 ARG B O 1
ATOM 3037 N N . GLY B 1 135 ? -35.41300 -58.55600 -1.31900 1.000 39.19000 613 GLY B N 1
ATOM 3038 C CA . GLY B 1 135 ? -36.61300 -59.01900 -1.98800 1.000 37.13000 613 GLY B CA 1
ATOM 3039 C C . GLY B 1 135 ? -36.45400 -59.08300 -3.49900 1.000 42.27000 613 GLY B C 1
ATOM 3040 O O . GLY B 1 135 ? -35.55500 -58.48500 -4.09100 1.000 36.98000 613 GLY B O 1
ATOM 3041 N N . GLU B 1 136 ? -37.37200 -59.81600 -4.14300 1.000 42.95000 614 GLU B N 1
ATOM 3042 C CA . GLU B 1 136 ? -37.21100 -60.07800 -5.57100 1.000 42.20000 614 GLU B CA 1
ATOM 3043 C C . GLU B 1 136 ? -37.41600 -58.81500 -6.40500 1.000 44.49000 614 GLU B C 1
ATOM 3044 O O . GLU B 1 136 ? -36.75600 -58.63300 -7.43500 1.000 43.67000 614 GLU B O 1
ATOM 3050 N N . GLN B 1 137 ? -38.31500 -57.92400 -5.98500 1.000 44.43000 615 GLN B N 1
ATOM 3051 C CA . GLN B 1 137 ? -38.54100 -56.72400 -6.78800 1.000 52.37000 615 GLN B CA 1
ATOM 3052 C C . GLN B 1 137 ? -37.33300 -55.78900 -6.74800 1.000 48.84000 615 GLN B C 1
ATOM 3053 O O . GLN B 1 137 ? -36.97100 -55.19700 -7.77200 1.000 48.99000 615 GLN B O 1
ATOM 3059 N N . ALA B 1 138 ? -36.68300 -55.66000 -5.58600 1.000 45.30000 616 ALA B N 1
ATOM 3060 C CA . ALA B 1 138 ? -35.45600 -54.86800 -5.51500 1.000 40.94000 616 ALA B CA 1
ATOM 3061 C C . ALA B 1 138 ? -34.36100 -55.42700 -6.41200 1.000 42.66000 616 ALA B C 1
ATOM 3062 O O . ALA B 1 138 ? -33.45300 -54.68700 -6.80600 1.000 38.89000 616 ALA B O 1
ATOM 3064 N N . TRP B 1 139 ? -34.42300 -56.71300 -6.74400 1.000 40.85000 617 TRP B N 1
ATOM 3065 C CA . TRP B 1 139 ? -33.41900 -57.33900 -7.59400 1.000 39.08000 617 TRP B CA 1
ATOM 3066 C C . TRP B 1 139 ? -33.76700 -57.07800 -9.05300 1.000 45.45000 617 TRP B C 1
ATOM 3067 O O . TRP B 1 139 ? -34.70100 -57.68200 -9.59100 1.000 46.69000 617 TRP B O 1
ATOM 3078 N N . THR B 1 140 ? -33.01400 -56.19600 -9.70500 1.000 44.48000 618 THR B N 1
ATOM 3079 C CA . THR B 1 140 ? -33.30200 -55.81300 -11.08100 1.000 44.94000 618 THR B CA 1
ATOM 3080 C C . THR B 1 140 ? -32.38800 -56.49300 -12.09100 1.000 45.31000 618 THR B C 1
ATOM 3081 O O . THR B 1 140 ? -32.43300 -56.15500 -13.27800 1.000 48.81000 618 THR B O 1
ATOM 3085 N N . LEU B 1 141 ? -31.55700 -57.43300 -11.65800 1.000 44.69000 619 LEU B N 1
ATOM 3086 C CA . LEU B 1 141 ? -30.85000 -58.28500 -12.60000 1.000 45.13000 619 LEU B CA 1
ATOM 3087 C C . LEU B 1 141 ? -31.68500 -59.54300 -12.84500 1.000 45.53000 619 LEU B C 1
ATOM 3088 O O . LEU B 1 141 ? -32.86400 -59.61100 -12.48000 1.000 44.48000 619 LEU B O 1
ATOM 3093 N N . SER B 1 142 ? -31.07000 -60.55400 -13.45700 1.000 49.01000 620 SER B N 1
ATOM 3094 C CA . SER B 1 142 ? -31.77700 -61.77900 -13.81900 1.000 49.83000 620 SER B CA 1
ATOM 3095 C C . SER B 1 142 ? -32.38700 -62.46300 -12.59900 1.000 49.34000 620 SER B C 1
ATOM 3096 O O . SER B 1 142 ? -31.69600 -62.72000 -11.60800 1.000 47.26000 620 SER B O 1
ATOM 3099 N N . ARG B 1 143 ? -33.68800 -62.76100 -12.68400 1.000 49.62000 621 ARG B N 1
ATOM 3100 C CA . ARG B 1 143 ? -34.35600 -63.52400 -11.63300 1.000 46.94000 621 ARG B CA 1
ATOM 3101 C C . ARG B 1 143 ? -33.71600 -64.89400 -11.45100 1.000 48.09000 621 ARG B C 1
ATOM 3102 O O . ARG B 1 143 ? -33.61700 -65.40200 -10.32700 1.000 47.42000 621 ARG B O 1
ATOM 3110 N N . SER B 1 144 ? -33.29000 -65.51700 -12.55100 1.000 49.61000 622 SER B N 1
ATOM 3111 C CA . SER B 1 144 ? -32.69400 -66.84600 -12.45900 1.000 51.87000 622 SER B CA 1
ATOM 3112 C C . SER B 1 144 ? -31.37900 -66.81100 -11.69000 1.000 46.79000 622 SER B C 1
ATOM 3113 O O . SER B 1 144 ? -31.06700 -67.74500 -10.94200 1.000 47.36000 622 SER B O 1
ATOM 3116 N N . GLN B 1 145 ? -30.59100 -65.74900 -11.86300 1.000 45.15000 623 GLN B N 1
ATOM 3117 C CA . GLN B 1 145 ? -29.34200 -65.65300 -11.11400 1.000 45.51000 623 GLN B CA 1
ATOM 3118 C C . GLN B 1 145 ? -29.61000 -65.44700 -9.63000 1.000 42.21000 623 GLN B C 1
ATOM 3119 O O . GLN B 1 145 ? -28.94300 -66.05600 -8.78400 1.000 43.88000 623 GLN B O 1
ATOM 3125 N N . ARG B 1 146 ? -30.58500 -64.59500 -9.29600 1.000 40.26000 624 ARG B N 1
ATOM 3126 C CA . ARG B 1 146 ? -30.94700 -64.40300 -7.89700 1.000 39.34000 624 ARG B CA 1
ATOM 3127 C C . ARG B 1 146 ? -31.34100 -65.72200 -7.25100 1.000 43.01000 624 ARG B C 1
ATOM 3128 O O . ARG B 1 146 ? -30.97600 -65.99600 -6.10300 1.000 41.31000 624 ARG B O 1
ATOM 3136 N N . ASN B 1 147 ? -32.07500 -66.56000 -7.98000 1.000 43.42000 625 ASN B N 1
ATOM 3137 C CA . ASN B 1 147 ? -32.50400 -67.82900 -7.40500 1.000 44.13000 625 ASN B CA 1
ATOM 3138 C C . ASN B 1 147 ? -31.33500 -68.79700 -7.27700 1.000 43.52000 625 ASN B C 1
ATOM 3139 O O . ASN B 1 147 ? -31.22400 -69.50900 -6.27300 1.000 45.54000 625 ASN B O 1
ATOM 3144 N N . SER B 1 148 ? -30.44700 -68.82300 -8.27500 1.000 42.05000 626 SER B N 1
ATOM 3145 C CA . SER B 1 148 ? -29.23800 -69.63600 -8.18000 1.000 42.69000 626 SER B CA 1
ATOM 3146 C C . SER B 1 148 ? -28.36200 -69.18300 -7.02100 1.000 44.15000 626 SER B C 1
ATOM 3147 O O . SER B 1 148 ? -27.86700 -70.00400 -6.24200 1.000 42.74000 626 SER B O 1
ATOM 3150 N N . LEU B 1 149 ? -28.13900 -67.87000 -6.91200 1.000 43.86000 627 LEU B N 1
ATOM 3151 C CA . LEU B 1 149 ? -27.32800 -67.33900 -5.82300 1.000 41.11000 627 LEU B CA 1
ATOM 3152 C C . LEU B 1 149 ? -27.87000 -67.76700 -4.46500 1.000 37.45000 627 LEU B C 1
ATOM 3153 O O . LEU B 1 149 ? -27.09800 -68.08000 -3.55200 1.000 42.40000 627 LEU B O 1
ATOM 3158 N N . LEU B 1 150 ? -29.19400 -67.79300 -4.31600 1.000 36.09000 628 LEU B N 1
ATOM 3159 C CA . LEU B 1 150 ? -29.79300 -68.24900 -3.06400 1.000 43.96000 628 LEU B CA 1
ATOM 3160 C C . LEU B 1 150 ? -29.28800 -69.63500 -2.67400 1.000 42.86000 628 LEU B C 1
ATOM 3161 O O . LEU B 1 150 ? -28.89500 -69.86700 -1.52200 1.000 36.32000 628 LEU B O 1
ATOM 3166 N N . ASP B 1 151 ? -29.29300 -70.57100 -3.62700 1.000 43.14000 629 ASP B N 1
ATOM 3167 C CA . ASP B 1 151 ? -28.82800 -71.92500 -3.34200 1.000 41.39000 629 ASP B CA 1
ATOM 3168 C C . ASP B 1 151 ? -27.31800 -71.97200 -3.16500 1.000 36.04000 629 ASP B C 1
ATOM 3169 O O . ASP B 1 151 ? -26.81900 -72.66600 -2.27400 1.000 35.05000 629 ASP B O 1
ATOM 3174 N N . ASP B 1 152 ? -26.57400 -71.25700 -4.01700 1.000 38.14000 630 ASP B N 1
ATOM 3175 C CA . ASP B 1 152 ? -25.11700 -71.23500 -3.89900 1.000 38.38000 630 ASP B CA 1
ATOM 3176 C C . ASP B 1 152 ? -24.68000 -70.65300 -2.56500 1.000 34.77000 630 ASP B C 1
ATOM 3177 O O . ASP B 1 152 ? -23.68300 -71.09300 -1.98300 1.000 34.57000 630 ASP B O 1
ATOM 3182 N N . LEU B 1 153 ? -25.37300 -69.61200 -2.10500 1.000 33.48000 631 LEU B N 1
ATOM 3183 C CA . LEU B 1 153 ? -25.06700 -69.03400 -0.80400 1.000 31.24000 631 LEU B CA 1
ATOM 3184 C C . LEU B 1 153 ? -25.23300 -70.07700 0.29200 1.000 30.97000 631 LEU B C 1
ATOM 3185 O O . LEU B 1 153 ? -24.33400 -70.28300 1.11400 1.000 27.76000 631 LEU B O 1
ATOM 3190 N N . HIS B 1 154 ? -26.38100 -70.76100 0.29800 1.000 30.51000 632 HIS B N 1
ATOM 3191 C CA . HIS B 1 154 ? -26.64000 -71.77100 1.31800 1.000 32.26000 632 HIS B CA 1
ATOM 3192 C C . HIS B 1 154 ? -25.57000 -72.85400 1.28600 1.000 33.18000 632 HIS B C 1
ATOM 3193 O O . HIS B 1 154 ? -24.96300 -73.18300 2.31100 1.000 32.91000 632 HIS B O 1
ATOM 3200 N N . SER B 1 155 ? -25.28900 -73.38100 0.09800 1.000 35.56000 633 SER B N 1
ATOM 3201 C CA . SER B 1 155 ? -24.33600 -74.47900 -0.01800 1.000 37.27000 633 SER B CA 1
ATOM 3202 C C . SER B 1 155 ? -22.91800 -74.03900 0.34200 1.000 35.61000 633 SER B C 1
ATOM 3203 O O . SER B 1 155 ? -22.16900 -74.79900 0.96800 1.000 33.21000 633 SER B O 1
ATOM 3206 N N . ALA B 1 156 ? -22.52600 -72.80700 -0.01500 1.000 33.43000 634 ALA B N 1
ATOM 3207 C CA . ALA B 1 156 ? -21.16300 -72.37200 0.27500 1.000 31.85000 634 ALA B CA 1
ATOM 3208 C C . ALA B 1 156 ? -20.90400 -72.29500 1.77300 1.000 30.10000 634 ALA B C 1
ATOM 3209 O O . ALA B 1 156 ? -19.83200 -72.69100 2.25100 1.000 31.94000 634 ALA B O 1
ATOM 3211 N N . ILE B 1 157 ? -21.85800 -71.75900 2.53300 1.000 29.32000 635 ILE B N 1
ATOM 3212 C CA . ILE B 1 157 ? -21.62300 -71.57700 3.96200 1.000 30.61000 635 ILE B CA 1
ATOM 3213 C C . ILE B 1 157 ? -21.34500 -72.91700 4.62300 1.000 30.89000 635 ILE B C 1
ATOM 3214 O O . ILE B 1 157 ? -20.45300 -73.03500 5.47300 1.000 33.19000 635 ILE B O 1
ATOM 3219 N N . LEU B 1 158 ? -22.06600 -73.95400 4.19900 1.000 32.53000 636 LEU B N 1
ATOM 3220 C CA . LEU B 1 158 ? -21.95300 -75.26600 4.82900 1.000 35.50000 636 LEU B CA 1
ATOM 3221 C C . LEU B 1 158 ? -20.59200 -75.91100 4.60400 1.000 38.31000 636 LEU B C 1
ATOM 3222 O O . LEU B 1 158 ? -20.22400 -76.82400 5.35000 1.000 36.08000 636 LEU B O 1
ATOM 3227 N N . LYS B 1 159 ? -19.82700 -75.44200 3.61500 1.000 36.56000 637 LYS B N 1
ATOM 3228 C CA . LYS B 1 159 ? -18.50400 -75.98700 3.34600 1.000 36.95000 637 LYS B CA 1
ATOM 3229 C C . LYS B 1 159 ? -17.40200 -75.36000 4.18500 1.000 35.94000 637 LYS B C 1
ATOM 3230 O O . LYS B 1 159 ? -16.30900 -75.93000 4.26100 1.000 33.74000 637 LYS B O 1
ATOM 3236 N N . TRP B 1 160 ? -17.64200 -74.20700 4.80600 1.000 29.95000 638 TRP B N 1
ATOM 3237 C CA . TRP B 1 160 ? -16.54900 -73.46700 5.42700 1.000 33.46000 638 TRP B CA 1
ATOM 3238 C C . TRP B 1 160 ? -16.00300 -74.20500 6.64400 1.000 39.39000 638 TRP B C 1
ATOM 3239 O O . TRP B 1 160 ? -16.78100 -74.67300 7.48500 1.000 34.97000 638 TRP B O 1
ATOM 3250 N N . PRO B 1 161 ? -14.69100 -74.30800 6.78400 1.000 39.03000 639 PRO B N 1
ATOM 3251 C CA . PRO B 1 161 ? -14.09400 -74.76700 8.04000 1.000 40.20000 639 PRO B CA 1
ATOM 3252 C C . PRO B 1 161 ? -14.14900 -73.65000 9.07300 1.000 43.13000 639 PRO B C 1
ATOM 3253 O O . PRO B 1 161 ? -14.63900 -72.55300 8.81500 1.000 43.27000 639 PRO B O 1
ATOM 3257 N N . THR B 1 162 ? -13.63100 -73.94100 10.25300 1.000 42.40000 640 THR B N 1
ATOM 3258 C CA . THR B 1 162 ? -13.47900 -72.90400 11.26200 1.000 42.94000 640 THR B CA 1
ATOM 3259 C C . THR B 1 162 ? -12.22200 -72.10400 10.96100 1.000 46.28000 640 THR B C 1
ATOM 3260 O O . THR B 1 162 ? -11.13100 -72.68200 10.91200 1.000 45.42000 640 THR B O 1
ATOM 3264 N N . PRO B 1 163 ? -12.32200 -70.79900 10.74400 1.000 42.36000 641 PRO B N 1
ATOM 3265 C CA . PRO B 1 163 ? -11.13000 -70.02000 10.40500 1.000 42.36000 641 PRO B CA 1
ATOM 3266 C C . PRO B 1 163 ? -10.16700 -69.96400 11.57800 1.000 46.35000 641 PRO B C 1
ATOM 3267 O O . PRO B 1 163 ? -10.53300 -70.19100 12.73300 1.000 45.93000 641 PRO B O 1
ATOM 3271 N N . GLU B 1 164 ? -8.91200 -69.64700 11.26000 1.000 47.71000 642 GLU B N 1
ATOM 3272 C CA . GLU B 1 164 ? -7.88400 -69.59700 12.29500 1.000 51.99000 642 GLU B CA 1
ATOM 3273 C C . GLU B 1 164 ? -8.05300 -68.38900 13.20800 1.000 54.94000 642 GLU B C 1
ATOM 3274 O O . GLU B 1 164 ? -7.79000 -68.47500 14.41500 1.000 53.86000 642 GLU B O 1
ATOM 3280 N N . CYS B 1 165 ? -8.50000 -67.26400 12.65500 1.000 49.84000 643 CYS B N 1
ATOM 3281 C CA . CYS B 1 165 ? -8.62000 -66.00600 13.37700 1.000 50.49000 643 CYS B CA 1
ATOM 3282 C C . CYS B 1 165 ? -10.04500 -65.48000 13.23100 1.000 42.58000 643 CYS B C 1
ATOM 3283 O O . CYS B 1 165 ? -10.84700 -66.01600 12.46500 1.000 42.36000 643 CYS B O 1
ATOM 3286 N N . GLU B 1 166 ? -10.36400 -64.42100 13.97100 1.000 44.52000 644 GLU B N 1
ATOM 3287 C CA . GLU B 1 166 ? -11.47400 -63.57100 13.55800 1.000 42.37000 644 GLU B CA 1
ATOM 3288 C C . GLU B 1 166 ? -11.14400 -62.97700 12.19500 1.000 39.11000 644 GLU B C 1
ATOM 3289 O O . GLU B 1 166 ? -10.06500 -62.41600 11.99400 1.000 38.25000 644 GLU B O 1
ATOM 3295 N N . MET B 1 167 ? -12.04700 -63.14000 11.24300 1.000 36.60000 645 MET B N 1
ATOM 3296 C CA . MET B 1 167 ? -11.80900 -62.61100 9.90800 1.000 31.28000 645 MET B CA 1
ATOM 3297 C C . MET B 1 167 ? -12.19100 -61.15000 9.78800 1.000 32.34000 645 MET B C 1
ATOM 3298 O O . MET B 1 167 ? -11.86100 -60.50900 8.77500 1.000 31.04000 645 MET B O 1
ATOM 3303 N N . VAL B 1 168 ? -12.87600 -60.62100 10.79900 1.000 27.55000 646 VAL B N 1
ATOM 3304 C CA . VAL B 1 168 ? -13.52600 -59.32200 10.70300 1.000 29.53000 646 VAL B CA 1
ATOM 3305 C C . VAL B 1 168 ? -13.82100 -58.88800 12.12800 1.000 31.37000 646 VAL B C 1
ATOM 3306 O O . VAL B 1 168 ? -13.85000 -59.70700 13.04800 1.000 30.23000 646 VAL B O 1
ATOM 3310 N N . ALA B 1 169 ? -13.97900 -57.58900 12.32600 1.000 26.54000 647 ALA B N 1
ATOM 3311 C CA . ALA B 1 169 ? -14.47800 -57.06100 13.58100 1.000 27.62000 647 ALA B CA 1
ATOM 3312 C C . ALA B 1 169 ? -15.74700 -56.27300 13.30200 1.000 27.80000 647 ALA B C 1
ATOM 3313 O O . ALA B 1 169 ? -15.91400 -55.69500 12.22000 1.000 26.27000 647 ALA B O 1
ATOM 3315 N N . TYR B 1 170 ? -16.65500 -56.27600 14.27200 1.000 24.86000 648 TYR B N 1
ATOM 3316 C CA . TYR B 1 170 ? -17.90300 -55.53300 14.17200 1.000 24.62000 648 TYR B CA 1
ATOM 3317 C C . TYR B 1 170 ? -18.06200 -54.63900 15.38900 1.000 27.70000 648 TYR B C 1
ATOM 3318 O O . TYR B 1 170 ? -17.68600 -55.01600 16.50400 1.000 26.96000 648 TYR B O 1
ATOM 3327 N N . ARG B 1 171 ? -18.58800 -53.44000 15.16000 1.000 22.57000 649 ARG B N 1
ATOM 3328 C CA . ARG B 1 171 ? -18.96200 -52.55000 16.24700 1.000 29.92000 649 ARG B CA 1
ATOM 3329 C C . ARG B 1 171 ? -20.35700 -52.83100 16.77400 1.000 30.08000 649 ARG B C 1
ATOM 3330 O O . ARG B 1 171 ? -20.69100 -52.38300 17.87700 1.000 30.97000 649 ARG B O 1
ATOM 3338 N N . SER B 1 172 ? -21.17600 -53.54800 16.01100 1.000 30.73000 650 SER B N 1
ATOM 3339 C CA . SER B 1 172 ? -22.58100 -53.73800 16.33900 1.000 26.88000 650 SER B CA 1
ATOM 3340 C C . SER B 1 172 ? -23.11800 -54.87300 15.47700 1.000 27.35000 650 SER B C 1
ATOM 3341 O O . SER B 1 172 ? -22.60500 -55.12500 14.38100 1.000 24.54000 650 SER B O 1
ATOM 3344 N N . PHE B 1 173 ? -24.13400 -55.56800 15.99300 1.000 25.09000 651 PHE B N 1
ATOM 3345 C CA . PHE B 1 173 ? -24.82300 -56.60900 15.23800 1.000 27.13000 651 PHE B CA 1
ATOM 3346 C C . PHE B 1 173 ? -26.05800 -56.09400 14.52900 1.000 27.61000 651 PHE B C 1
ATOM 3347 O O . PHE B 1 173 ? -26.72100 -56.86800 13.82100 1.000 25.34000 651 PHE B O 1
ATOM 3355 N N . ASN B 1 174 ? -26.39300 -54.81700 14.70800 1.000 27.45000 652 ASN B N 1
ATOM 3356 C CA . ASN B 1 174 ? -27.61500 -54.28600 14.11100 1.000 28.21000 652 ASN B CA 1
ATOM 3357 C C . ASN B 1 174 ? -27.77000 -54.61100 12.62700 1.000 27.45000 652 ASN B C 1
ATOM 3358 O O . ASN B 1 174 ? -28.88900 -54.96900 12.22700 1.000 26.59000 652 ASN B O 1
ATOM 3363 N N . PRO B 1 175 ? -26.74400 -54.52900 11.77100 1.000 24.13000 653 PRO B N 1
ATOM 3364 C CA . PRO B 1 175 ? -26.98400 -54.84100 10.35200 1.000 24.44000 653 PRO B CA 1
ATOM 3365 C C . PRO B 1 175 ? -27.39100 -56.29000 10.10000 1.000 25.04000 653 PRO B C 1
ATOM 3366 O O . PRO B 1 175 ? -27.99200 -56.57200 9.05900 1.000 26.74000 653 PRO B O 1
ATOM 3370 N N . PHE B 1 176 ? -27.10800 -57.20400 11.02500 1.000 23.93000 654 PHE B N 1
ATOM 3371 C CA . PHE B 1 176 ? -27.46500 -58.60400 10.82600 1.000 25.12000 654 PHE B CA 1
ATOM 3372 C C . PHE B 1 176 ? -28.91600 -58.88800 11.15500 1.000 28.97000 654 PHE B C 1
ATOM 3373 O O . PHE B 1 176 ? -29.46300 -59.87800 10.65900 1.000 25.85000 654 PHE B O 1
ATOM 3381 N N . PHE B 1 177 ? -29.54600 -58.07100 11.99800 1.000 26.43000 655 PHE B N 1
ATOM 3382 C CA . PHE B 1 177 ? -30.85600 -58.46400 12.50600 1.000 29.42000 655 PHE B CA 1
ATOM 3383 C C . PHE B 1 177 ? -31.90400 -58.56300 11.40800 1.000 29.61000 655 PHE B C 1
ATOM 3384 O O . PHE B 1 177 ? -32.67700 -59.53900 11.43400 1.000 28.65000 655 PHE B O 1
ATOM 3392 N N . PRO B 1 178 ? -31.96800 -57.66500 10.41000 1.000 27.39000 656 PRO B N 1
ATOM 3393 C CA . PRO B 1 178 ? -32.94600 -57.87800 9.33000 1.000 31.46000 656 PRO B CA 1
ATOM 3394 C C . PRO B 1 178 ? -32.75500 -59.19300 8.60100 1.000 32.34000 656 PRO B C 1
ATOM 3395 O O . PRO B 1 178 ? -33.74100 -59.77400 8.12100 1.000 32.74000 656 PRO B O 1
ATOM 3399 N N . LEU B 1 179 ? -31.51600 -59.68500 8.51700 1.000 23.85000 657 LEU B N 1
ATOM 3400 C CA . LEU B 1 179 ? -31.25900 -60.94200 7.82500 1.000 27.79000 657 LEU B CA 1
ATOM 3401 C C . LEU B 1 179 ? -31.85800 -62.12100 8.57300 1.000 30.44000 657 LEU B C 1
ATOM 3402 O O . LEU B 1 179 ? -32.22400 -63.12300 7.94800 1.000 31.90000 657 LEU B O 1
ATOM 3407 N N . LEU B 1 180 ? -31.92700 -62.03700 9.90500 1.000 26.86000 658 LEU B N 1
ATOM 3408 C CA . LEU B 1 180 ? -32.41500 -63.15900 10.69100 1.000 31.32000 658 LEU B CA 1
ATOM 3409 C C . LEU B 1 180 ? -33.89800 -63.40400 10.47600 1.000 34.15000 658 LEU B C 1
ATOM 3410 O O . LEU B 1 180 ? -34.38000 -64.49400 10.78800 1.000 33.94000 658 LEU B O 1
ATOM 3415 N N . GLY B 1 181 ? -34.62500 -62.43300 9.94100 1.000 34.66000 659 GLY B N 1
ATOM 3416 C CA . GLY B 1 181 ? -36.02900 -62.62800 9.67200 1.000 38.34000 659 GLY B CA 1
ATOM 3417 C C . GLY B 1 181 ? -36.36200 -63.17000 8.29900 1.000 40.21000 659 GLY B C 1
ATOM 3418 O O . GLY B 1 181 ? -37.54700 -63.30500 7.98600 1.000 40.71000 659 GLY B O 1
ATOM 3419 N N . CYS B 1 182 ? -35.36600 -63.50300 7.47400 1.000 31.52000 660 CYS B N 1
ATOM 3420 C CA . CYS B 1 182 ? -35.61600 -63.87100 6.07900 1.000 33.88000 660 CYS B CA 1
ATOM 3421 C C . CYS B 1 182 ? -35.87800 -65.37500 5.96000 1.000 33.84000 660 CYS B C 1
ATOM 3422 O O . CYS B 1 182 ? -35.10300 -66.12800 5.37300 1.000 32.81000 660 CYS B O 1
ATOM 3425 N N . PHE B 1 183 ? -37.02300 -65.80100 6.51000 1.000 36.87000 661 PHE B N 1
ATOM 3426 C CA . PHE B 1 183 ? -37.34900 -67.22800 6.51800 1.000 37.73000 661 PHE B CA 1
ATOM 3427 C C . PHE B 1 183 ? -37.54100 -67.78500 5.11500 1.000 36.98000 661 PHE B C 1
ATOM 3428 O O . PHE B 1 183 ? -37.24500 -68.95900 4.87700 1.000 38.83000 661 PHE B O 1
ATOM 3436 N N . THR B 1 184 ? -38.01400 -66.97400 4.17000 1.000 40.52000 662 THR B N 1
ATOM 3437 C CA . THR B 1 184 ? -38.25400 -67.48700 2.82700 1.000 37.95000 662 THR B CA 1
ATOM 3438 C C . THR B 1 184 ? -36.97900 -67.61300 2.00200 1.000 42.95000 662 THR B C 1
ATOM 3439 O O . THR B 1 184 ? -37.03000 -68.16800 0.90100 1.000 44.96000 662 THR B O 1
ATOM 3443 N N . THR B 1 185 ? -35.83800 -67.13300 2.50400 1.000 37.26000 663 THR B N 1
ATOM 3444 C CA . THR B 1 185 ? -34.54400 -67.25600 1.82700 1.000 36.75000 663 THR B CA 1
ATOM 3445 C C . THR B 1 185 ? -33.51400 -67.73500 2.84300 1.000 38.80000 663 THR B C 1
ATOM 3446 O O . THR B 1 185 ? -32.73700 -66.93100 3.38500 1.000 34.64000 663 THR B O 1
ATOM 3450 N N . PRO B 1 186 ? -33.46000 -69.04500 3.10400 1.000 34.11000 664 PRO B N 1
ATOM 3451 C CA . PRO B 1 186 ? -32.69700 -69.53000 4.26500 1.000 31.90000 664 PRO B CA 1
ATOM 3452 C C . PRO B 1 186 ? -31.21400 -69.24600 4.19700 1.000 29.90000 664 PRO B C 1
ATOM 3453 O O . PRO B 1 186 ? -30.58200 -69.10200 5.25100 1.000 28.84000 664 PRO B O 1
ATOM 3457 N N . GLY B 1 187 ? -30.62700 -69.19600 2.99800 1.000 27.70000 665 GLY B N 1
ATOM 3458 C CA . GLY B 1 187 ? -29.20700 -68.90900 2.90200 1.000 31.94000 665 GLY B CA 1
ATOM 3459 C C . GLY B 1 187 ? -28.85200 -67.56400 3.51000 1.000 25.18000 665 GLY B C 1
ATOM 3460 O O . GLY B 1 187 ? -27.76200 -67.39000 4.05000 1.000 25.59000 665 GLY B O 1
ATOM 3461 N N . VAL B 1 188 ? -29.77200 -66.60600 3.43400 1.000 27.71000 666 VAL B N 1
ATOM 3462 C CA . VAL B 1 188 ? -29.55000 -65.29500 4.03900 1.000 27.44000 666 VAL B CA 1
ATOM 3463 C C . VAL B 1 188 ? -29.46300 -65.41500 5.55400 1.000 26.11000 666 VAL B C 1
ATOM 3464 O O . VAL B 1 188 ? -28.53100 -64.90200 6.18500 1.000 24.75000 666 VAL B O 1
ATOM 3468 N N . GLN B 1 189 ? -30.44800 -66.08200 6.16800 1.000 23.41000 667 GLN B N 1
ATOM 3469 C CA . GLN B 1 189 ? -30.37700 -66.34200 7.60000 1.000 25.20000 667 GLN B CA 1
ATOM 3470 C C . GLN B 1 189 ? -29.13300 -67.12500 7.96300 1.000 25.63000 667 GLN B C 1
ATOM 3471 O O . GLN B 1 189 ? -28.50800 -66.87200 8.99700 1.000 24.21000 667 GLN B O 1
ATOM 3477 N N . LEU B 1 190 ? -28.78300 -68.12100 7.14600 1.000 24.21000 668 LEU B N 1
ATOM 3478 C CA . LEU B 1 190 ? -27.65300 -68.97300 7.47700 1.000 26.48000 668 LEU B CA 1
ATOM 3479 C C . LEU B 1 190 ? -26.36300 -68.16800 7.55300 1.000 26.67000 668 LEU B C 1
ATOM 3480 O O . LEU B 1 190 ? -25.55400 -68.36700 8.46400 1.000 23.53000 668 LEU B O 1
ATOM 3485 N N . TRP B 1 191 ? -26.14900 -67.24800 6.60500 1.000 26.89000 669 TRP B N 1
ATOM 3486 C CA . TRP B 1 191 ? -24.94700 -66.42400 6.67000 1.000 25.03000 669 TRP B CA 1
ATOM 3487 C C . TRP B 1 191 ? -24.91600 -65.61200 7.95400 1.000 20.30000 669 TRP B C 1
ATOM 3488 O O . TRP B 1 191 ? -23.87900 -65.52600 8.62500 1.000 22.52000 669 TRP B O 1
ATOM 3499 N N . ALA B 1 192 ? -26.04500 -64.99100 8.30400 1.000 23.41000 670 ALA B N 1
ATOM 3500 C CA . ALA B 1 192 ? -26.08000 -64.15300 9.49800 1.000 24.02000 670 ALA B CA 1
ATOM 3501 C C . ALA B 1 192 ? -25.73400 -64.95900 10.75000 1.000 25.47000 670 ALA B C 1
ATOM 3502 O O . ALA B 1 192 ? -24.89000 -64.54700 11.55100 1.000 23.37000 670 ALA B O 1
ATOM 3504 N N . VAL B 1 193 ? -26.37600 -66.11600 10.94200 1.000 24.95000 671 VAL B N 1
ATOM 3505 C CA . VAL B 1 193 ? -26.12800 -66.85700 12.18000 1.000 25.86000 671 VAL B CA 1
ATOM 3506 C C . VAL B 1 193 ? -24.71900 -67.44100 12.19000 1.000 22.01000 671 VAL B C 1
ATOM 3507 O O . VAL B 1 193 ? -24.06600 -67.48400 13.23400 1.000 24.30000 671 VAL B O 1
ATOM 3511 N N . TRP B 1 194 ? -24.21700 -67.87700 11.03200 1.000 24.27000 672 TRP B N 1
ATOM 3512 C CA . TRP B 1 194 ? -22.84200 -68.36900 10.97900 1.000 23.92000 672 TRP B CA 1
ATOM 3513 C C . TRP B 1 194 ? -21.87200 -67.27100 11.36800 1.000 27.13000 672 TRP B C 1
ATOM 3514 O O . TRP B 1 194 ? -20.92500 -67.50400 12.13500 1.000 26.46000 672 TRP B O 1
ATOM 3525 N N . ALA B 1 195 ? -22.11300 -66.05800 10.85900 1.000 25.34000 673 ALA B N 1
ATOM 3526 C CA . ALA B 1 195 ? -21.26500 -64.91500 11.17400 1.000 23.98000 673 ALA B CA 1
ATOM 3527 C C . ALA B 1 195 ? -21.29200 -64.61000 12.66400 1.000 24.14000 673 ALA B C 1
ATOM 3528 O O . ALA B 1 195 ? -20.24800 -64.40000 13.28800 1.000 26.05000 673 ALA B O 1
ATOM 3530 N N . MET B 1 196 ? -22.48700 -64.58100 13.25200 1.000 24.71000 674 MET B N 1
ATOM 3531 C CA . MET B 1 196 ? -22.58400 -64.30200 14.67800 1.000 28.04000 674 MET B CA 1
ATOM 3532 C C . MET B 1 196 ? -21.89800 -65.38700 15.48700 1.000 27.57000 674 MET B C 1
ATOM 3533 O O . MET B 1 196 ? -21.19300 -65.09500 16.45400 1.000 26.48000 674 MET B O 1
ATOM 3538 N N . GLN B 1 197 ? -22.10200 -66.64800 15.09900 1.000 27.24000 675 GLN B N 1
ATOM 3539 C CA . GLN B 1 197 ? -21.44800 -67.75700 15.78400 1.000 29.56000 675 GLN B CA 1
ATOM 3540 C C . GLN B 1 197 ? -19.93200 -67.64300 15.70800 1.000 29.81000 675 GLN B C 1
ATOM 3541 O O . GLN B 1 197 ? -19.23000 -67.90600 16.69500 1.000 31.26000 675 GLN B O 1
ATOM 3547 N N . HIS B 1 198 ? -19.41000 -67.25600 14.54000 1.000 29.96000 676 HIS B N 1
ATOM 3548 C CA . HIS B 1 198 ? -17.96200 -67.16100 14.35300 1.000 29.31000 676 HIS B CA 1
ATOM 3549 C C . HIS B 1 198 ? -17.34700 -66.13900 15.29900 1.000 32.03000 676 HIS B C 1
ATOM 3550 O O . HIS B 1 198 ? -16.36900 -66.43100 15.99700 1.000 30.14000 676 HIS B O 1
ATOM 3557 N N . VAL B 1 199 ? -17.91300 -64.93200 15.35400 1.000 28.05000 677 VAL B N 1
ATOM 3558 C CA . VAL B 1 199 ? -17.28800 -63.92100 16.19500 1.000 31.40000 677 VAL B CA 1
ATOM 3559 C C . VAL B 1 199 ? -17.59800 -64.16600 17.67200 1.000 29.91000 677 VAL B C 1
ATOM 3560 O O . VAL B 1 199 ? -16.76000 -63.89000 18.52900 1.000 31.20000 677 VAL B O 1
ATOM 3564 N N . CYS B 1 200 ? -18.77900 -64.68900 18.00600 1.000 30.22000 678 CYS B N 1
ATOM 3565 C CA . CYS B 1 200 ? -19.06200 -64.93900 19.41700 1.000 30.83000 678 CYS B CA 1
ATOM 3566 C C . CYS B 1 200 ? -18.19500 -66.05600 19.97100 1.000 32.65000 678 CYS B C 1
ATOM 3567 O O . CYS B 1 200 ? -17.81900 -66.01800 21.14800 1.000 35.50000 678 CYS B O 1
ATOM 3570 N N . SER B 1 201 ? -17.86800 -67.06100 19.15800 1.000 33.23000 679 SER B N 1
ATOM 3571 C CA . SER B 1 201 ? -17.03400 -68.11600 19.71500 1.000 34.26000 679 SER B CA 1
ATOM 3572 C C . SER B 1 201 ? -15.57200 -67.69300 19.77300 1.000 37.03000 679 SER B C 1
ATOM 3573 O O . SER B 1 201 ? -14.86700 -68.03900 20.72500 1.000 38.08000 679 SER B O 1
ATOM 3576 N N . LYS B 1 202 ? -15.10800 -66.91600 18.78900 1.000 32.29000 680 LYS B N 1
ATOM 3577 C CA . LYS B 1 202 ? -13.71900 -66.46100 18.79300 1.000 34.12000 680 LYS B CA 1
ATOM 3578 C C . LYS B 1 202 ? -13.46000 -65.43100 19.88900 1.000 35.04000 680 LYS B C 1
ATOM 3579 O O . LYS B 1 202 ? -12.37700 -65.40600 20.48100 1.000 35.74000 680 LYS B O 1
ATOM 3585 N N . ASN B 1 203 ? -14.43000 -64.56700 20.17500 1.000 31.24000 681 ASN B N 1
ATOM 3586 C CA . ASN B 1 203 ? -14.20300 -63.41100 21.04600 1.000 32.12000 681 ASN B CA 1
ATOM 3587 C C . ASN B 1 203 ? -15.46700 -63.12400 21.85100 1.000 35.10000 681 ASN B C 1
ATOM 3588 O O . ASN B 1 203 ? -16.11300 -62.07900 21.68700 1.000 31.13000 681 ASN B O 1
ATOM 3593 N N . PRO B 1 204 ? -15.83500 -64.02900 22.77000 1.000 35.48000 682 PRO B N 1
ATOM 3594 C CA . PRO B 1 204 ? -17.08600 -63.83400 23.51900 1.000 32.92000 682 PRO B CA 1
ATOM 3595 C C . PRO B 1 204 ? -17.06400 -62.62600 24.43900 1.000 33.21000 682 PRO B C 1
ATOM 3596 O O . PRO B 1 204 ? -18.11400 -62.00300 24.63500 1.000 36.84000 682 PRO B O 1
ATOM 3600 N N . SER B 1 205 ? -15.90800 -62.26200 25.00400 1.000 32.79000 683 SER B N 1
ATOM 3601 C CA . SER B 1 205 ? -15.87000 -61.09100 25.87700 1.000 37.05000 683 SER B CA 1
ATOM 3602 C C . SER B 1 205 ? -16.22100 -59.81800 25.11500 1.000 37.45000 683 SER B C 1
ATOM 3603 O O . SER B 1 205 ? -16.81700 -58.89600 25.68700 1.000 40.15000 683 SER B O 1
ATOM 3606 N N . ARG B 1 206 ? -15.88600 -59.74800 23.82800 1.000 36.32000 684 ARG B N 1
ATOM 3607 C CA . ARG B 1 206 ? -16.29400 -58.58700 23.04200 1.000 33.60000 684 ARG B CA 1
ATOM 3608 C C . ARG B 1 206 ? -17.74400 -58.69200 22.57200 1.000 33.84000 684 ARG B C 1
ATOM 3609 O O . ARG B 1 206 ? -18.48200 -57.69900 22.61500 1.000 35.36000 684 ARG B O 1
ATOM 3617 N N . TYR B 1 207 ? -18.17700 -59.87200 22.11700 1.000 30.49000 685 TYR B N 1
ATOM 3618 C CA . TYR B 1 207 ? -19.36900 -59.96500 21.27100 1.000 30.98000 685 TYR B CA 1
ATOM 3619 C C . TYR B 1 207 ? -20.61200 -60.53300 21.94300 1.000 32.30000 685 TYR B C 1
ATOM 3620 O O . TYR B 1 207 ? -21.72000 -60.17600 21.53800 1.000 31.52000 685 TYR B O 1
ATOM 3629 N N . CYS B 1 208 ? -20.47300 -61.41400 22.94000 1.000 33.99000 686 CYS B N 1
ATOM 3630 C CA . CYS B 1 208 ? -21.65600 -62.03100 23.54600 1.000 33.75000 686 CYS B CA 1
ATOM 3631 C C . CYS B 1 208 ? -22.51700 -60.97700 24.22300 1.000 35.06000 686 CYS B C 1
ATOM 3632 O O . CYS B 1 208 ? -23.72800 -60.89800 23.98200 1.000 34.59000 686 CYS B O 1
ATOM 3635 N N . SER B 1 209 ? -21.89500 -60.14600 25.07400 1.000 35.03000 687 SER B N 1
ATOM 3636 C CA . SER B 1 209 ? -22.61400 -59.07400 25.75400 1.000 37.56000 687 SER B CA 1
ATOM 3637 C C . SER B 1 209 ? -23.21100 -58.10000 24.76000 1.000 36.50000 687 SER B C 1
ATOM 3638 O O . SER B 1 209 ? -24.34800 -57.64300 24.93300 1.000 36.61000 687 SER B O 1
ATOM 3641 N N . MET B 1 210 ? -22.44200 -57.74200 23.72900 1.000 34.40000 688 MET B N 1
ATOM 3642 C CA . MET B 1 210 ? -22.95100 -56.85500 22.69100 1.000 35.81000 688 MET B CA 1
ATOM 3643 C C . MET B 1 210 ? -24.19800 -57.44100 22.04400 1.000 28.34000 688 MET B C 1
ATOM 3644 O O . MET B 1 210 ? -25.21700 -56.75900 21.91300 1.000 32.32000 688 MET B O 1
ATOM 3649 N N . LEU B 1 211 ? -24.13800 -58.71400 21.65400 1.000 28.84000 689 LEU B N 1
ATOM 3650 C CA . LEU B 1 211 ? -25.28100 -59.35100 21.00600 1.000 29.57000 689 LEU B CA 1
ATOM 3651 C C . LEU B 1 211 ? -26.50800 -59.31100 21.91200 1.000 32.17000 689 LEU B C 1
ATOM 3652 O O . LEU B 1 211 ? -27.60200 -58.92900 21.48400 1.000 30.90000 689 LEU B O 1
ATOM 3657 N N . ILE B 1 212 ? -26.33000 -59.65800 23.18500 1.000 31.99000 690 ILE B N 1
ATOM 3658 C CA . ILE B 1 212 ? -27.45100 -59.65100 24.12700 1.000 31.33000 690 ILE B CA 1
ATOM 3659 C C . ILE B 1 212 ? -27.97600 -58.23400 24.33000 1.000 31.78000 690 ILE B C 1
ATOM 3660 O O . ILE B 1 212 ? -29.18800 -57.98800 24.28000 1.000 33.04000 690 ILE B O 1
ATOM 3665 N N . GLU B 1 213 ? -27.07100 -57.27600 24.55300 1.000 32.33000 691 GLU B N 1
ATOM 3666 C CA . GLU B 1 213 ? -27.49800 -55.91000 24.85100 1.000 35.42000 691 GLU B CA 1
ATOM 3667 C C . GLU B 1 213 ? -28.28300 -55.29500 23.69900 1.000 38.44000 691 GLU B C 1
ATOM 3668 O O . GLU B 1 213 ? -29.18600 -54.47800 23.92500 1.000 39.06000 691 GLU B O 1
ATOM 3674 N N . GLU B 1 214 ? -27.96100 -55.67100 22.46600 1.000 33.39000 692 GLU B N 1
ATOM 3675 C CA . GLU B 1 214 ? -28.61000 -55.09700 21.29800 1.000 33.66000 692 GLU B CA 1
ATOM 3676 C C . GLU B 1 214 ? -29.89400 -55.81500 20.91800 1.000 31.75000 692 GLU B C 1
ATOM 3677 O O . GLU B 1 214 ? -30.51100 -55.44800 19.91400 1.000 35.45000 692 GLU B O 1
ATOM 3683 N N . GLY B 1 215 ? -30.32400 -56.80200 21.70400 1.000 33.83000 693 GLY B N 1
ATOM 3684 C CA . GLY B 1 215 ? -31.57000 -57.49300 21.44300 1.000 34.26000 693 GLY B CA 1
ATOM 3685 C C . GLY B 1 215 ? -31.45100 -58.76400 20.63500 1.000 35.78000 693 GLY B C 1
ATOM 3686 O O . GLY B 1 215 ? -32.46800 -59.26100 20.14000 1.000 36.08000 693 GLY B O 1
ATOM 3687 N N . GLY B 1 216 ? -30.24500 -59.32300 20.50200 1.000 30.53000 694 GLY B N 1
ATOM 3688 C CA . GLY B 1 216 ? -30.07000 -60.51600 19.68700 1.000 32.40000 694 GLY B CA 1
ATOM 3689 C C . GLY B 1 216 ? -30.79600 -61.74400 20.20400 1.000 30.22000 694 GLY B C 1
ATOM 3690 O O . GLY B 1 216 ? -31.13600 -62.63600 19.42200 1.000 29.69000 694 GLY B O 1
ATOM 3691 N N . LEU B 1 217 ? -31.02600 -61.83100 21.51800 1.000 31.20000 695 LEU B N 1
ATOM 3692 C CA . LEU B 1 217 ? -31.69800 -63.01500 22.06000 1.000 32.60000 695 LEU B CA 1
ATOM 3693 C C . LEU B 1 217 ? -33.08800 -63.17100 21.46600 1.000 30.93000 695 LEU B C 1
ATOM 3694 O O . LEU B 1 217 ? -33.47800 -64.26600 21.03600 1.000 32.13000 695 LEU B O 1
ATOM 3699 N N . GLN B 1 218 ? -33.84900 -62.07700 21.41900 1.000 30.33000 696 GLN B N 1
ATOM 3700 C CA . GLN B 1 218 ? -35.20400 -62.15400 20.88700 1.000 33.85000 696 GLN B CA 1
ATOM 3701 C C . GLN B 1 218 ? -35.19900 -62.58200 19.42400 1.000 33.81000 696 GLN B C 1
ATOM 3702 O O . GLN B 1 218 ? -36.01400 -63.41800 19.01300 1.000 30.93000 696 GLN B O 1
ATOM 3708 N N . HIS B 1 219 ? -34.26900 -62.03800 18.62600 1.000 32.85000 697 HIS B N 1
ATOM 3709 C CA . HIS B 1 219 ? -34.19300 -62.40100 17.20800 1.000 31.25000 697 HIS B CA 1
ATOM 3710 C C . HIS B 1 219 ? -33.82500 -63.86700 17.03100 1.000 32.72000 697 HIS B C 1
ATOM 3711 O O . HIS B 1 219 ? -34.36700 -64.55300 16.15300 1.000 33.14000 697 HIS B O 1
ATOM 3718 N N . LEU B 1 220 ? -32.88900 -64.36200 17.84500 1.000 29.80000 698 LEU B N 1
ATOM 3719 C CA . LEU B 1 220 ? -32.49300 -65.76100 17.74600 1.000 30.31000 698 LEU B CA 1
ATOM 3720 C C . LEU B 1 220 ? -33.59000 -66.68600 18.27100 1.000 33.83000 698 LEU B C 1
ATOM 3721 O O . LEU B 1 220 ? -33.85600 -67.74400 17.68000 1.000 30.86000 698 LEU B O 1
ATOM 3726 N N . TYR B 1 221 ? -34.24700 -66.30500 19.37000 1.000 33.73000 699 TYR B N 1
ATOM 3727 C CA . TYR B 1 221 ? -35.37600 -67.09900 19.85200 1.000 32.72000 699 TYR B CA 1
ATOM 3728 C C . TYR B 1 221 ? -36.51200 -67.13600 18.83700 1.000 33.97000 699 TYR B C 1
ATOM 3729 O O . TYR B 1 221 ? -37.23400 -68.13300 18.75100 1.000 37.29000 699 TYR B O 1
ATOM 3738 N N . ASN B 1 222 ? -36.70300 -66.06100 18.07800 1.000 33.54000 700 ASN B N 1
ATOM 3739 C CA . ASN B 1 222 ? -37.73500 -66.08900 17.05100 1.000 38.46000 700 ASN B CA 1
ATOM 3740 C C . ASN B 1 222 ? -37.40000 -67.07800 15.94200 1.000 36.12000 700 ASN B C 1
ATOM 3741 O O . ASN B 1 222 ? -38.31200 -67.66700 15.35800 1.000 39.21000 700 ASN B O 1
ATOM 3746 N N . ILE B 1 223 ? -36.11300 -67.28800 15.64500 1.000 35.15000 701 ILE B N 1
ATOM 3747 C CA . ILE B 1 223 ? -35.73500 -68.33200 14.69200 1.000 35.16000 701 ILE B CA 1
ATOM 3748 C C . ILE B 1 223 ? -35.99600 -69.71000 15.28300 1.000 40.19000 701 ILE B C 1
ATOM 3749 O O . ILE B 1 223 ? -36.57400 -70.59000 14.63000 1.000 40.07000 701 ILE B O 1
ATOM 3754 N N . LYS B 1 224 ? -35.53900 -69.93000 16.51700 1.000 38.56000 702 LYS B N 1
ATOM 3755 C CA . LYS B 1 224 ? -35.69500 -71.23800 17.14600 1.000 40.19000 702 LYS B CA 1
ATOM 3756 C C . LYS B 1 224 ? -37.16600 -71.61200 17.26000 1.000 38.06000 702 LYS B C 1
ATOM 3757 O O . LYS B 1 224 ? -37.56400 -72.73000 16.92000 1.000 41.29000 702 LYS B O 1
ATOM 3763 N N . ASP B 1 225 ? -37.99100 -70.67500 17.71800 1.000 38.43000 703 ASP B N 1
ATOM 3764 C CA . ASP B 1 225 ? -39.40600 -70.94600 17.93400 1.000 43.68000 703 ASP B CA 1
ATOM 3765 C C . ASP B 1 225 ? -40.21500 -70.95800 16.65000 1.000 42.98000 703 ASP B C 1
ATOM 3766 O O . ASP B 1 225 ? -41.38800 -71.34500 16.68600 1.000 40.16000 703 ASP B O 1
ATOM 3771 N N . HIS B 1 226 ? -39.63600 -70.53000 15.53100 1.000 41.80000 704 HIS B N 1
ATOM 3772 C CA . HIS B 1 226 ? -40.35800 -70.58500 14.26900 1.000 45.31000 704 HIS B CA 1
ATOM 3773 C C . HIS B 1 226 ? -40.59900 -72.03100 13.87900 1.000 44.13000 704 HIS B C 1
ATOM 3774 O O . HIS B 1 226 ? -39.70900 -72.87800 13.99000 1.000 45.48000 704 HIS B O 1
ATOM 3781 N N . GLU B 1 227 ? -41.82300 -72.30100 13.41800 1.000 49.99000 705 GLU B N 1
ATOM 3782 C CA . GLU B 1 227 ? -42.26400 -73.66800 13.14800 1.000 51.10000 705 GLU B CA 1
ATOM 3783 C C . GLU B 1 227 ? -41.37100 -74.35800 12.12500 1.000 49.92000 705 GLU B C 1
ATOM 3784 O O . GLU B 1 227 ? -40.81700 -75.43300 12.38200 1.000 56.87000 705 GLU B O 1
ATOM 3790 N N . HIS B 1 228 ? -41.23200 -73.75800 10.94900 1.000 47.63000 706 HIS B N 1
ATOM 3791 C CA . HIS B 1 228 ? -40.64400 -74.46600 9.82200 1.000 45.12000 706 HIS B CA 1
ATOM 3792 C C . HIS B 1 228 ? -39.34300 -73.81600 9.38500 1.000 47.38000 706 HIS B C 1
ATOM 3793 O O . HIS B 1 228 ? -39.23000 -73.29900 8.26700 1.000 47.74000 706 HIS B O 1
ATOM 3800 N N . THR B 1 229 ? -38.35300 -73.86500 10.26400 1.000 40.70000 707 THR B N 1
ATOM 3801 C CA . THR B 1 229 ? -37.06800 -73.23900 10.02200 1.000 39.36000 707 THR B CA 1
ATOM 3802 C C . THR B 1 229 ? -36.15300 -74.19700 9.28000 1.000 41.42000 707 THR B C 1
ATOM 3803 O O . THR B 1 229 ? -36.13500 -75.40400 9.55500 1.000 38.92000 707 THR B O 1
ATOM 3807 N N . ASP B 1 230 ? -35.41700 -73.65600 8.32000 1.000 37.57000 708 ASP B N 1
ATOM 3808 C CA . ASP B 1 230 ? -34.37500 -74.41700 7.65400 1.000 37.89000 708 ASP B CA 1
ATOM 3809 C C . ASP B 1 230 ? -33.52400 -75.15500 8.68700 1.000 37.51000 708 ASP B C 1
ATOM 3810 O O . ASP B 1 230 ? -33.08800 -74.54300 9.67600 1.000 33.76000 708 ASP B O 1
ATOM 3815 N N . PRO B 1 231 ? -33.28200 -76.45900 8.50800 1.000 39.74000 709 PRO B N 1
ATOM 3816 C CA . PRO B 1 231 ? -32.61900 -77.22800 9.57300 1.000 33.83000 709 PRO B CA 1
ATOM 3817 C C . PRO B 1 231 ? -31.22600 -76.74500 9.90100 1.000 38.72000 709 PRO B C 1
ATOM 3818 O O . PRO B 1 231 ? -30.82400 -76.80200 11.07300 1.000 35.16000 709 PRO B O 1
ATOM 3822 N N . HIS B 1 232 ? -30.46200 -76.28700 8.89800 1.000 33.94000 710 HIS B N 1
ATOM 3823 C CA . HIS B 1 232 ? -29.12000 -75.79400 9.18100 1.000 36.23000 710 HIS B CA 1
ATOM 3824 C C . HIS B 1 232 ? -29.16600 -74.45700 9.91000 1.000 33.87000 710 HIS B C 1
ATOM 3825 O O . HIS B 1 232 ? -28.35900 -74.21300 10.81300 1.000 33.31000 710 HIS B O 1
ATOM 3832 N N . VAL B 1 233 ? -30.09700 -73.57900 9.52200 1.000 33.05000 711 VAL B N 1
ATOM 3833 C CA . VAL B 1 233 ? -30.26900 -72.31500 10.23700 1.000 32.54000 711 VAL B CA 1
ATOM 3834 C C . VAL B 1 233 ? -30.66100 -72.58400 11.68500 1.000 35.16000 711 VAL B C 1
ATOM 3835 O O . VAL B 1 233 ? -30.04200 -72.07200 12.62400 1.000 31.95000 711 VAL B O 1
ATOM 3839 N N . GLN B 1 234 ? -31.69100 -73.41300 11.88000 1.000 35.04000 712 GLN B N 1
ATOM 3840 C CA . GLN B 1 234 ? -32.14700 -73.75000 13.22400 1.000 36.27000 712 GLN B CA 1
ATOM 3841 C C . GLN B 1 234 ? -31.00400 -74.25200 14.09400 1.000 34.82000 712 GLN B C 1
ATOM 3842 O O . GLN B 1 234 ? -30.88200 -73.85600 15.25800 1.000 36.68000 712 GLN B O 1
ATOM 3848 N N . GLN B 1 235 ? -30.13400 -75.10100 13.54000 1.000 36.04000 713 GLN B N 1
AT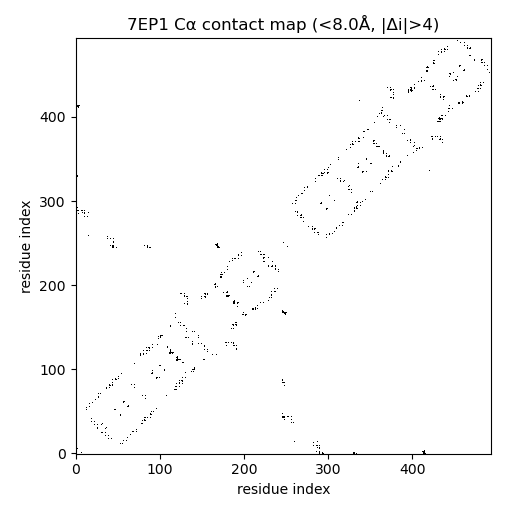OM 3849 C CA . GLN B 1 235 ? -29.07400 -75.68500 14.35100 1.000 36.78000 713 GLN B CA 1
ATOM 3850 C C . GLN B 1 235 ? -28.06000 -74.64600 14.81000 1.000 36.17000 713 GLN B C 1
ATOM 3851 O O . GLN B 1 235 ? -27.58800 -74.70400 15.95000 1.000 35.21000 713 GLN B O 1
ATOM 3857 N N . ILE B 1 236 ? -27.67000 -73.71200 13.93700 1.000 33.72000 714 ILE B N 1
ATOM 3858 C CA . ILE B 1 236 ? -26.68900 -72.72800 14.38000 1.000 31.51000 714 ILE B CA 1
ATOM 3859 C C . ILE B 1 236 ? -27.33000 -71.75100 15.35200 1.000 31.13000 714 ILE B C 1
ATOM 3860 O O . ILE B 1 236 ? -26.69900 -71.32500 16.32500 1.000 31.77000 714 ILE B O 1
ATOM 3865 N N . ALA B 1 237 ? -28.59300 -71.37800 15.10800 1.000 27.57000 715 ALA B N 1
ATOM 3866 C CA . ALA B 1 237 ? -29.28600 -70.50600 16.05400 1.000 31.37000 715 ALA B CA 1
ATOM 3867 C C . ALA B 1 237 ? -29.34100 -71.13100 17.44700 1.000 33.14000 715 ALA B C 1
ATOM 3868 O O . ALA B 1 237 ? -29.10500 -70.44900 18.45100 1.000 33.30000 715 ALA B O 1
ATOM 3870 N N . VAL B 1 238 ? -29.65500 -72.42600 17.52500 1.000 33.54000 716 VAL B N 1
ATOM 3871 C CA . VAL B 1 238 ? -29.71100 -73.10700 18.81700 1.000 35.77000 716 VAL B CA 1
ATOM 3872 C C . VAL B 1 238 ? -28.33500 -73.13700 19.46100 1.000 35.02000 716 VAL B C 1
ATOM 3873 O O . VAL B 1 238 ? -28.19700 -72.92200 20.67000 1.000 36.07000 716 VAL B O 1
ATOM 3877 N N . ALA B 1 239 ? -27.29400 -73.38400 18.66100 1.000 36.15000 717 ALA B N 1
ATOM 3878 C CA . ALA B 1 239 ? -25.93800 -73.41200 19.19900 1.000 34.37000 717 ALA B CA 1
ATOM 3879 C C . ALA B 1 239 ? -25.53900 -72.05400 19.75900 1.000 36.77000 717 ALA B C 1
ATOM 3880 O O . ALA B 1 239 ? -24.95500 -71.97700 20.84700 1.000 35.80000 717 ALA B O 1
ATOM 3882 N N . ILE B 1 240 ? -25.84700 -70.96900 19.03400 1.000 34.27000 718 ILE B N 1
ATOM 3883 C CA . ILE B 1 240 ? -25.56700 -69.63100 19.55300 1.000 31.78000 718 ILE B CA 1
ATOM 3884 C C . ILE B 1 240 ? -26.34200 -69.38800 20.83400 1.000 35.49000 718 ILE B C 1
ATOM 3885 O O . ILE B 1 240 ? -25.80600 -68.84400 21.80700 1.000 35.65000 718 ILE B O 1
ATOM 3890 N N . LEU B 1 241 ? -27.62900 -69.74800 20.84100 1.000 34.49000 719 LEU B N 1
ATOM 3891 C CA . LEU B 1 241 ? -28.45900 -69.46300 22.00700 1.000 38.94000 719 LEU B CA 1
ATOM 3892 C C . LEU B 1 241 ? -27.91800 -70.16500 23.24700 1.000 37.29000 719 LEU B C 1
ATOM 3893 O O . LEU B 1 241 ? -27.87500 -69.57400 24.33300 1.000 40.84000 719 LEU B O 1
ATOM 3898 N N . ASP B 1 242 ? -27.47400 -71.41200 23.10000 1.000 39.44000 720 ASP B N 1
ATOM 3899 C CA . ASP B 1 242 ? -26.90200 -72.11700 24.24100 1.000 43.54000 720 ASP B CA 1
ATOM 3900 C C . ASP B 1 242 ? -25.71700 -71.35600 24.82500 1.000 45.53000 720 ASP B C 1
ATOM 3901 O O . ASP B 1 242 ? -25.59400 -71.22900 26.05000 1.000 46.09000 720 ASP B O 1
ATOM 3906 N N . SER B 1 243 ? -24.84200 -70.82700 23.96400 1.000 45.73000 721 SER B N 1
ATOM 3907 C CA . SER B 1 243 ? -23.71500 -70.02900 24.43700 1.000 41.55000 721 SER B CA 1
ATOM 3908 C C . SER B 1 243 ? -24.19400 -68.76200 25.12500 1.000 40.01000 721 SER B C 1
ATOM 3909 O O . SER B 1 243 ? -23.70800 -68.40300 26.20100 1.000 43.68000 721 SER B O 1
ATOM 3912 N N . LEU B 1 244 ? -25.15700 -68.06700 24.51400 1.000 38.93000 722 LEU B N 1
ATOM 3913 C CA . LEU B 1 244 ? -25.65400 -66.82900 25.10400 1.000 37.90000 722 LEU B CA 1
ATOM 3914 C C . LEU B 1 244 ? -26.35000 -67.08800 26.43600 1.000 43.45000 722 LEU B C 1
ATOM 3915 O O . LEU B 1 244 ? -26.19000 -66.31200 27.38700 1.000 44.72000 722 LEU B O 1
ATOM 3920 N N . GLU B 1 245 ? -27.13100 -68.16900 26.51900 1.000 42.99000 723 GLU B N 1
ATOM 3921 C CA . GLU B 1 245 ? -27.84800 -68.46400 27.75500 1.000 42.76000 723 GLU B CA 1
ATOM 3922 C C . GLU B 1 245 ? -26.87500 -68.76000 28.88800 1.000 46.11000 723 GLU B C 1
ATOM 3923 O O . GLU B 1 245 ? -27.10400 -68.36000 30.03600 1.000 45.35000 723 GLU B O 1
ATOM 3929 N N . LYS B 1 246 ? -25.77800 -69.45200 28.58100 1.000 43.92000 724 LYS B N 1
ATOM 3930 C CA . LYS B 1 246 ? -24.74200 -69.66200 29.58000 1.000 45.98000 724 LYS B CA 1
ATOM 3931 C C . LYS B 1 246 ? -24.00400 -68.37300 29.91500 1.000 46.52000 724 LYS B C 1
ATOM 3932 O O . LYS B 1 246 ? -23.48500 -68.24500 31.02700 1.000 46.26000 724 LYS B O 1
ATOM 3938 N N . HIS B 1 247 ? -23.98300 -67.40000 28.99500 1.000 46.04000 725 HIS B N 1
ATOM 3939 C CA . HIS B 1 247 ? -23.25500 -66.15400 29.23900 1.000 46.42000 725 HIS B CA 1
ATOM 3940 C C . HIS B 1 247 ? -23.95100 -65.28300 30.28900 1.000 46.44000 725 HIS B C 1
ATOM 3941 O O . HIS B 1 247 ? -23.29000 -64.72900 31.17400 1.000 47.89000 725 HIS B O 1
ATOM 3948 N N . ILE B 1 248 ? -25.28100 -65.15100 30.21200 1.000 43.03000 726 ILE B N 1
ATOM 3949 C CA . ILE B 1 248 ? -26.02400 -64.31500 31.16200 1.000 41.71000 726 ILE B CA 1
ATOM 3950 C C . ILE B 1 248 ? -25.88700 -64.82600 32.59100 1.000 44.23000 726 ILE B C 1
ATOM 3951 O O . ILE B 1 248 ? -25.91900 -64.04100 33.54900 1.000 41.39000 726 ILE B O 1
ATOM 3956 N N . VAL B 1 249 ? -25.77400 -66.13700 32.76300 1.000 45.14000 727 VAL B N 1
ATOM 3957 C CA . VAL B 1 249 ? -25.71600 -66.75000 34.08600 1.000 49.09000 727 VAL B CA 1
ATOM 3958 C C . VAL B 1 249 ? -24.26500 -66.97300 34.50200 1.000 49.91000 727 VAL B C 1
ATOM 3959 O O . VAL B 1 249 ? -23.99600 -67.39400 35.62700 1.000 52.28000 727 VAL B O 1
#

GO terms:
  GO:0031462 Cul2-RING ubiquitin ligase complex (C, IDA)
  GO:000573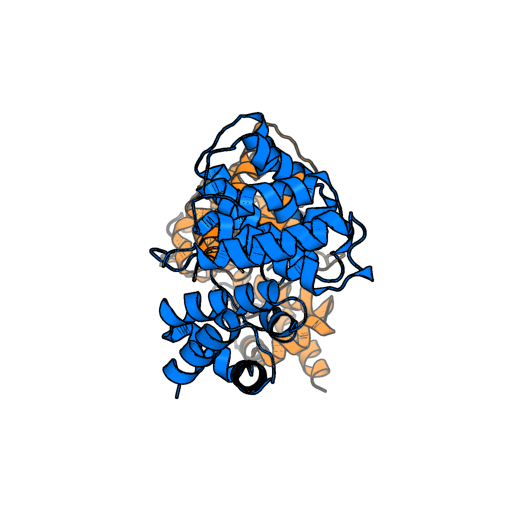7 cytoplasm (C, EXP)
  GO:0032436 positive regulation of proteasomal ubiquitin-dependent protein catabolic process (P, IMP)
  GO:0006515 protein quality control for misfolded or incompletely synthesized proteins (P, IMP)
  GO:0005515 protein binding (F, IPI)

Foldseek 3Di:
DDDDPPCVVVVLLVLLLVLLVVLVVCLVVLHPDPSVLVSLVVLLVSLAVPQVSLVSCLVNVVLVSLLSVCVSCVPDLSSLLSSLSSLLSNLLDPVCLVVCLDVSNLVSLLVQCPDPACLNVLSSLSSLLSNLLVDDVSNPDDPVVNVVNLVSLQVSLVPDDQDPALSDDHPALVSLLSQLPPQVRQSSLLSSLSNLLNCCVRPVVPRVVRCVVVPVLVSLVCQCPDDDHDVSSNVSSVVSVVVVD/DDDDVPVVVVVLLVVLLVLLVVLQVCLVVLHDDPSVLVSLQVLLVSLAVCQPSLVSCLVNVVQVSLLSVCVSCVPDQSSLLSSLSSLLSNLLDPVCLVSQLDPSNLVSLLVQCPDLDCSNNLSSLSSLLSSLLVDQVSRPPDSVVNVVNLVSLQVSLVNHDQDPALSDDHPALVSLLSQLPPQVRQSSLLSSLSNLLNCCVRPVVRRLVRCVVVPVLVSLVCQCPDDDHDVNSNVSSVVSNVVSVVVVD

Solvent-accessible surface area: 20851 Å² total; per-residue (Å²): 5,10,45,97,73,59,6,58,97,38,9,88,37,6,10,2,70,31,4,7,76,20,0,94,95,38,2,83,123,104,33,51,44,93,38,0,74,82,0,1,9,0,0,1,4,50,1,4,78,25,74,88,9,1,99,26,0,22,102,43,108,0,8,90,21,1,11,92,0,10,116,41,13,89,122,61,34,46,0,17,33,21,0,0,1,0,0,8,5,0,0,40,16,112,117,1,12,85,75,1,23,87,128,80,0,2,49,37,0,22,76,17,2,102,36,152,71,7,36,0,1,0,3,0,0,0,0,2,0,8,0,1,33,52,26,94,179,33,12,104,38,58,162,86,35,17,77,52,3,31,98,43,0,38,55,5,4,82,150,28,84,113,4,148,87,60,8,3,0,9,135,13,0,84,29,2,20,95,2,2,47,25,42,128,14,40,1,0,1,0,1,0,0,28,1,0,56,9,0,14,81,73,28,72,105,69,0,24,53,28,0,82,141,55,17,0,39,117,65,0,78,83,0,84,113,78,150,159,20,31,99,75,0,50,123,21,0,44,40,7,1,94,86,59,134,6,12,44,96,72,54,6,58,94,34,8,90,34,6,10,3,66,29,4,6,74,18,0,90,89,36,3,89,119,100,32,53,47,92,38,0,65,86,0,1,11,0,0,1,4,48,1,4,67,28,77,73,15,1,139,28,0,24,94,40,112,0,10,91,17,1,7,84,0,7,105,35,10,86,120,52,38,44,0,21,32,26,0,0,1,0,0,8,4,1,0,38,15,121,142,14,14,81,84,0,25,86,128,72,0,1,50,44,0,21,76,19,1,100,35,147,76,6,47,1,0,0,2,0,0,0,0,2,0,8,1,1,34,46,27,69,146,37,7,107,38,57,131,78,42,19,74,56,2,26,102,45,0,35,51,6,2,80,147,28,84,112,6,162,70,62,5,3,1,9,132,12,0,84,29,2,19,93,2,4,50,22,54,129,14,40,0,0,1,0,2,0,0,27,0,0,54,9,0,8,83,73,31,60,99,69,0,4,40,28,0,41,144,56,30,0,33,130,66,0,71,79,0,86,103,83,153,155,18,31,104,89,0,47,109,24,0,48,38,5,3,65,59,0,68,134,84,104,154

Secondary structure (DSSP, 8-state):
-BSSTTHHHHHHHHHHHHHHHHHHHHHHTT---HHHHHHHHHHHHHTTT-HHHHHHHHHTTHHHHHHHHHHH-TT-HHHHHHHHHHHHHHHT-GGGGGGG--HHHHHHHHHHHT-S-HHHHHHHHHHHHHHHHT-TTT--S-HHHHHHHHHHHHHHHHH----SS---B-S-SGGGHHHHT-TTSHHHHHHHHHHHHHHHHH-HHHHHHHHHHTTHHHHHHHHHH-TT--HHHHHHHHHHHHHH-/-BSSTTHHHHHHHHHHHHHHHHHHHHHHTT---HHHHHHHHHHHHHHTT-HHHHHHHHHTTHHHHHHHHHHH-TT-HHHHHHHHHHHHHHHT-GGGHHHH--HHHHHHHHHHHT-S-HHHHHHHHHHHHHHHHT-TTT--S-HHHHHHHHHHHHHHHHH----SS---B-S-SGGGHHHHT-TTSHHHHHHHHHHHHHHHHH-HHHHHHHHHHTTHHHHHHHHHH-TT--HHHHHHHHHHHHHHHHHH-

B-factor: mean 32.55, std 9.02, range [16.45, 78.4]

Organism: Homo sapiens (NCBI:txid9606)

InterPro domains:
  IPR001611 Leucine-rich repeat [PS51450] (187-208)
  IPR011989 Armadillo-like helical [G3DSA:1.25.10.10] (326-731)
  IPR016024 Armadillo-type fold [SSF48371] (336-725)
  IPR032675 Leucine-rich repeat domain superfamily [G3DSA:3.80.10.10] (103-222)
  IPR032675 Leucine-rich repeat domain superfamily [G3DSA:3.80.10.10] (223-304)
  IPR051341 Zyg-11-related ubiquitin ligase adapter protein [PTHR12904] (14-709)
  IPR055142 Protein zer-1 homolog-like, C-terminal domain [PF22964] (369-723)
  IPR056845 Zer-1-like, leucine-rich repeats region [PF25013] (183-277)

Radius of gyration: 28.04 Å; Cα contacts (8 Å, |Δi|>4): 598; chains: 2; bounding box: 61×75×54 Å